Protein AF-A0AAV2AHJ0-F1 (afdb_monomer)

Foldseek 3Di:
DPDPDVVVLLVVLVVLLVCLVPDDCPPDPDALLRSLVVLLVSLLVQLPDPDLSSNLSSLLSLLCCQPPRCVPRVHDPVSVLVSCVSHVVSLLVQQLDPDVSSVVSSLCSLQPSHDPVCCVSNVVCQPRLQPACLPPPRPSSLLSSLVSLLSNCVVPPLVHDVCNHLVRRLVRLLSQCQHLDLSSVLSSLVSLLVVCLPPPPVSVVSQPCPDPVLVQRPSSVLSVVSSVVSVCVVVVPDDDPPDDDDDDDDDDDDDDDPPDPPPPVQQSACAAPQQRDRDPQSGSVSNSCCQLAAPLQWDQDPQSRGIGGQLCNQVCCCPPDPNNVQWDADPFLRGTDGPVCRVVCNVVVPAHGDDPLCQFRAGPQQRDTFGHDSVRSNCQRPNPPHDPRRPNDPPPVVVVVVVVVVVPDD

Secondary structure (DSSP, 8-state):
---SSHHHHHHHHHHHHHHHHH--STT-SS-HHHHHHHHHHHHHHHHT-SSHHHHHHHHHHHHHIIIIIHHHHT--HHHHHHHHHHHHHHHHHHTT-SSHHHHHHHHHIIIIIS-HHHHHHTTHIIIIISS--TT---HHHHHHHHHHHHHHHHHS-TTT-GGGSHHHHHHHHHHHHT-SSHHHHHHHHHHHHHHHHHHTHHHHTTS-TTSHHHHH-HHHHHHHHHHHHHHHHHTT--PPP----------------TTSSTTTTT---SB-TTT--B-TT-SHHHHHHIIIII-TTEEE-TTT--EEEGGGHHHIIIII-TTGGGEEE-TTT--EEEHHHHHHHHHH--SPPPPPTTT-EEETTTTEEE-SHHHHHHHHHHSTT--TT-TT---THHHHHHHHTTSS--

Radius of gyration: 28.07 Å; Cα contacts (8 Å, |Δi|>4): 480; chains: 1; bounding box: 75×65×84 Å

InterPro domains:
  IPR011989 Armadillo-like helical [G3DSA:1.25.10.10] (1-244)
  IPR016024 Armadillo-type fold [SSF48371] (8-209)
  IPR034085 TOG domain [SM01349] (1-236)
  IPR048738 Centrosomal protein CEP104, Zn finger domain [PF21039] (271-382)
  IPR052607 Centrosomal protein 104 kDa-like [PTHR13371] (2-396)
  IPR059245 Centrosomal protein CEP104, TOG domain [PF21040] (2-190)

Solvent-accessible surface area (backbone atoms only — not comparable to full-atom values): 23718 Å² total; per-residue (Å²): 96,89,58,88,52,62,68,59,26,42,49,42,51,51,52,51,45,52,48,62,74,68,61,55,80,80,93,49,94,65,52,62,52,55,48,53,57,54,47,40,57,56,36,39,54,26,58,70,43,91,50,66,69,40,25,53,48,27,52,52,45,52,29,44,38,67,74,43,49,34,68,75,61,64,42,49,69,69,56,54,44,52,43,45,69,62,38,48,64,57,46,57,53,29,36,38,47,91,52,64,68,51,21,51,53,37,50,44,39,73,68,69,52,45,59,67,68,52,40,58,78,63,46,42,45,65,65,70,57,48,47,83,46,77,85,52,83,53,60,52,28,50,32,40,37,45,53,47,48,49,55,43,41,74,76,45,45,39,94,82,30,80,86,49,15,64,87,57,46,40,62,36,36,58,43,26,47,65,34,55,51,59,70,32,21,52,48,25,51,52,51,52,49,60,47,32,75,74,52,39,73,69,51,54,73,71,53,64,66,84,42,72,70,34,62,66,32,66,59,53,51,54,48,50,57,52,50,55,49,53,53,36,60,75,67,66,60,75,77,78,76,86,83,85,85,84,87,85,90,85,88,86,84,94,80,92,71,101,76,69,68,78,78,69,71,65,55,58,54,42,44,42,92,78,74,63,52,70,40,94,67,26,35,66,68,39,42,44,49,33,58,75,68,52,39,52,52,42,41,66,42,90,82,74,45,32,74,42,42,53,92,47,43,43,56,38,41,57,75,69,39,90,62,17,90,49,36,42,70,39,93,52,46,63,42,56,33,48,54,93,49,38,69,60,52,66,73,68,61,81,65,50,67,46,61,57,66,86,70,14,35,68,40,84,67,73,58,40,76,40,54,34,61,70,67,22,51,50,45,39,48,69,35,98,78,32,50,88,58,48,92,38,62,80,63,73,71,61,63,58,62,64,57,60,68,69,74,75,76,129

pLDDT: mean 84.39, std 18.52, range [24.61, 98.5]

Structure (mmCIF, N/CA/C/O backbone):
data_AF-A0AAV2AHJ0-F1
#
_entry.id   AF-A0AAV2AHJ0-F1
#
loop_
_atom_site.group_PDB
_atom_site.id
_atom_site.type_symbol
_atom_site.label_atom_id
_atom_site.label_alt_id
_atom_site.label_comp_id
_atom_site.label_asym_id
_atom_site.label_entity_id
_atom_site.label_seq_id
_atom_site.pdbx_PDB_ins_code
_atom_site.Cartn_x
_atom_site.Cartn_y
_atom_site.Cartn_z
_atom_site.occupancy
_atom_site.B_iso_or_equiv
_atom_site.auth_seq_id
_atom_site.auth_comp_id
_atom_site.auth_asym_id
_atom_site.auth_atom_id
_atom_site.pdbx_PDB_model_num
ATOM 1 N N . MET A 1 1 ? -11.811 -9.116 29.270 1.00 90.00 1 MET A N 1
ATOM 2 C CA . MET A 1 1 ? -10.735 -9.005 28.247 1.00 90.00 1 MET A CA 1
ATOM 3 C C . MET A 1 1 ? -9.461 -9.824 28.473 1.00 90.00 1 MET A C 1
ATOM 5 O O . MET A 1 1 ? -8.878 -10.251 27.486 1.00 90.00 1 MET A O 1
ATOM 9 N N . TYR A 1 2 ? -8.986 -10.074 29.700 1.00 92.38 2 TYR A N 1
ATOM 10 C CA . TYR A 1 2 ? -7.727 -10.825 29.922 1.00 92.38 2 TYR A CA 1
ATOM 11 C C . TYR A 1 2 ? -7.912 -12.336 30.149 1.00 92.38 2 TYR A C 1
ATOM 13 O O . TYR A 1 2 ? -6.940 -13.055 30.364 1.00 92.38 2 TYR A O 1
ATOM 21 N N . SER A 1 3 ? -9.151 -12.835 30.082 1.00 94.56 3 SER A N 1
ATOM 22 C CA . SER A 1 3 ? -9.436 -14.263 30.238 1.00 94.56 3 SER A CA 1
ATOM 23 C C . SER A 1 3 ? -8.857 -15.095 29.092 1.00 94.56 3 SER A C 1
ATOM 25 O O . SER A 1 3 ? -8.839 -14.659 27.939 1.00 94.56 3 SER A O 1
ATOM 27 N N . LYS A 1 4 ? -8.451 -16.332 29.397 1.00 91.62 4 LYS A N 1
ATOM 28 C CA . LYS A 1 4 ? -8.073 -17.328 28.384 1.00 91.62 4 LYS A CA 1
ATOM 29 C C . LYS A 1 4 ? -9.284 -17.834 27.580 1.00 91.62 4 LYS A C 1
ATOM 31 O O . LYS A 1 4 ? -9.119 -18.122 26.398 1.00 91.62 4 LYS A O 1
ATOM 36 N N . SER A 1 5 ? -10.484 -17.875 28.174 1.00 93.94 5 SER A N 1
ATOM 37 C CA . SER A 1 5 ? -11.737 -18.221 27.474 1.00 93.94 5 SER A CA 1
ATOM 38 C C . SER A 1 5 ? -12.149 -17.082 26.546 1.00 93.94 5 SER A C 1
ATOM 40 O O . SER A 1 5 ? -12.182 -15.925 26.973 1.00 93.94 5 SER A O 1
ATOM 42 N N . PHE A 1 6 ? -12.429 -17.405 25.281 1.00 91.81 6 PHE A N 1
ATOM 43 C CA . PHE A 1 6 ? -12.832 -16.400 24.301 1.00 91.81 6 PHE A CA 1
ATOM 44 C C . PHE A 1 6 ? -14.251 -15.885 24.564 1.00 91.81 6 PHE A C 1
ATOM 46 O O . PHE A 1 6 ? -14.449 -14.683 24.451 1.00 91.81 6 PHE A O 1
ATOM 53 N N . ASP A 1 7 ? -15.176 -16.727 25.036 1.00 95.88 7 ASP A N 1
ATOM 54 C CA . ASP A 1 7 ? -16.557 -16.327 25.355 1.00 95.88 7 ASP A CA 1
ATOM 55 C C . ASP A 1 7 ? -16.581 -15.203 26.400 1.00 95.88 7 ASP A C 1
ATOM 57 O O . ASP A 1 7 ? -17.263 -14.194 26.253 1.00 95.88 7 ASP A O 1
ATOM 61 N N . ARG A 1 8 ? -15.730 -15.308 27.433 1.00 97.06 8 ARG A N 1
ATOM 62 C CA . ARG A 1 8 ? -15.574 -14.250 28.449 1.00 97.06 8 ARG A CA 1
ATOM 63 C C . ARG A 1 8 ? -14.942 -12.971 27.898 1.00 97.06 8 ARG A C 1
ATOM 65 O O . ARG A 1 8 ? -15.088 -11.905 28.493 1.00 97.06 8 ARG A O 1
ATOM 72 N N . ARG A 1 9 ? -14.146 -13.060 26.829 1.00 97.50 9 ARG A N 1
ATOM 73 C CA . ARG A 1 9 ? -13.584 -11.875 26.167 1.00 97.50 9 ARG A CA 1
ATOM 74 C C . ARG A 1 9 ? -14.620 -11.223 25.255 1.00 97.50 9 ARG A C 1
ATOM 76 O O . ARG A 1 9 ? -14.717 -10.005 25.284 1.00 97.50 9 ARG A O 1
ATOM 83 N N . GLU A 1 10 ? -15.411 -12.005 24.525 1.00 96.25 10 GLU A N 1
ATOM 84 C CA . GLU A 1 10 ? -16.550 -11.498 23.753 1.00 96.25 10 GLU A CA 1
ATOM 85 C C . GLU A 1 10 ? -17.563 -10.790 24.646 1.00 96.25 10 GLU A C 1
ATOM 87 O O . GLU A 1 10 ? -17.947 -9.663 24.348 1.00 96.25 10 GLU A O 1
ATOM 92 N N . GLU A 1 11 ? -17.944 -11.408 25.765 1.00 97.62 11 GLU A N 1
ATOM 93 C CA . GLU A 1 11 ? -18.902 -10.809 26.693 1.00 97.62 11 GLU A CA 1
ATOM 94 C C . GLU A 1 11 ? -18.380 -9.489 27.264 1.00 97.62 11 GLU A C 1
ATOM 96 O O . GLU A 1 11 ? -19.091 -8.491 27.266 1.00 97.62 11 GLU A O 1
ATOM 101 N N . ALA A 1 12 ? -17.089 -9.422 27.605 1.00 98.00 12 ALA A N 1
ATOM 102 C CA . ALA A 1 12 ? -16.470 -8.171 28.037 1.00 98.00 12 ALA A CA 1
ATOM 103 C C . ALA A 1 12 ? -16.509 -7.067 26.958 1.00 98.00 12 ALA A C 1
ATOM 105 O O . ALA A 1 12 ? -16.597 -5.889 27.300 1.00 98.00 12 ALA A O 1
ATOM 106 N N . MET A 1 13 ? -16.440 -7.416 25.666 1.00 98.25 13 MET A N 1
ATOM 107 C CA . MET A 1 13 ? -16.602 -6.433 24.586 1.00 98.25 13 MET A CA 1
ATOM 108 C C . MET A 1 13 ? -18.055 -5.968 24.457 1.00 98.25 13 MET A C 1
ATOM 110 O O . MET A 1 13 ? -18.285 -4.777 24.256 1.00 98.25 13 MET A O 1
ATOM 114 N N . LYS A 1 14 ? -19.034 -6.864 24.633 1.00 97.75 14 LYS A N 1
ATOM 115 C CA . LYS A 1 14 ? -20.456 -6.484 24.666 1.00 97.75 14 LYS A CA 1
ATOM 116 C C . LYS A 1 14 ? -20.765 -5.571 25.851 1.00 97.75 14 LYS A C 1
ATOM 118 O O . LYS A 1 14 ? -21.416 -4.548 25.672 1.00 97.75 14 LYS A O 1
ATOM 123 N N . GLU A 1 15 ? -20.260 -5.892 27.041 1.00 98.12 15 GLU A N 1
ATOM 124 C CA . GLU A 1 15 ? -20.411 -5.050 28.233 1.00 98.12 15 GLU A CA 1
ATOM 125 C C . GLU A 1 15 ? -19.803 -3.658 28.022 1.00 98.12 15 GLU A C 1
ATOM 127 O O . GLU A 1 15 ? -20.438 -2.657 28.354 1.00 98.12 15 GLU A O 1
ATOM 132 N N . LEU A 1 16 ? -18.611 -3.576 27.414 1.00 98.19 16 LEU A N 1
ATOM 133 C CA . LEU A 1 16 ? -17.987 -2.298 27.062 1.00 98.19 16 LEU A CA 1
ATOM 134 C C . LEU A 1 16 ? -18.858 -1.493 26.090 1.00 98.19 16 LEU A C 1
ATOM 136 O O . LEU A 1 16 ? -19.036 -0.290 26.283 1.00 98.19 16 LEU A O 1
ATOM 140 N N . GLN A 1 17 ? -19.404 -2.142 25.062 1.00 97.81 17 GLN A N 1
ATOM 141 C CA . GLN A 1 17 ? -20.298 -1.489 24.111 1.00 97.81 17 GLN A CA 1
ATOM 142 C C . GLN A 1 17 ? -21.536 -0.920 24.820 1.00 97.81 17 GLN A C 1
ATOM 144 O O . GLN A 1 17 ? -21.808 0.275 24.714 1.00 97.81 17 GLN A O 1
ATOM 149 N N . ILE A 1 18 ? -22.224 -1.742 25.617 1.00 97.62 18 ILE A N 1
ATOM 150 C CA . ILE A 1 18 ? -23.416 -1.345 26.380 1.00 97.62 18 ILE A CA 1
ATOM 151 C C . ILE A 1 18 ? -23.098 -0.194 27.344 1.00 97.62 18 ILE A C 1
ATOM 153 O O . ILE A 1 18 ? -23.897 0.735 27.489 1.00 97.62 18 ILE A O 1
ATOM 157 N N . PHE A 1 19 ? -21.941 -0.238 28.010 1.00 96.75 19 PHE A N 1
ATOM 158 C CA . PHE A 1 19 ? -21.498 0.824 28.908 1.00 96.75 19 PHE A CA 1
ATOM 159 C C . PHE A 1 19 ? -21.359 2.161 28.171 1.00 96.75 19 PHE A C 1
ATOM 161 O O . PHE A 1 19 ? -21.889 3.173 28.630 1.00 96.75 19 PHE A O 1
ATOM 168 N N . LEU A 1 20 ? -20.690 2.167 27.015 1.00 97.00 20 LEU A N 1
ATOM 169 C CA . LEU A 1 20 ? -20.495 3.374 26.210 1.00 97.00 20 LEU A CA 1
ATOM 170 C C . LEU A 1 20 ? -21.820 3.920 25.654 1.00 97.00 20 LEU A C 1
ATOM 172 O O . LEU A 1 20 ? -22.022 5.132 25.663 1.00 97.00 20 LEU A O 1
ATOM 176 N N . GLU A 1 21 ? -22.740 3.051 25.227 1.00 95.81 21 GLU A N 1
ATOM 177 C CA . GLU A 1 21 ? -24.072 3.445 24.737 1.00 95.81 21 GLU A CA 1
ATOM 178 C C . GLU A 1 21 ? -24.917 4.119 25.830 1.00 95.81 21 GLU A C 1
ATOM 180 O O . GLU A 1 21 ? -25.598 5.120 25.582 1.00 95.81 21 GLU A O 1
ATOM 185 N N . LYS A 1 22 ? -24.856 3.588 27.057 1.00 94.94 22 LYS A N 1
ATOM 186 C CA . LYS A 1 22 ? -25.645 4.061 28.204 1.00 94.94 22 LYS A CA 1
ATOM 187 C C . LYS A 1 22 ? -24.982 5.191 28.990 1.00 94.94 22 LYS A C 1
ATOM 189 O O . LYS A 1 22 ? -25.624 5.758 29.875 1.00 94.94 22 LYS A O 1
ATOM 194 N N . TYR A 1 23 ? -23.727 5.528 28.697 1.00 96.31 23 TYR A N 1
ATOM 195 C CA . TYR A 1 23 ? -22.989 6.541 29.442 1.00 96.31 23 TYR A CA 1
ATOM 196 C C . TYR A 1 23 ? -23.685 7.912 29.392 1.00 96.31 23 TYR A C 1
ATOM 198 O O . TYR A 1 23 ? -24.106 8.411 28.343 1.00 96.31 23 TYR A O 1
ATOM 206 N N . GLN A 1 24 ? -23.780 8.546 30.560 1.00 91.19 24 GLN A N 1
ATOM 207 C CA . GLN A 1 24 ? -24.311 9.893 30.741 1.00 91.19 24 GLN A CA 1
ATOM 208 C C . GLN A 1 24 ? -23.361 10.669 31.644 1.00 91.19 24 GLN A C 1
ATOM 210 O O . GLN A 1 24 ? -23.032 10.211 32.728 1.00 91.19 24 GLN A O 1
ATOM 215 N N . LYS A 1 25 ? -22.941 11.868 31.228 1.00 85.06 25 LYS A N 1
ATOM 216 C CA . LYS A 1 25 ? -21.967 12.674 31.989 1.00 85.06 25 LYS A CA 1
ATOM 217 C C . LYS A 1 25 ? -22.469 13.024 33.398 1.00 85.06 25 LYS A C 1
ATOM 219 O O . LYS A 1 25 ? -21.681 13.134 34.332 1.00 85.06 25 LYS A O 1
ATOM 224 N N . LYS A 1 26 ? -23.780 13.235 33.554 1.00 83.81 26 LYS A N 1
ATOM 225 C CA . LYS A 1 26 ? -24.389 13.625 34.830 1.00 83.81 26 LYS A CA 1
ATOM 226 C C . LYS A 1 26 ? -24.382 12.437 35.797 1.00 83.81 26 LYS A C 1
ATOM 228 O O . LYS A 1 26 ? -25.012 11.424 35.520 1.00 83.81 26 LYS A O 1
ATOM 233 N N . GLY A 1 27 ? -23.707 12.593 36.936 1.00 75.44 27 GLY A N 1
ATOM 234 C CA . GLY A 1 27 ? -23.672 11.586 38.003 1.00 75.44 27 GLY A CA 1
ATOM 235 C C . GLY A 1 27 ? -22.626 10.480 37.830 1.00 75.44 27 GLY A C 1
ATOM 236 O O . GLY A 1 27 ? -22.643 9.530 38.603 1.00 75.44 27 GLY A O 1
ATOM 237 N N . GLN A 1 28 ? -21.721 10.587 36.851 1.00 81.06 28 GLN A N 1
ATOM 238 C CA . GLN A 1 28 ? -20.613 9.642 36.672 1.00 81.06 28 GLN A CA 1
ATOM 239 C C . GLN A 1 28 ? -19.319 10.165 37.298 1.00 81.06 28 GLN A C 1
ATOM 241 O O . GLN A 1 28 ? -19.027 11.358 37.231 1.00 81.06 28 GLN A O 1
ATOM 246 N N . GLN A 1 29 ? -18.531 9.252 37.874 1.00 85.50 29 GLN A N 1
ATOM 247 C CA . GLN A 1 29 ? -17.252 9.569 38.521 1.00 85.50 29 GLN A CA 1
ATOM 248 C C . GLN A 1 29 ? -16.144 9.910 37.512 1.00 85.50 29 GLN A C 1
ATOM 250 O O . GLN A 1 29 ? -15.257 10.705 37.811 1.00 85.50 29 GLN A O 1
ATOM 255 N N . HIS A 1 30 ? -16.191 9.315 36.319 1.00 93.31 30 HIS A N 1
ATOM 256 C CA . HIS A 1 30 ? -15.159 9.458 35.293 1.00 93.31 30 HIS A CA 1
ATOM 257 C C . HIS A 1 30 ? -15.625 10.359 34.155 1.00 93.31 30 HIS A C 1
ATOM 259 O O . HIS A 1 30 ? -16.764 10.247 33.688 1.00 93.31 30 HIS A O 1
ATOM 265 N N . SER A 1 31 ? -14.734 11.236 33.687 1.00 95.75 31 SER A N 1
ATOM 266 C CA . SER A 1 31 ? -15.022 12.124 32.563 1.00 95.75 31 SER A CA 1
ATOM 267 C C . SER A 1 31 ? -15.101 11.346 31.237 1.00 95.75 31 SER A C 1
ATOM 269 O O . SER A 1 31 ? -14.555 10.245 31.133 1.00 95.75 31 SER A O 1
ATOM 271 N N . PRO A 1 32 ? -15.714 11.909 30.178 1.00 97.06 32 PRO A N 1
ATOM 272 C CA . PRO A 1 32 ? -15.718 11.278 28.855 1.00 97.06 32 PRO A CA 1
ATOM 273 C C . PRO A 1 32 ? -14.312 10.984 28.308 1.00 97.06 32 PRO A C 1
ATOM 275 O O . PRO A 1 32 ? -14.116 9.976 27.632 1.00 97.06 32 PRO A O 1
ATOM 278 N N . ASN A 1 33 ? -13.330 11.839 28.625 1.00 97.44 33 ASN A N 1
ATOM 279 C CA . ASN A 1 33 ? -11.927 11.628 28.261 1.00 97.44 33 ASN A CA 1
ATOM 280 C C . ASN A 1 33 ? -11.356 10.387 28.966 1.00 97.44 33 ASN A C 1
ATOM 282 O O . ASN A 1 33 ? -10.774 9.530 28.307 1.00 97.44 33 ASN A O 1
ATOM 286 N N . ASP A 1 34 ? -11.587 10.243 30.276 1.00 96.69 34 ASP A N 1
ATOM 287 C CA . ASP A 1 34 ? -11.127 9.076 31.045 1.00 96.69 34 ASP A CA 1
ATOM 288 C C . ASP A 1 34 ? -11.751 7.779 30.522 1.00 96.69 34 ASP A C 1
ATOM 290 O O . ASP A 1 34 ? -11.076 6.754 30.411 1.00 96.69 34 ASP A O 1
ATOM 294 N N . VAL A 1 35 ? -13.033 7.837 30.151 1.00 97.38 35 VAL A N 1
ATOM 295 C CA . VAL A 1 35 ? -13.759 6.704 29.573 1.00 97.38 35 VAL A CA 1
ATOM 296 C C . VAL A 1 35 ? -13.161 6.286 28.231 1.00 97.38 35 VAL A C 1
ATOM 298 O O . VAL A 1 35 ? -12.865 5.105 28.051 1.00 97.38 35 VAL A O 1
ATOM 301 N N . VAL A 1 36 ? -12.929 7.222 27.302 1.00 97.81 36 VAL A N 1
ATOM 302 C CA . VAL A 1 36 ? -12.295 6.910 26.006 1.00 97.81 36 VAL A CA 1
ATOM 303 C C . VAL A 1 36 ? -10.882 6.376 26.202 1.00 97.81 36 VAL A C 1
ATOM 305 O O . VAL A 1 36 ? -10.503 5.380 25.580 1.00 97.81 36 VAL A O 1
ATOM 308 N N . LYS A 1 37 ? -10.119 6.970 27.120 1.00 97.06 37 LYS A N 1
ATOM 309 C CA . LYS A 1 37 ? -8.774 6.515 27.460 1.00 97.06 37 LYS A CA 1
ATOM 310 C C . LYS A 1 37 ? -8.782 5.082 27.986 1.00 97.06 37 LYS A C 1
ATOM 312 O O . LYS A 1 37 ? -7.988 4.269 27.512 1.00 97.06 37 LYS A O 1
ATOM 317 N N . ALA A 1 38 ? -9.693 4.735 28.893 1.00 96.62 38 ALA A N 1
ATOM 318 C CA . ALA A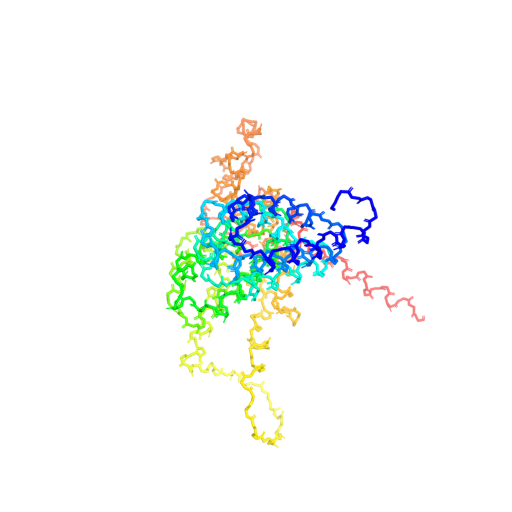 1 38 ? -9.850 3.372 29.402 1.00 96.62 38 ALA A CA 1
ATOM 319 C C . ALA A 1 38 ? -10.303 2.393 28.303 1.00 96.62 38 ALA A C 1
ATOM 321 O O . ALA A 1 38 ? -9.692 1.336 28.122 1.00 96.62 38 ALA A O 1
ATOM 322 N N . ALA A 1 39 ? -11.315 2.771 27.515 1.00 97.56 39 ALA A N 1
ATOM 323 C CA . ALA A 1 39 ? -11.805 1.977 26.392 1.00 97.56 39 ALA A CA 1
ATOM 324 C C . ALA A 1 39 ? -10.697 1.706 25.362 1.00 97.56 39 ALA A C 1
ATOM 326 O O . ALA A 1 39 ? -10.611 0.593 24.844 1.00 97.56 39 ALA A O 1
ATOM 327 N N . SER A 1 40 ? -9.796 2.670 25.124 1.00 96.38 40 SER A N 1
ATOM 328 C CA . SER A 1 40 ? -8.685 2.525 24.173 1.00 96.38 40 SER A CA 1
ATOM 329 C C . SER A 1 40 ? -7.794 1.315 24.477 1.00 96.38 40 SER A C 1
ATOM 331 O O . SER A 1 40 ? -7.404 0.605 23.553 1.00 96.38 40 SER A O 1
ATOM 333 N N . PHE A 1 41 ? -7.529 1.014 25.754 1.00 95.44 41 PHE A N 1
ATOM 334 C CA . PHE A 1 41 ? -6.722 -0.147 26.147 1.00 95.44 41 PHE A CA 1
ATOM 335 C C . PHE A 1 41 ? -7.433 -1.471 25.855 1.00 95.44 41 PHE A C 1
ATOM 337 O O . PHE A 1 41 ? -6.811 -2.433 25.398 1.00 95.44 41 PHE A O 1
ATOM 344 N N . LEU A 1 42 ? -8.745 -1.526 26.100 1.00 97.44 42 LEU A N 1
ATOM 345 C CA . LEU A 1 42 ? -9.551 -2.718 25.839 1.00 97.44 42 LEU A CA 1
ATOM 346 C C . LEU A 1 42 ? -9.705 -2.962 24.335 1.00 97.44 42 LEU A C 1
ATOM 348 O O . LEU A 1 42 ? -9.517 -4.092 23.884 1.00 97.44 42 LEU A O 1
ATOM 352 N N . ILE A 1 43 ? -9.965 -1.901 23.565 1.00 97.88 43 ILE A N 1
ATOM 353 C CA . ILE A 1 43 ? -10.060 -1.944 22.102 1.00 97.88 43 ILE A CA 1
ATOM 354 C C . ILE A 1 43 ? -8.724 -2.381 21.500 1.00 97.88 43 ILE A C 1
ATOM 356 O O . ILE A 1 43 ? -8.704 -3.313 20.703 1.00 97.88 43 ILE A O 1
ATOM 360 N N . GLN A 1 44 ? -7.603 -1.782 21.912 1.00 95.25 44 GLN A N 1
ATOM 361 C CA . GLN A 1 44 ? -6.277 -2.161 21.418 1.00 95.25 44 GLN A CA 1
ATOM 362 C C . GLN A 1 44 ? -5.995 -3.650 21.660 1.00 95.25 44 GLN A C 1
ATOM 364 O O . GLN A 1 44 ? -5.547 -4.357 20.760 1.00 95.25 44 GLN A O 1
ATOM 369 N N . LYS A 1 45 ? -6.321 -4.161 22.853 1.00 94.44 45 LYS A N 1
ATOM 370 C CA . LYS A 1 45 ? -6.172 -5.588 23.154 1.00 94.44 45 LYS A CA 1
ATOM 371 C C . LYS A 1 45 ? -7.067 -6.466 22.275 1.00 94.44 45 LYS A C 1
ATOM 373 O O . LYS A 1 45 ? -6.624 -7.530 21.849 1.00 94.44 45 LYS A O 1
ATOM 378 N N . ALA A 1 46 ? -8.305 -6.043 22.032 1.00 97.31 46 ALA A N 1
ATOM 379 C CA . ALA A 1 46 ? -9.265 -6.771 21.211 1.00 97.31 46 ALA A CA 1
ATOM 380 C C . ALA A 1 46 ? -8.886 -6.781 19.718 1.00 97.31 46 ALA A C 1
ATOM 382 O O . ALA A 1 46 ? -9.082 -7.793 19.049 1.00 97.31 46 ALA A O 1
ATOM 383 N N . LEU A 1 47 ? -8.279 -5.703 19.207 1.00 96.75 47 LEU A N 1
ATOM 384 C CA . LEU A 1 47 ? -7.774 -5.624 17.830 1.00 96.75 47 LEU A CA 1
ATOM 385 C C . LEU A 1 47 ? -6.642 -6.630 17.556 1.00 96.75 47 LEU A C 1
ATOM 387 O O . LEU A 1 47 ? -6.497 -7.109 16.432 1.00 96.75 47 LEU A O 1
ATOM 391 N N . CYS A 1 48 ? -5.883 -6.997 18.590 1.00 92.88 48 CYS A N 1
ATOM 392 C CA . CYS A 1 48 ? -4.836 -8.015 18.515 1.00 92.88 48 CYS A CA 1
ATOM 393 C C . CYS A 1 48 ? -5.333 -9.436 18.857 1.00 92.88 48 CYS A C 1
ATOM 395 O O . CYS A 1 48 ? -4.518 -10.360 18.948 1.00 92.88 48 CYS A O 1
ATOM 397 N N . ASP A 1 49 ? -6.635 -9.641 19.097 1.00 94.75 49 ASP A N 1
ATOM 398 C CA . ASP A 1 49 ? -7.166 -10.964 19.438 1.00 94.75 49 ASP A CA 1
ATOM 399 C C . ASP A 1 49 ? -7.135 -11.903 18.223 1.00 94.75 49 ASP A C 1
ATOM 401 O O . ASP A 1 49 ? -7.319 -11.504 17.073 1.00 94.75 49 ASP A O 1
ATOM 405 N N . LYS A 1 50 ? -6.903 -13.192 18.481 1.00 88.69 50 LYS A N 1
ATOM 406 C CA . LYS A 1 50 ? -6.883 -14.225 17.436 1.00 88.69 50 LYS A CA 1
ATOM 407 C C . LYS A 1 50 ? -8.293 -14.627 17.004 1.00 88.69 50 LYS A C 1
ATOM 409 O O . LYS A 1 50 ? -8.465 -15.215 15.935 1.00 88.69 50 LYS A O 1
ATOM 414 N N . VAL A 1 51 ? -9.292 -14.362 17.843 1.00 93.50 51 VAL A N 1
ATOM 415 C CA . VAL A 1 51 ? -10.688 -14.706 17.578 1.00 93.50 51 VAL A CA 1
ATOM 416 C C . VAL A 1 51 ? -11.350 -13.572 16.799 1.00 93.50 51 VAL A C 1
ATOM 418 O O . VAL A 1 51 ? -11.402 -12.428 17.244 1.00 93.50 51 VAL A O 1
ATOM 421 N N . PHE A 1 52 ? -11.866 -13.905 15.617 1.00 93.00 52 PHE A N 1
ATOM 422 C CA . PHE A 1 52 ? -12.375 -12.933 14.648 1.00 93.00 52 PHE A CA 1
ATOM 423 C C . PHE A 1 52 ? -13.545 -12.085 15.170 1.00 93.00 52 PHE A C 1
ATOM 425 O O . PHE A 1 52 ? -13.577 -10.884 14.931 1.00 93.00 52 PHE A O 1
ATOM 432 N N . SER A 1 53 ? -14.473 -12.682 15.910 1.00 97.12 53 SER A N 1
ATOM 433 C CA . SER A 1 53 ? -15.628 -11.990 16.497 1.00 97.12 53 SER A CA 1
ATOM 434 C C . SER A 1 53 ? -15.225 -10.900 17.497 1.00 97.12 53 SER A C 1
ATOM 436 O O . SER A 1 53 ? -15.824 -9.824 17.512 1.00 97.12 53 SER A O 1
ATOM 438 N N . ILE A 1 54 ? -14.166 -11.128 18.282 1.00 98.12 54 ILE A N 1
ATOM 439 C CA . ILE A 1 54 ? -13.604 -10.131 19.206 1.00 98.12 54 ILE A CA 1
ATOM 440 C C . ILE A 1 54 ? -12.994 -8.964 18.419 1.00 98.12 54 ILE A C 1
ATOM 442 O O . ILE A 1 54 ? -13.224 -7.804 18.763 1.00 98.12 54 ILE A O 1
ATOM 446 N N . TYR A 1 55 ? -12.278 -9.262 17.331 1.00 97.69 55 TYR A N 1
ATOM 447 C CA . TYR A 1 55 ? -11.736 -8.244 16.430 1.00 97.69 55 TYR A CA 1
ATOM 448 C C . TYR A 1 55 ? -12.845 -7.368 15.825 1.00 97.69 55 TYR A C 1
ATOM 450 O O . TYR A 1 55 ? -12.774 -6.140 15.885 1.00 97.69 55 TYR A O 1
ATOM 458 N N . THR A 1 56 ? -13.913 -7.973 15.297 1.00 97.94 56 THR A N 1
ATOM 459 C CA . THR A 1 56 ? -15.041 -7.222 14.721 1.00 97.94 56 THR A CA 1
ATOM 460 C C . THR A 1 56 ? -15.832 -6.437 15.768 1.00 97.94 56 THR A C 1
ATOM 462 O O . THR A 1 56 ? -16.310 -5.340 15.473 1.00 97.94 56 THR A O 1
ATOM 465 N N . ALA A 1 57 ? -15.932 -6.942 17.003 1.00 98.31 57 ALA A N 1
ATOM 466 C CA . ALA A 1 57 ? -16.514 -6.191 18.113 1.00 98.31 57 ALA A CA 1
ATOM 467 C C . ALA A 1 57 ? -15.673 -4.944 18.434 1.00 98.31 57 ALA A C 1
ATOM 469 O O . ALA A 1 57 ? -16.224 -3.861 18.615 1.00 98.31 57 ALA A O 1
ATOM 470 N N . ALA A 1 58 ? -14.340 -5.059 18.418 1.00 98.50 58 ALA A N 1
ATOM 471 C CA . ALA A 1 58 ? -13.441 -3.921 18.605 1.00 98.50 58 ALA A CA 1
ATOM 472 C C . ALA A 1 58 ? -13.633 -2.842 17.529 1.00 98.50 58 ALA A C 1
ATOM 474 O O . ALA A 1 58 ? -13.748 -1.666 17.868 1.00 98.50 58 ALA A O 1
ATOM 475 N N . LEU A 1 59 ? -13.724 -3.238 16.252 1.00 98.38 59 LEU A N 1
ATOM 476 C CA . LEU A 1 59 ? -14.009 -2.317 15.144 1.00 98.38 59 LEU A CA 1
ATOM 477 C C . LEU A 1 59 ? -15.367 -1.620 15.310 1.00 98.38 59 LEU A C 1
ATOM 479 O O . LEU A 1 59 ? -15.469 -0.413 15.107 1.00 98.38 59 LEU A O 1
ATOM 483 N N . SER A 1 60 ? -16.394 -2.363 15.728 1.00 98.00 60 SER A N 1
ATOM 484 C CA . SER A 1 60 ? -17.748 -1.826 15.928 1.00 98.00 60 SER A CA 1
ATOM 485 C C . SER A 1 60 ? -17.790 -0.795 17.058 1.00 98.00 60 SER A C 1
ATOM 487 O O . SER A 1 60 ? -18.341 0.294 16.890 1.00 98.00 60 SER A O 1
ATOM 489 N N . ILE A 1 61 ? -17.144 -1.094 18.190 1.00 98.38 61 ILE A N 1
ATOM 490 C CA . ILE A 1 61 ? -17.021 -0.155 19.312 1.00 98.38 61 ILE A CA 1
ATOM 491 C C . ILE A 1 61 ? -16.223 1.079 18.892 1.00 98.38 61 ILE A C 1
ATOM 493 O O . ILE A 1 61 ? -16.620 2.197 19.205 1.00 98.38 61 ILE A O 1
ATOM 497 N N . LEU A 1 62 ? -15.127 0.899 18.151 1.00 97.62 62 LEU A N 1
ATOM 498 C CA . LEU A 1 62 ? -14.316 2.011 17.665 1.00 97.62 62 LEU A CA 1
ATOM 499 C C . LEU A 1 62 ? -15.118 2.928 16.725 1.00 97.62 62 LEU A C 1
ATOM 501 O O . LEU A 1 62 ? -15.078 4.149 16.880 1.00 97.62 62 LEU A O 1
ATOM 505 N N . ALA A 1 63 ? -15.919 2.356 15.820 1.00 97.12 63 ALA A N 1
ATOM 506 C CA . ALA A 1 63 ? -16.820 3.116 14.955 1.00 97.12 63 ALA A CA 1
ATOM 507 C C . ALA A 1 63 ? -17.854 3.905 15.772 1.00 97.12 63 ALA A C 1
ATOM 509 O O . ALA A 1 63 ? -18.068 5.089 15.517 1.00 97.12 63 ALA A O 1
ATOM 510 N N . MET A 1 64 ? -18.468 3.283 16.782 1.00 96.88 64 MET A N 1
ATOM 511 C CA . MET A 1 64 ? -19.405 3.947 17.694 1.00 96.88 64 MET A CA 1
ATOM 512 C C . MET A 1 64 ? -18.734 5.079 18.487 1.00 96.88 64 MET A C 1
ATOM 514 O O . MET A 1 64 ? -19.348 6.135 18.667 1.00 96.88 64 MET A O 1
ATOM 518 N N . CYS A 1 65 ? -17.483 4.897 18.925 1.00 97.19 65 CYS A N 1
ATOM 519 C CA . CYS A 1 65 ? -16.722 5.940 19.609 1.00 97.19 65 CYS A CA 1
ATOM 520 C C . CYS A 1 65 ? -16.635 7.205 18.750 1.00 97.19 65 CYS A C 1
ATOM 522 O O . CYS A 1 65 ? -17.020 8.275 19.216 1.00 97.19 65 CYS A O 1
ATOM 524 N N . PHE A 1 66 ? -16.205 7.080 17.492 1.00 96.00 66 PHE A N 1
ATOM 525 C CA . PHE A 1 66 ? -16.053 8.224 16.587 1.00 96.00 66 PHE A CA 1
ATOM 526 C C . PHE A 1 66 ? -17.384 8.773 16.061 1.00 96.00 66 PHE A C 1
ATOM 528 O O . PHE A 1 66 ? -17.545 9.983 15.954 1.00 96.00 66 PHE A O 1
ATOM 535 N N . LYS A 1 67 ? -18.366 7.911 15.771 1.00 94.94 67 LYS A N 1
ATOM 536 C CA . LYS A 1 67 ? -19.672 8.334 15.236 1.00 94.94 67 LYS A CA 1
ATOM 537 C C . LYS A 1 67 ? -20.578 8.977 16.279 1.00 94.94 67 LYS A C 1
ATOM 539 O O . LYS A 1 67 ? -21.359 9.858 15.941 1.00 94.94 67 LYS A O 1
ATOM 544 N N . THR A 1 68 ? -20.525 8.493 17.519 1.00 94.88 68 THR A N 1
ATOM 545 C CA . THR A 1 68 ? -21.546 8.805 18.527 1.00 94.88 68 THR A CA 1
ATOM 546 C C . THR A 1 68 ? -20.935 9.328 19.816 1.00 94.88 68 THR A C 1
ATOM 548 O O . THR A 1 68 ? -21.258 10.439 20.225 1.00 94.88 68 THR A O 1
ATOM 551 N N . PHE A 1 69 ? -20.055 8.562 20.467 1.00 97.19 69 PHE A N 1
ATOM 552 C CA . PHE A 1 69 ? -19.610 8.888 21.827 1.00 97.19 69 PHE A CA 1
ATOM 553 C C . PHE A 1 69 ? -18.808 10.196 21.887 1.00 97.19 69 PHE A C 1
ATOM 555 O O . PHE A 1 69 ? -19.128 11.082 22.680 1.00 97.19 69 PHE A O 1
ATOM 562 N N . ILE A 1 70 ? -17.787 10.326 21.036 1.00 95.94 70 ILE A N 1
ATOM 563 C CA . ILE A 1 70 ? -16.884 11.481 20.993 1.00 95.94 70 ILE A CA 1
ATOM 564 C C . ILE A 1 70 ? -17.655 12.769 20.657 1.00 95.94 70 ILE A C 1
ATOM 566 O O . ILE A 1 70 ? -17.558 13.708 21.454 1.00 95.94 70 ILE A O 1
ATOM 570 N N . PRO A 1 71 ? -18.480 12.826 19.586 1.00 94.38 71 PRO A N 1
ATOM 571 C CA . PRO A 1 71 ? -19.282 14.013 19.286 1.00 94.38 71 PRO A CA 1
ATOM 572 C C . PRO A 1 71 ? -20.295 14.354 20.385 1.00 94.38 71 PRO A C 1
ATOM 574 O O . PRO A 1 71 ? -20.373 15.501 20.820 1.00 94.38 71 PRO A O 1
ATOM 577 N N . LYS A 1 72 ? -21.046 13.359 20.884 1.00 95.69 72 LYS A N 1
ATOM 578 C CA . LYS A 1 72 ? -22.106 13.562 21.889 1.00 95.69 72 LYS A CA 1
ATOM 579 C C . LYS A 1 72 ? -21.562 14.110 23.205 1.00 95.69 72 LYS A C 1
ATOM 581 O O . LYS A 1 72 ? -22.194 14.958 23.832 1.00 95.69 72 LYS A O 1
ATOM 586 N N . HIS A 1 73 ? -20.413 13.606 23.644 1.00 96.25 73 HIS A N 1
ATOM 587 C CA . HIS A 1 73 ? -19.834 13.952 24.940 1.00 96.25 73 HIS A CA 1
ATOM 588 C C . HIS A 1 73 ? -18.696 14.975 24.856 1.00 96.25 73 HIS A C 1
ATOM 590 O O . HIS A 1 73 ? -18.120 15.300 25.895 1.00 96.25 73 HIS A O 1
ATOM 596 N N . GLN A 1 74 ? -18.413 15.503 23.657 1.00 94.81 74 GLN A N 1
ATOM 597 C CA . GLN A 1 74 ? -17.369 16.499 23.392 1.00 94.81 74 GLN A CA 1
ATOM 598 C C . GLN A 1 74 ? -16.008 16.063 23.954 1.00 94.81 74 GLN A C 1
ATOM 600 O O . GLN A 1 74 ? -15.342 16.797 24.687 1.00 94.81 74 GLN A O 1
ATOM 605 N N . VAL A 1 75 ? -15.617 14.822 23.648 1.00 96.44 75 VAL A N 1
ATOM 606 C CA . VAL A 1 75 ? -14.294 14.297 24.014 1.00 96.44 75 VAL A CA 1
ATOM 607 C C . VAL A 1 75 ? -13.222 15.139 23.323 1.00 96.44 75 VAL A C 1
ATOM 609 O O . VAL A 1 75 ? -13.385 15.563 22.178 1.00 96.44 75 VAL A O 1
ATOM 612 N N . SER A 1 76 ? -12.126 15.406 24.031 1.00 95.69 76 SER A N 1
ATOM 613 C CA . SER A 1 76 ? -11.061 16.263 23.517 1.00 95.69 76 SER A CA 1
ATOM 614 C C . SER A 1 76 ? -10.408 15.670 22.265 1.00 95.69 76 SER A C 1
ATOM 616 O O . SER A 1 76 ? -10.253 14.453 22.136 1.00 95.69 76 SER A O 1
ATOM 618 N N . LYS A 1 77 ? -9.940 16.545 21.365 1.00 94.31 77 LYS A N 1
ATOM 619 C CA . LYS A 1 77 ? -9.192 16.125 20.171 1.00 94.31 77 LYS A CA 1
ATOM 620 C C . LYS A 1 77 ? -7.940 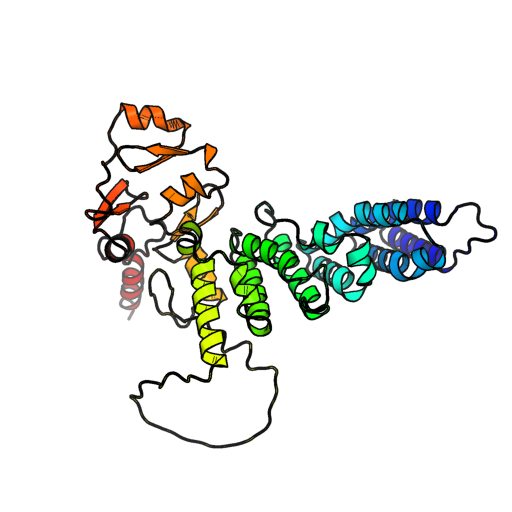15.315 20.531 1.00 94.31 77 LYS A C 1
ATOM 622 O O . LYS A 1 77 ? -7.601 14.391 19.808 1.00 94.31 77 LYS A O 1
ATOM 627 N N . ILE A 1 78 ? -7.290 15.624 21.657 1.00 95.12 78 ILE A N 1
ATOM 628 C CA . ILE A 1 78 ? -6.096 14.910 22.140 1.00 95.12 78 ILE A CA 1
ATOM 629 C C . ILE A 1 78 ? -6.416 13.432 22.397 1.00 95.12 78 ILE A C 1
ATOM 631 O O . ILE A 1 78 ? -5.714 12.556 21.896 1.00 95.12 78 ILE A O 1
ATOM 635 N N . GLU A 1 79 ? -7.498 13.142 23.122 1.00 96.44 79 GLU A N 1
ATOM 636 C CA . GLU A 1 79 ? -7.889 11.756 23.411 1.00 96.44 79 GLU A CA 1
ATOM 637 C C . GLU A 1 79 ? -8.427 11.034 22.167 1.00 96.44 79 GLU A C 1
ATOM 639 O O . GLU A 1 79 ? -8.133 9.854 21.968 1.00 96.44 79 GLU A O 1
ATOM 644 N N . ALA A 1 80 ? -9.145 11.735 21.280 1.00 95.62 80 ALA A N 1
ATOM 645 C CA . ALA A 1 80 ? -9.568 11.175 19.994 1.00 95.62 80 ALA A CA 1
ATOM 646 C C . ALA A 1 80 ? -8.363 10.774 19.119 1.00 95.62 80 ALA A C 1
ATOM 648 O O . ALA A 1 80 ? -8.335 9.666 18.580 1.00 95.62 80 ALA A O 1
ATOM 649 N N . THR A 1 81 ? -7.337 11.628 19.035 1.00 94.88 81 THR A N 1
ATOM 650 C CA . THR A 1 81 ? -6.081 11.318 18.338 1.00 94.88 81 THR A CA 1
ATOM 651 C C . THR A 1 81 ? -5.351 10.148 18.999 1.00 94.88 81 THR A C 1
ATOM 653 O O . THR A 1 81 ? -4.947 9.221 18.301 1.00 94.88 81 THR A O 1
ATOM 656 N N . SER A 1 82 ? -5.250 10.114 20.334 1.00 95.88 82 SER A N 1
ATOM 657 C CA . SER A 1 82 ? -4.604 8.995 21.041 1.00 95.88 82 SER A CA 1
ATOM 658 C C . SER A 1 82 ? -5.304 7.655 20.779 1.00 95.88 82 SER A C 1
ATOM 660 O O . SER A 1 82 ? -4.651 6.617 20.637 1.00 95.88 82 SER A O 1
ATOM 662 N N . LEU A 1 83 ? -6.636 7.656 20.659 1.00 97.00 83 LEU A N 1
ATOM 663 C CA . LEU A 1 83 ? -7.395 6.465 20.285 1.00 97.00 83 LEU A CA 1
ATOM 664 C C . LEU A 1 83 ? -7.036 5.977 18.870 1.00 97.00 83 LEU A C 1
ATOM 666 O O . LEU A 1 83 ? -6.867 4.771 18.677 1.00 97.00 83 LEU A O 1
ATOM 670 N N . VAL A 1 84 ? -6.879 6.884 17.898 1.00 96.00 84 VAL A N 1
ATOM 671 C CA . VAL A 1 84 ? -6.418 6.558 16.533 1.00 96.00 84 VAL A CA 1
ATOM 672 C C . VAL A 1 84 ? -5.008 5.981 16.559 1.00 96.00 84 VAL A C 1
ATOM 674 O O . VAL A 1 84 ? -4.795 4.895 16.022 1.00 96.00 84 VAL A O 1
ATOM 677 N N . GLU A 1 85 ? -4.068 6.640 17.236 1.00 92.88 85 GLU A N 1
ATOM 678 C CA . GLU A 1 85 ? -2.665 6.211 17.316 1.00 92.88 85 GLU A CA 1
ATOM 679 C C . GLU A 1 85 ? -2.513 4.796 17.892 1.00 92.88 85 GLU A C 1
ATOM 681 O O . GLU A 1 85 ? -1.681 4.018 17.424 1.00 92.88 85 GLU A O 1
ATOM 686 N N . LYS A 1 86 ? -3.348 4.425 18.871 1.00 93.44 86 LYS A N 1
ATOM 687 C CA . LYS A 1 86 ? -3.328 3.085 19.482 1.00 93.44 86 LYS A CA 1
ATOM 688 C C . LYS A 1 86 ? -4.008 2.002 18.648 1.00 93.44 86 LYS A C 1
ATOM 690 O O . LYS A 1 86 ? -3.711 0.825 18.856 1.00 93.44 86 LYS A O 1
ATOM 695 N N . SER A 1 87 ? -4.942 2.365 17.768 1.00 96.06 87 SER A N 1
ATOM 696 C CA . SER A 1 87 ? -5.808 1.408 17.062 1.00 96.06 87 SER A CA 1
ATOM 697 C C . SER A 1 87 ? -5.465 1.243 15.581 1.00 96.06 87 SER A C 1
ATOM 699 O O . SER A 1 87 ? -5.434 0.114 15.088 1.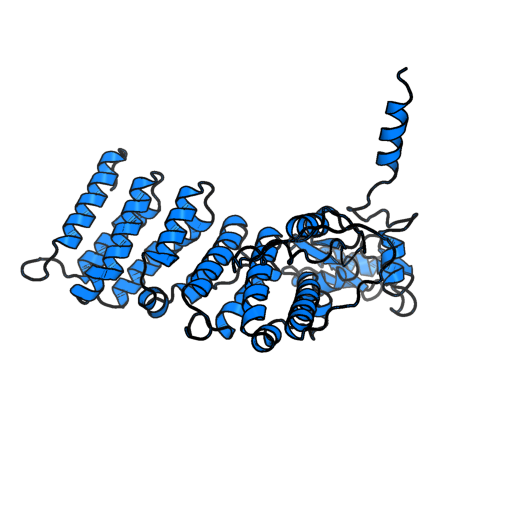00 96.06 87 SER A O 1
ATOM 701 N N . MET A 1 88 ? -5.163 2.331 14.866 1.00 95.75 88 MET A N 1
ATOM 702 C CA . MET A 1 88 ? -4.921 2.294 13.421 1.00 95.75 88 MET A CA 1
ATOM 703 C C . MET A 1 88 ? -3.742 1.414 12.997 1.00 95.75 88 MET A C 1
ATOM 705 O O . MET A 1 88 ? -3.915 0.699 12.009 1.00 95.75 88 MET A O 1
ATOM 709 N N . PRO A 1 89 ? -2.588 1.372 13.700 1.00 92.44 89 PRO A N 1
ATOM 710 C CA . PRO A 1 89 ? -1.483 0.504 13.294 1.00 92.44 89 PRO A CA 1
ATOM 711 C C . PRO A 1 89 ? -1.892 -0.969 13.156 1.00 92.44 89 PRO A C 1
ATOM 713 O O . PRO A 1 89 ? -1.540 -1.614 12.170 1.00 92.44 89 PRO A O 1
ATOM 716 N N . GLU A 1 90 ? -2.698 -1.486 14.091 1.00 94.94 90 GLU A N 1
ATOM 717 C CA . GLU A 1 90 ? -3.157 -2.878 14.045 1.00 94.94 90 GLU A CA 1
ATOM 718 C C . GLU A 1 90 ? -4.187 -3.096 12.929 1.00 94.94 90 GLU A C 1
ATOM 720 O O . GLU A 1 90 ? -4.105 -4.082 12.198 1.00 94.94 90 GLU A O 1
ATOM 725 N N . ILE A 1 91 ? -5.123 -2.159 12.735 1.00 97.62 91 ILE A N 1
ATOM 726 C CA . ILE A 1 91 ? -6.137 -2.242 11.669 1.00 97.62 91 ILE A CA 1
ATOM 727 C C . ILE A 1 91 ? -5.477 -2.232 10.287 1.00 97.62 91 ILE A C 1
ATOM 729 O O . ILE A 1 91 ? -5.843 -3.026 9.422 1.00 97.62 91 ILE A O 1
ATOM 733 N N . ILE A 1 92 ? -4.478 -1.374 10.085 1.00 95.44 92 ILE A N 1
ATOM 734 C CA . ILE A 1 92 ? -3.720 -1.302 8.835 1.00 95.44 92 ILE A CA 1
ATOM 735 C C . ILE A 1 92 ? -2.918 -2.584 8.633 1.00 95.44 92 ILE A C 1
ATOM 737 O O . ILE A 1 92 ? -2.956 -3.149 7.544 1.00 95.44 92 ILE A O 1
ATOM 741 N N . ASN A 1 93 ? -2.264 -3.107 9.673 1.00 91.62 93 ASN A N 1
ATOM 742 C CA . ASN A 1 93 ? -1.535 -4.371 9.586 1.00 91.62 93 ASN A CA 1
ATOM 743 C C . ASN A 1 93 ? -2.449 -5.548 9.182 1.00 91.62 93 ASN A C 1
ATOM 745 O O . ASN A 1 93 ? -2.046 -6.391 8.376 1.00 91.62 93 ASN A O 1
ATOM 749 N N . LYS A 1 94 ? -3.712 -5.569 9.645 1.00 94.56 94 LYS A N 1
ATOM 750 C CA . LYS A 1 94 ? -4.707 -6.585 9.245 1.00 94.56 94 LYS A CA 1
ATOM 751 C C . LYS A 1 94 ? -5.071 -6.567 7.758 1.00 94.56 94 LYS A C 1
ATOM 753 O O . LYS A 1 94 ? -5.517 -7.593 7.244 1.00 94.56 94 LYS A O 1
ATOM 758 N N . LEU A 1 95 ? -4.817 -5.479 7.028 1.00 94.75 95 LEU A N 1
ATOM 759 C CA . LEU A 1 95 ? -4.963 -5.466 5.566 1.00 94.75 95 LEU A CA 1
ATOM 760 C C . LEU A 1 95 ? -4.000 -6.452 4.881 1.00 94.75 95 LEU A C 1
ATOM 762 O O . LEU A 1 95 ? -4.293 -6.946 3.796 1.00 94.75 95 LEU A O 1
ATOM 766 N N . GLY A 1 96 ? -2.860 -6.756 5.510 1.00 89.06 96 GLY A N 1
ATOM 767 C CA . GLY A 1 96 ? -1.865 -7.711 5.019 1.00 89.06 96 GLY A CA 1
ATOM 768 C C . GLY A 1 96 ? -1.972 -9.125 5.597 1.00 89.06 96 GLY A C 1
ATOM 769 O O . GLY A 1 96 ? -1.039 -9.916 5.397 1.00 89.06 96 GLY A O 1
ATOM 770 N N . ASP A 1 97 ? -3.047 -9.430 6.332 1.00 89.25 97 ASP A N 1
ATOM 771 C CA . ASP A 1 97 ? -3.237 -10.703 7.036 1.00 89.25 97 ASP A CA 1
ATOM 772 C C . ASP A 1 97 ? -3.411 -11.887 6.062 1.00 89.25 97 ASP A C 1
ATOM 774 O O . ASP A 1 97 ? -3.817 -11.733 4.908 1.00 89.25 97 ASP A O 1
ATOM 778 N N . THR A 1 98 ? -3.074 -13.096 6.516 1.00 84.00 98 THR A N 1
ATOM 779 C CA . THR A 1 98 ? -3.289 -14.325 5.740 1.00 84.00 98 THR A CA 1
ATOM 780 C C . THR A 1 98 ? -4.764 -14.694 5.664 1.00 84.00 98 THR A C 1
ATOM 782 O O . THR A 1 98 ? -5.178 -15.287 4.670 1.00 84.00 98 THR A O 1
ATOM 785 N N . ALA A 1 99 ? -5.552 -14.363 6.690 1.00 83.19 99 ALA A N 1
ATOM 786 C CA . ALA A 1 99 ? -6.973 -14.652 6.751 1.00 83.19 99 ALA A CA 1
ATOM 787 C C . ALA A 1 99 ? -7.77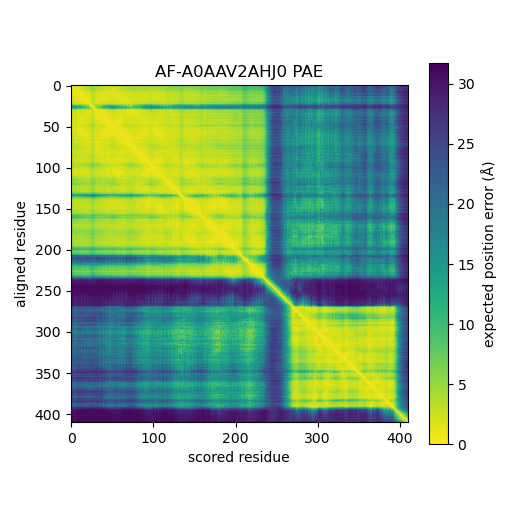4 -13.543 6.038 1.00 83.19 99 ALA A C 1
ATOM 789 O O . ALA A 1 99 ? -7.887 -12.434 6.571 1.00 83.19 99 ALA A O 1
ATOM 790 N N . PRO A 1 100 ? -8.427 -13.827 4.891 1.00 84.94 100 PRO A N 1
ATOM 791 C CA . PRO A 1 100 ? -9.116 -12.797 4.106 1.00 84.94 100 PRO A CA 1
ATOM 792 C C . PRO A 1 100 ? -10.217 -12.064 4.880 1.00 84.94 100 PRO A C 1
ATOM 794 O O . PRO A 1 100 ? -10.457 -10.882 4.658 1.00 84.94 100 PRO A O 1
ATOM 797 N N . ARG A 1 101 ? -10.861 -12.745 5.837 1.00 92.88 101 ARG A N 1
ATOM 798 C CA . ARG A 1 101 ? -11.900 -12.156 6.695 1.00 92.88 101 ARG A CA 1
ATOM 799 C C . ARG A 1 101 ? -11.406 -10.961 7.516 1.00 92.88 101 ARG A C 1
ATOM 801 O O . ARG A 1 101 ? -12.164 -10.013 7.685 1.00 92.88 101 ARG A O 1
ATOM 808 N N . LEU A 1 102 ? -10.156 -10.988 7.994 1.00 92.19 102 LEU A N 1
ATOM 809 C CA . LEU A 1 102 ? -9.573 -9.882 8.759 1.00 92.19 102 LEU A CA 1
ATOM 810 C C . LEU A 1 102 ? -9.365 -8.679 7.842 1.00 92.19 102 LEU A C 1
ATOM 812 O O . LEU A 1 102 ? -9.931 -7.625 8.112 1.00 92.19 102 LEU A O 1
ATOM 816 N N . LYS A 1 103 ? -8.690 -8.880 6.701 1.00 93.75 103 LYS A N 1
ATOM 817 C CA . LYS A 1 103 ? -8.533 -7.859 5.654 1.00 93.75 103 LYS A CA 1
ATOM 818 C C . LYS A 1 103 ? -9.875 -7.229 5.263 1.00 93.75 103 LYS A C 1
ATOM 820 O O . LYS A 1 103 ? -9.985 -6.007 5.218 1.00 93.75 103 LYS A O 1
ATOM 825 N N . ASN A 1 104 ? -10.891 -8.047 4.984 1.00 95.19 104 ASN A N 1
ATOM 826 C CA . ASN A 1 104 ? -12.198 -7.566 4.535 1.00 95.19 104 ASN A CA 1
ATOM 827 C C . ASN A 1 104 ? -12.899 -6.721 5.606 1.00 95.19 104 ASN A C 1
ATOM 829 O O . ASN A 1 104 ? -13.427 -5.660 5.282 1.00 95.19 104 ASN A O 1
ATOM 833 N N . ALA A 1 105 ? -12.855 -7.150 6.871 1.00 97.75 105 ALA A N 1
ATOM 834 C CA . ALA A 1 105 ? -13.407 -6.383 7.983 1.00 97.75 105 ALA A CA 1
ATOM 835 C C . ALA A 1 105 ? -12.670 -5.044 8.179 1.00 97.75 105 ALA A C 1
ATOM 837 O O . ALA A 1 105 ? -13.316 -4.012 8.345 1.00 97.75 105 ALA A O 1
ATOM 838 N N . SER A 1 106 ? -11.335 -5.025 8.087 1.00 98.06 106 SER A N 1
ATOM 839 C CA . SER A 1 106 ? -10.545 -3.786 8.175 1.00 98.06 106 SER A CA 1
ATOM 840 C C . SER A 1 106 ? -10.837 -2.828 7.016 1.00 98.06 106 SER A C 1
ATOM 842 O O . SER A 1 106 ? -11.001 -1.629 7.234 1.00 98.06 106 SER A O 1
ATOM 844 N N . LEU A 1 107 ? -10.942 -3.347 5.786 1.00 97.06 107 LEU A N 1
ATOM 845 C CA . LEU A 1 107 ? -11.316 -2.556 4.610 1.00 97.06 107 LEU A CA 1
ATOM 846 C C . LEU A 1 107 ? -12.715 -1.961 4.763 1.00 97.06 107 LEU A C 1
ATOM 848 O O . LEU A 1 107 ? -12.900 -0.777 4.492 1.00 97.06 107 LEU A O 1
ATOM 852 N N . GLN A 1 108 ? -13.693 -2.758 5.201 1.00 97.12 108 GLN A N 1
ATOM 853 C CA . GLN A 1 108 ? -15.051 -2.278 5.449 1.00 97.12 108 GLN A CA 1
ATOM 854 C C . GLN A 1 108 ? -15.054 -1.170 6.503 1.00 97.12 108 GLN A C 1
ATOM 856 O O . GLN A 1 108 ? -15.644 -0.117 6.264 1.00 97.12 108 GLN A O 1
ATOM 861 N N . TYR A 1 109 ? -14.331 -1.360 7.607 1.00 98.00 109 TYR A N 1
ATOM 862 C CA . TYR A 1 109 ? -14.244 -0.361 8.663 1.00 98.00 109 TYR A CA 1
ATOM 863 C C . TYR A 1 109 ? -13.693 0.978 8.148 1.00 98.00 109 TYR A C 1
ATOM 865 O O . TYR A 1 109 ? -14.324 2.021 8.323 1.00 98.00 109 TYR A O 1
ATOM 873 N N . LEU A 1 110 ? -12.557 0.945 7.440 1.00 96.69 110 LEU A N 1
ATOM 874 C CA . LEU A 1 110 ? -11.875 2.145 6.939 1.00 96.69 110 LEU A CA 1
ATOM 875 C C . LEU A 1 110 ? -12.623 2.854 5.800 1.00 96.69 110 LEU A C 1
ATOM 877 O O . LEU A 1 110 ? -12.384 4.034 5.562 1.00 96.69 110 LEU A O 1
ATOM 881 N N . THR A 1 111 ? -13.509 2.155 5.087 1.00 95.81 111 THR A N 1
ATOM 882 C CA . THR A 1 111 ? -14.234 2.721 3.936 1.00 95.81 111 THR A CA 1
ATOM 883 C C . THR A 1 111 ? -15.684 3.080 4.245 1.00 95.81 111 THR A C 1
ATOM 885 O O . THR A 1 111 ? -16.219 4.002 3.628 1.00 95.81 111 THR A O 1
ATOM 888 N N . ASN A 1 112 ? -16.342 2.380 5.174 1.00 95.38 112 ASN A N 1
ATOM 889 C CA . ASN A 1 112 ? -17.783 2.492 5.419 1.00 95.38 112 ASN A CA 1
ATOM 890 C C . ASN A 1 112 ? -18.150 2.801 6.869 1.00 95.38 112 ASN A C 1
ATOM 892 O O . ASN A 1 112 ? -19.117 3.534 7.099 1.00 95.38 112 ASN A O 1
ATOM 896 N N . ASP A 1 113 ? -17.398 2.283 7.839 1.00 95.38 113 ASP A N 1
ATOM 897 C CA . ASP A 1 113 ? -17.793 2.412 9.242 1.00 95.38 113 ASP A CA 1
ATOM 898 C C . ASP A 1 113 ? -17.210 3.650 9.921 1.00 95.38 113 ASP A C 1
ATOM 900 O O . ASP A 1 113 ? -17.776 4.098 10.917 1.00 95.38 113 ASP A O 1
ATOM 904 N N . LEU A 1 114 ? -16.152 4.247 9.375 1.00 92.44 114 LEU A N 1
ATOM 905 C CA . LEU A 1 114 ? -15.595 5.502 9.866 1.00 92.44 114 LEU A CA 1
ATOM 906 C C . LEU A 1 114 ? -16.063 6.694 9.004 1.00 92.44 114 LEU A C 1
ATOM 908 O O . LEU A 1 114 ? -15.994 6.614 7.775 1.00 92.44 114 LEU A O 1
ATOM 912 N N . PRO A 1 115 ? -16.554 7.800 9.599 1.00 90.56 115 PRO A N 1
ATOM 913 C CA . PRO A 1 115 ? -16.935 8.986 8.837 1.00 90.56 115 PRO A CA 1
ATOM 914 C C . PRO A 1 115 ? -15.742 9.611 8.112 1.00 90.56 115 PRO A C 1
ATOM 916 O O . PRO A 1 115 ? -14.634 9.667 8.644 1.00 90.56 115 PRO A O 1
ATOM 919 N N . TYR A 1 116 ? -15.989 10.166 6.925 1.00 90.50 116 TYR A N 1
ATOM 920 C CA . TYR A 1 116 ? -14.948 10.830 6.140 1.00 90.50 116 TYR A CA 1
ATOM 921 C C . TYR A 1 116 ? -14.309 12.020 6.873 1.00 90.50 116 TYR A C 1
ATOM 923 O O . TYR A 1 116 ? -13.095 12.193 6.821 1.00 90.50 116 TYR A O 1
ATOM 931 N N . SER A 1 117 ? -15.103 12.789 7.625 1.00 90.06 117 SER A N 1
ATOM 932 C CA . SER A 1 117 ? -14.597 13.891 8.452 1.00 90.06 117 SER A CA 1
ATOM 933 C C . SER A 1 117 ? -13.534 13.435 9.451 1.00 90.06 117 SER A C 1
ATOM 935 O O . SER A 1 117 ? -12.584 14.164 9.705 1.00 90.06 117 SER A O 1
ATOM 937 N N . GLU A 1 118 ? -13.649 12.220 9.992 1.00 90.00 118 GLU A N 1
ATOM 938 C CA . GLU A 1 118 ? -12.664 11.663 10.925 1.00 90.00 118 GLU A CA 1
ATOM 939 C C . GLU A 1 118 ? -11.405 11.178 10.203 1.00 90.00 118 GLU A C 1
ATOM 941 O O . GLU A 1 118 ? -10.297 11.368 10.706 1.00 90.00 118 GLU A O 1
ATOM 946 N N . LEU A 1 119 ? -11.551 10.627 8.990 1.00 89.44 119 LEU A N 1
ATOM 947 C CA . LEU A 1 119 ? -10.408 10.281 8.138 1.00 89.44 119 LEU A CA 1
ATOM 948 C C . LEU A 1 119 ? -9.517 11.502 7.852 1.00 89.44 119 LEU A C 1
ATOM 950 O O . LEU A 1 119 ? -8.294 11.364 7.759 1.00 89.44 119 LEU A O 1
ATOM 954 N N . GLU A 1 120 ? -10.132 12.682 7.748 1.00 87.81 120 GLU A N 1
ATOM 955 C CA . GLU A 1 120 ? -9.467 13.968 7.541 1.00 87.81 120 GLU A CA 1
ATOM 956 C C . GLU A 1 120 ? -8.944 14.588 8.847 1.00 87.81 120 GLU A C 1
ATOM 958 O O . GLU A 1 120 ? -7.742 14.837 8.989 1.00 87.81 120 GLU A O 1
ATOM 963 N N . ASN A 1 121 ? -9.819 14.790 9.834 1.00 88.75 121 ASN A N 1
ATOM 964 C CA . ASN A 1 121 ? -9.500 15.495 11.079 1.00 88.75 121 ASN A CA 1
ATOM 965 C C . ASN A 1 121 ? -8.418 14.802 11.913 1.00 88.75 121 ASN A C 1
ATOM 967 O O . ASN A 1 121 ? -7.657 15.481 12.613 1.00 88.75 121 ASN A O 1
ATOM 971 N N . LEU A 1 122 ? -8.352 13.471 11.831 1.00 89.62 122 LEU A N 1
ATOM 972 C CA . LEU A 1 122 ? -7.417 12.632 12.582 1.00 89.62 122 LEU A CA 1
ATOM 973 C C . LEU A 1 122 ? -6.241 12.141 11.724 1.00 89.62 122 LEU A C 1
ATOM 975 O O . LEU A 1 122 ? -5.495 11.265 12.149 1.00 89.62 122 LEU A O 1
ATOM 979 N N . GLN A 1 123 ? -6.059 12.711 10.525 1.00 92.44 123 GLN A N 1
ATOM 980 C CA . GLN A 1 123 ? -4.918 12.446 9.638 1.00 92.44 123 GLN A CA 1
ATOM 981 C C . GLN A 1 123 ? -4.739 10.962 9.270 1.00 92.44 123 GLN A C 1
ATOM 983 O O . GLN A 1 123 ? -3.625 10.503 9.012 1.00 92.44 123 GLN A O 1
ATOM 988 N N . ILE A 1 124 ? -5.835 10.202 9.180 1.00 94.06 124 ILE A N 1
ATOM 989 C CA . ILE A 1 124 ? -5.763 8.759 8.924 1.00 94.06 124 ILE A CA 1
ATOM 990 C C . ILE A 1 124 ? -5.265 8.483 7.501 1.00 94.06 124 ILE A C 1
ATOM 992 O O . ILE A 1 124 ? -4.391 7.638 7.298 1.00 94.06 124 ILE A O 1
ATOM 996 N N . ILE A 1 125 ? -5.786 9.219 6.513 1.00 94.38 125 ILE A N 1
ATOM 997 C CA . ILE A 1 125 ? -5.405 9.036 5.106 1.00 94.38 125 ILE A CA 1
ATOM 998 C C . ILE A 1 125 ? -3.912 9.349 4.884 1.00 94.38 125 ILE A C 1
ATOM 1000 O O . ILE A 1 125 ? -3.204 8.465 4.395 1.00 94.38 125 ILE A O 1
ATOM 1004 N N . PRO A 1 126 ? -3.380 10.528 5.265 1.00 93.25 126 PRO A N 1
ATOM 1005 C CA . PRO A 1 126 ? -1.981 10.861 5.006 1.00 93.25 126 PRO A CA 1
ATOM 1006 C C . PRO A 1 126 ? -0.997 9.948 5.742 1.00 93.25 126 PRO A C 1
ATOM 1008 O O . PRO A 1 126 ? -0.006 9.527 5.154 1.00 93.25 126 PRO A O 1
ATOM 1011 N N . VAL A 1 127 ? -1.273 9.618 7.009 1.00 93.31 127 VAL A N 1
ATOM 1012 C CA . VAL A 1 127 ? -0.335 8.865 7.857 1.00 93.31 127 VAL A CA 1
ATOM 1013 C C . VAL A 1 127 ? -0.339 7.376 7.513 1.00 93.31 127 VAL A C 1
ATOM 1015 O O . VAL A 1 127 ? 0.720 6.761 7.376 1.00 93.31 127 VAL A O 1
ATOM 1018 N N . TYR A 1 128 ? -1.519 6.778 7.348 1.00 93.69 128 TYR A N 1
ATOM 1019 C CA . TYR A 1 128 ? -1.640 5.324 7.253 1.00 93.69 128 TYR A CA 1
ATOM 1020 C C . TYR A 1 128 ? -1.953 4.814 5.847 1.00 93.69 128 TYR A C 1
ATOM 1022 O O . TYR A 1 128 ? -1.481 3.741 5.468 1.00 93.69 128 TYR A O 1
ATOM 1030 N N . VAL A 1 129 ? -2.735 5.556 5.058 1.00 94.25 129 VAL A N 1
ATOM 1031 C CA . VAL A 1 129 ? -3.124 5.115 3.708 1.00 94.25 129 VAL A CA 1
ATOM 1032 C C . VAL A 1 129 ? -2.079 5.518 2.675 1.00 94.25 129 VAL A C 1
ATOM 1034 O O . VAL A 1 129 ? -1.709 4.678 1.859 1.00 94.25 129 VAL A O 1
ATOM 1037 N N . LEU A 1 130 ? -1.550 6.743 2.747 1.00 95.00 130 LEU A N 1
ATOM 1038 C CA . LEU A 1 130 ? -0.650 7.324 1.740 1.00 95.00 130 LEU A CA 1
ATOM 1039 C C . LEU A 1 130 ? 0.843 7.313 2.111 1.00 95.00 130 LEU A C 1
ATOM 1041 O O . LEU A 1 130 ? 1.654 7.853 1.363 1.00 95.00 130 LEU A O 1
ATOM 1045 N N . SER A 1 131 ? 1.245 6.702 3.230 1.00 91.81 131 SER A N 1
ATOM 1046 C CA . SER A 1 131 ? 2.675 6.551 3.542 1.00 91.81 131 SER A CA 1
ATOM 1047 C C . SER A 1 131 ? 3.424 5.713 2.482 1.00 91.81 131 SER A C 1
ATOM 1049 O O . SER A 1 131 ? 2.818 4.820 1.888 1.00 91.81 131 SER A O 1
ATOM 1051 N N . PRO A 1 132 ? 4.723 5.951 2.231 1.00 90.00 132 PRO A N 1
ATOM 1052 C CA . PRO A 1 132 ? 5.462 5.257 1.170 1.00 90.00 132 PRO A CA 1
ATOM 1053 C C . PRO A 1 132 ? 5.439 3.722 1.286 1.00 90.00 132 PRO A C 1
ATOM 1055 O O . PRO A 1 132 ? 5.409 3.171 2.391 1.00 90.00 132 PRO A O 1
ATOM 1058 N N . LEU A 1 133 ? 5.460 3.029 0.145 1.00 87.88 133 LEU A N 1
ATOM 1059 C CA . LEU A 1 133 ? 5.419 1.569 0.027 1.00 87.88 133 LEU A CA 1
ATOM 1060 C C . LEU A 1 133 ? 6.777 0.928 -0.252 1.00 87.88 133 LEU A C 1
ATOM 1062 O O . LEU A 1 133 ? 6.898 -0.272 -0.021 1.00 87.88 133 LEU A O 1
ATOM 1066 N N . GLN A 1 134 ? 7.785 1.671 -0.716 1.00 72.38 134 GLN A N 1
ATOM 1067 C CA . GLN A 1 134 ? 9.076 1.088 -1.124 1.00 72.38 134 GLN A CA 1
ATOM 1068 C C . GLN A 1 134 ? 9.724 0.180 -0.062 1.00 72.38 134 GLN A C 1
ATOM 1070 O O . GLN A 1 134 ? 10.249 -0.876 -0.397 1.00 72.38 134 GLN A O 1
ATOM 1075 N N . ASN A 1 135 ? 9.566 0.501 1.225 1.00 72.75 135 ASN A N 1
ATOM 1076 C CA . ASN A 1 135 ? 10.120 -0.292 2.332 1.00 72.75 135 ASN A CA 1
ATOM 1077 C C . ASN A 1 135 ? 9.172 -1.382 2.879 1.00 72.75 135 ASN A C 1
ATOM 1079 O O . ASN A 1 135 ? 9.481 -2.049 3.870 1.00 72.75 135 ASN A O 1
ATOM 1083 N N . VAL A 1 136 ? 7.985 -1.562 2.293 1.00 79.00 136 VAL A N 1
ATOM 1084 C CA . VAL A 1 136 ? 6.968 -2.489 2.807 1.00 79.00 136 VAL A CA 1
ATOM 1085 C C . VAL A 1 136 ? 7.222 -3.900 2.277 1.00 79.00 136 VAL A C 1
ATOM 1087 O O . VAL A 1 136 ? 6.763 -4.285 1.208 1.00 79.00 136 VAL A O 1
ATOM 1090 N N . LEU A 1 137 ? 7.896 -4.725 3.082 1.00 77.38 137 LEU A N 1
ATOM 1091 C CA . LEU A 1 137 ? 8.205 -6.119 2.725 1.00 77.38 137 LEU A CA 1
ATOM 1092 C C . LEU A 1 137 ? 6.955 -7.010 2.579 1.00 77.38 137 LEU A C 1
ATOM 1094 O O . LEU A 1 137 ? 6.971 -8.007 1.855 1.00 77.38 137 LEU A O 1
ATOM 1098 N N . ASN A 1 138 ? 5.857 -6.679 3.272 1.00 86.25 138 ASN A N 1
ATOM 1099 C CA . ASN A 1 138 ? 4.603 -7.424 3.168 1.00 86.25 138 ASN A CA 1
ATOM 1100 C C . ASN A 1 138 ? 3.825 -7.004 1.911 1.00 86.25 138 ASN A C 1
ATOM 1102 O O . ASN A 1 138 ? 3.037 -6.058 1.929 1.00 86.25 138 ASN A O 1
ATOM 1106 N N . VAL A 1 139 ? 3.989 -7.781 0.841 1.00 89.25 139 VAL A N 1
ATOM 1107 C CA . VAL A 1 139 ? 3.331 -7.557 -0.456 1.00 89.25 139 VAL A CA 1
ATOM 1108 C C . VAL A 1 139 ? 1.804 -7.460 -0.346 1.00 89.25 139 VAL A C 1
ATOM 1110 O O . VAL A 1 139 ? 1.200 -6.612 -0.999 1.00 89.25 139 VAL A O 1
ATOM 1113 N N . ARG A 1 140 ? 1.160 -8.281 0.499 1.00 89.50 140 ARG A N 1
ATOM 1114 C CA . ARG A 1 140 ? -0.306 -8.240 0.671 1.00 89.50 140 ARG A CA 1
ATOM 1115 C C . ARG A 1 140 ? -0.763 -6.943 1.314 1.00 89.50 140 ARG A C 1
ATOM 1117 O O . ARG A 1 140 ? -1.810 -6.423 0.936 1.00 89.50 140 ARG A O 1
ATOM 1124 N N . LEU A 1 141 ? 0.006 -6.442 2.278 1.00 92.69 141 LEU A N 1
ATOM 1125 C CA . LEU A 1 141 ? -0.270 -5.160 2.914 1.00 92.69 141 LEU A CA 1
ATOM 1126 C C . LEU A 1 141 ? -0.149 -4.032 1.889 1.00 92.69 141 LEU A C 1
ATOM 1128 O O . LEU A 1 141 ? -1.091 -3.262 1.738 1.00 92.69 141 LEU A O 1
ATOM 1132 N N . ALA A 1 142 ? 0.962 -3.978 1.148 1.00 93.62 142 ALA A N 1
ATOM 1133 C CA . ALA A 1 142 ? 1.182 -2.969 0.112 1.00 93.62 142 ALA A CA 1
ATOM 1134 C C . ALA A 1 142 ? 0.052 -2.967 -0.933 1.00 93.62 142 ALA A C 1
ATOM 1136 O O . ALA A 1 142 ? -0.568 -1.934 -1.175 1.00 93.62 142 ALA A O 1
ATOM 1137 N N . GLN A 1 143 ? -0.306 -4.142 -1.460 1.00 92.88 143 GLN A N 1
ATOM 1138 C CA . GLN A 1 143 ? -1.402 -4.283 -2.421 1.00 92.88 143 GLN A CA 1
ATOM 1139 C C . GLN A 1 143 ? -2.753 -3.855 -1.827 1.00 92.88 143 GLN A C 1
ATOM 1141 O O . GLN A 1 143 ? -3.528 -3.157 -2.476 1.00 92.88 143 GLN A O 1
ATOM 1146 N N . SER A 1 144 ? -3.044 -4.239 -0.583 1.00 96.12 144 SER A N 1
ATOM 1147 C CA . SER A 1 144 ? -4.319 -3.905 0.066 1.00 96.12 144 SER A CA 1
ATOM 1148 C C . SER A 1 144 ? -4.420 -2.428 0.451 1.00 96.12 144 SER A C 1
ATOM 1150 O O . SER A 1 144 ? -5.528 -1.913 0.575 1.00 96.12 144 SER A O 1
ATOM 1152 N N . ARG A 1 145 ? -3.293 -1.722 0.598 1.00 96.56 145 ARG A N 1
ATOM 1153 C CA . ARG A 1 145 ? -3.272 -0.260 0.738 1.00 96.56 145 ARG A CA 1
ATOM 1154 C C . ARG A 1 145 ? -3.615 0.442 -0.575 1.00 96.56 145 ARG A C 1
ATOM 1156 O O . ARG A 1 145 ? -4.374 1.405 -0.539 1.00 96.56 145 ARG A O 1
ATOM 1163 N N . CYS A 1 146 ? -3.143 -0.065 -1.718 1.00 96.94 146 CYS A N 1
ATOM 1164 C CA . CYS A 1 146 ? -3.608 0.400 -3.030 1.00 96.94 146 CYS A CA 1
ATOM 1165 C C . CYS A 1 146 ? -5.119 0.158 -3.194 1.00 96.94 146 CYS A C 1
ATOM 1167 O O . CYS A 1 146 ? -5.843 1.083 -3.544 1.00 96.94 146 CYS A O 1
ATOM 1169 N N . GLU A 1 147 ? -5.613 -1.036 -2.847 1.00 96.44 147 GLU A N 1
ATOM 1170 C CA . GLU A 1 147 ? -7.051 -1.360 -2.897 1.00 96.44 147 GLU A CA 1
ATOM 1171 C C . GLU A 1 147 ? -7.890 -0.456 -1.973 1.00 96.44 147 GLU A C 1
ATOM 1173 O O . GLU A 1 147 ? -8.978 -0.006 -2.335 1.00 96.44 147 GLU A O 1
ATOM 1178 N N . LEU A 1 148 ? -7.390 -0.168 -0.766 1.00 97.69 148 LEU A N 1
ATOM 1179 C CA . LEU A 1 148 ? -8.031 0.773 0.150 1.00 97.69 148 LEU A CA 1
ATOM 1180 C C . LEU A 1 148 ? -8.114 2.172 -0.470 1.00 97.69 148 LEU A C 1
ATOM 1182 O O . LEU A 1 148 ? -9.179 2.788 -0.435 1.00 97.69 148 LEU A O 1
ATOM 1186 N N . LEU A 1 149 ? -7.015 2.662 -1.049 1.00 97.75 149 LEU A N 1
ATOM 1187 C CA . LEU A 1 149 ? -6.982 3.960 -1.716 1.00 97.75 149 LEU A CA 1
ATOM 1188 C C . LEU A 1 149 ? -7.969 4.013 -2.889 1.00 97.75 149 LEU A C 1
ATOM 1190 O O . LEU A 1 149 ? -8.722 4.975 -3.000 1.00 97.75 149 LEU A O 1
ATOM 1194 N N . GLU A 1 150 ? -8.018 2.974 -3.719 1.00 97.00 150 GLU A N 1
ATOM 1195 C CA . GLU A 1 150 ? -8.966 2.869 -4.831 1.00 97.00 150 GLU A CA 1
ATOM 1196 C C . GLU A 1 150 ? -10.422 2.978 -4.352 1.00 97.00 150 GLU A C 1
ATOM 1198 O O . GLU A 1 150 ? -11.205 3.775 -4.876 1.00 97.00 150 GLU A O 1
ATOM 1203 N N . LYS A 1 151 ? -10.781 2.231 -3.297 1.00 96.44 151 LYS A N 1
ATOM 1204 C CA . LYS A 1 151 ? -12.119 2.285 -2.689 1.00 96.44 151 LYS A CA 1
ATOM 1205 C C . LYS A 1 151 ? -12.448 3.672 -2.139 1.00 96.44 151 LYS A C 1
ATOM 1207 O O . LYS A 1 151 ? -13.578 4.134 -2.301 1.00 96.44 151 LYS A O 1
ATOM 1212 N N . LEU A 1 152 ? -11.479 4.339 -1.510 1.00 96.25 152 LEU A N 1
ATOM 1213 C CA . LEU A 1 152 ? -11.649 5.696 -0.992 1.00 96.25 152 LEU A CA 1
ATOM 1214 C C . LEU A 1 152 ? -11.833 6.714 -2.121 1.00 96.25 152 LEU A C 1
ATOM 1216 O O . LEU A 1 152 ? -12.777 7.487 -2.055 1.00 96.25 152 LEU A O 1
ATOM 1220 N N . ILE A 1 153 ? -11.012 6.675 -3.173 1.00 95.50 153 ILE A N 1
ATOM 1221 C CA . ILE A 1 153 ? -11.122 7.556 -4.351 1.00 95.50 153 ILE A CA 1
ATOM 1222 C C . ILE A 1 153 ? -12.482 7.384 -5.035 1.00 95.50 153 ILE A C 1
ATOM 1224 O O . ILE A 1 153 ? -13.125 8.368 -5.394 1.00 95.50 153 ILE A O 1
ATOM 1228 N N . LYS A 1 154 ? -12.955 6.140 -5.179 1.00 94.06 154 LYS A N 1
ATOM 1229 C CA . LYS A 1 154 ? -14.262 5.850 -5.782 1.00 94.06 154 LYS A CA 1
ATOM 1230 C C . LYS A 1 154 ? -15.423 6.437 -4.976 1.00 94.06 154 LYS A C 1
ATOM 1232 O O . LYS A 1 154 ? -16.419 6.857 -5.558 1.00 94.06 154 LYS A O 1
ATOM 1237 N N . LYS A 1 155 ? -15.313 6.444 -3.645 1.00 94.56 155 LYS A N 1
ATOM 1238 C CA . LYS A 1 155 ? -16.341 6.985 -2.742 1.00 94.56 155 LYS A CA 1
ATOM 1239 C C . LYS A 1 155 ? -16.226 8.501 -2.556 1.00 94.56 155 LYS A C 1
ATOM 1241 O O . LYS A 1 155 ? -17.242 9.172 -2.403 1.00 94.56 155 LYS A O 1
ATOM 1246 N N . TYR A 1 156 ? -15.005 9.024 -2.591 1.00 94.06 156 TYR A N 1
ATOM 1247 C CA . TYR A 1 156 ? -14.644 10.411 -2.319 1.00 94.06 156 TYR A CA 1
ATOM 1248 C C . TYR A 1 156 ? -13.740 10.935 -3.448 1.00 94.06 156 TYR A C 1
ATOM 1250 O O . TYR A 1 156 ? -12.512 10.915 -3.323 1.00 94.06 156 TYR A O 1
ATOM 1258 N N . PRO A 1 157 ? -14.330 11.395 -4.570 1.00 91.69 157 PRO A N 1
ATOM 1259 C CA . PRO A 1 157 ? -13.573 11.761 -5.762 1.00 91.69 157 PRO A CA 1
ATOM 1260 C C . PRO A 1 157 ? -12.530 12.869 -5.510 1.00 91.69 157 PRO A C 1
ATOM 1262 O O . PRO A 1 157 ? -12.864 13.862 -4.847 1.00 91.69 157 PRO A O 1
ATOM 1265 N N . PRO A 1 158 ? -11.312 12.770 -6.087 1.00 91.81 158 PRO A N 1
ATOM 1266 C CA . PRO A 1 158 ? -10.226 13.747 -5.925 1.00 91.81 158 PRO A CA 1
ATOM 1267 C C . PRO A 1 158 ? -10.585 15.182 -6.321 1.00 91.81 158 PRO A C 1
ATOM 1269 O O . PRO A 1 158 ? -9.988 16.129 -5.813 1.00 91.81 158 PRO A O 1
ATOM 1272 N N . SER A 1 159 ? -11.563 15.353 -7.215 1.00 88.12 159 SER A N 1
ATOM 1273 C CA . SER A 1 159 ? -12.070 16.655 -7.660 1.00 88.12 159 SER A CA 1
ATOM 1274 C C . SER A 1 159 ? -12.740 17.462 -6.547 1.00 88.12 159 SER A C 1
ATOM 1276 O O . SER A 1 159 ? -12.811 18.685 -6.636 1.00 88.12 159 SER A O 1
ATOM 1278 N N . SER A 1 160 ? -13.253 16.784 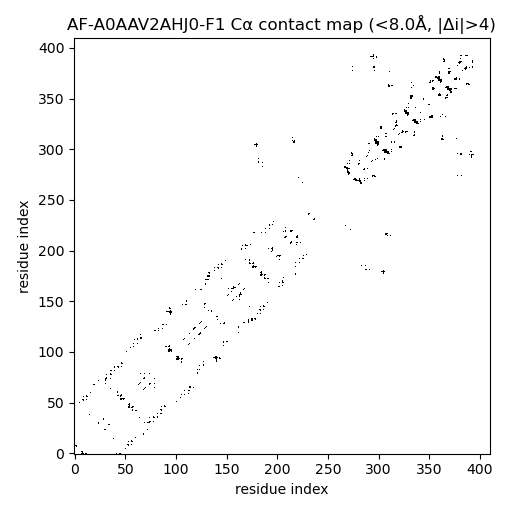-5.519 1.00 88.38 160 SER A N 1
ATOM 1279 C CA . SER A 1 160 ? -14.101 17.380 -4.480 1.00 88.38 160 SER A CA 1
ATOM 1280 C C . SER A 1 160 ? -13.536 17.205 -3.069 1.00 88.38 160 SER A C 1
ATOM 1282 O O . SER A 1 160 ? -14.102 17.734 -2.118 1.00 88.38 160 SER A O 1
ATOM 1284 N N . HIS A 1 161 ? -12.422 16.482 -2.923 1.00 92.12 161 HIS A N 1
ATOM 1285 C CA . HIS A 1 161 ? -11.885 16.055 -1.632 1.00 92.12 161 HIS A CA 1
ATOM 1286 C C . HIS A 1 161 ? -10.390 16.383 -1.533 1.00 92.12 161 HIS A C 1
ATOM 1288 O O . HIS A 1 161 ? -9.545 15.706 -2.117 1.00 92.12 161 HIS A O 1
ATOM 1294 N N . SER A 1 162 ? -10.054 17.430 -0.772 1.00 88.00 162 SER A N 1
ATOM 1295 C CA . SER A 1 162 ? -8.702 18.009 -0.665 1.00 88.00 162 SER A CA 1
ATOM 1296 C C . SER A 1 162 ? -7.626 16.993 -0.243 1.00 88.00 162 SER A C 1
ATOM 1298 O O . SER A 1 162 ? -6.548 16.939 -0.848 1.00 88.00 162 SER A O 1
ATOM 1300 N N . ILE A 1 163 ? -7.922 16.150 0.754 1.00 90.12 163 ILE A N 1
ATOM 1301 C CA . ILE A 1 163 ? -6.992 15.149 1.304 1.00 90.12 163 ILE A CA 1
ATOM 1302 C C . ILE A 1 163 ? -6.706 13.993 0.334 1.00 90.12 163 ILE A C 1
ATOM 1304 O O . ILE A 1 163 ? -5.662 13.352 0.436 1.00 90.12 163 ILE A O 1
ATOM 1308 N N . LEU A 1 164 ? -7.606 13.765 -0.629 1.00 93.75 164 LEU A N 1
ATOM 1309 C CA . LEU A 1 164 ? -7.481 12.787 -1.713 1.00 93.75 164 LEU A CA 1
ATOM 1310 C C . LEU A 1 164 ? -7.204 13.458 -3.066 1.00 93.75 164 LEU A C 1
ATOM 1312 O O . LEU A 1 164 ? -7.324 12.820 -4.108 1.00 93.75 164 LEU A O 1
ATOM 1316 N N . SER A 1 165 ? -6.821 14.738 -3.072 1.00 94.31 165 SER A N 1
ATOM 1317 C CA . SER A 1 165 ? -6.474 15.444 -4.305 1.00 94.31 165 SER A CA 1
ATOM 1318 C C . SER A 1 165 ? -5.322 14.757 -5.042 1.00 94.31 165 SER A C 1
ATOM 1320 O O . SER A 1 165 ? -4.462 14.119 -4.427 1.00 94.31 165 SER A O 1
ATOM 1322 N N . LEU A 1 166 ? -5.249 14.958 -6.364 1.00 95.25 166 LEU A N 1
ATOM 1323 C CA . LEU A 1 166 ? -4.191 14.396 -7.219 1.00 95.25 166 LEU A CA 1
ATOM 1324 C C . LEU A 1 166 ? -2.784 14.645 -6.649 1.00 95.25 166 LEU A C 1
ATOM 1326 O O . LEU A 1 166 ? -1.955 13.742 -6.631 1.00 95.25 166 LEU A O 1
ATOM 1330 N N . SER A 1 167 ? -2.545 15.835 -6.090 1.00 94.25 167 SER A N 1
ATOM 1331 C CA . SER A 1 167 ? -1.266 16.203 -5.467 1.00 94.25 167 SER A CA 1
ATOM 1332 C C . SER A 1 167 ? -0.845 15.324 -4.284 1.00 94.25 167 SER A C 1
ATOM 1334 O O . SER A 1 167 ? 0.347 15.215 -4.006 1.00 94.25 167 SER A O 1
ATOM 1336 N N . LYS A 1 168 ? -1.805 14.711 -3.582 1.00 94.75 168 LYS A N 1
ATOM 1337 C CA . LYS A 1 168 ? -1.567 13.848 -2.421 1.00 94.75 168 LYS A CA 1
ATOM 1338 C C . LYS A 1 168 ? -1.491 12.379 -2.817 1.00 94.75 168 LYS A C 1
ATOM 1340 O O . LYS A 1 168 ? -0.636 11.664 -2.307 1.00 94.75 168 LYS A O 1
ATOM 1345 N N . ILE A 1 169 ? -2.349 11.938 -3.739 1.00 95.94 169 ILE A N 1
ATOM 1346 C CA . ILE A 1 169 ? -2.446 10.520 -4.114 1.00 95.94 169 ILE A CA 1
ATOM 1347 C C . ILE A 1 169 ? -1.417 10.105 -5.170 1.00 95.94 169 ILE A C 1
ATOM 1349 O O . ILE A 1 169 ? -0.918 8.984 -5.123 1.00 95.94 169 ILE A O 1
ATOM 1353 N N . MET A 1 170 ? -1.055 10.990 -6.104 1.00 95.00 170 MET A N 1
ATOM 1354 C CA . MET A 1 170 ? -0.148 10.630 -7.197 1.00 95.00 170 MET A CA 1
ATOM 1355 C C . MET A 1 170 ? 1.272 10.283 -6.731 1.00 95.00 170 MET A C 1
ATOM 1357 O O . MET A 1 170 ? 1.796 9.291 -7.230 1.00 95.00 170 MET A O 1
ATOM 1361 N N . PRO A 1 171 ? 1.895 10.993 -5.765 1.00 93.25 171 PRO A N 1
ATOM 1362 C CA . PRO A 1 171 ? 3.201 10.589 -5.242 1.00 93.25 171 PRO A CA 1
ATOM 1363 C C . PRO A 1 171 ? 3.207 9.164 -4.673 1.00 93.25 171 PRO A C 1
ATOM 1365 O O . PRO A 1 171 ? 4.120 8.398 -4.959 1.00 93.25 171 PRO A O 1
ATOM 1368 N N . PHE A 1 172 ? 2.156 8.781 -3.937 1.00 95.06 172 PHE A N 1
ATOM 1369 C CA . PHE A 1 172 ? 1.990 7.419 -3.423 1.00 95.06 172 PHE A CA 1
ATOM 1370 C C . PHE A 1 172 ? 1.848 6.386 -4.552 1.00 95.06 172 PHE A C 1
ATOM 1372 O O . PHE A 1 172 ? 2.446 5.316 -4.495 1.00 95.06 172 PHE A O 1
ATOM 1379 N N . LEU A 1 173 ? 1.078 6.695 -5.599 1.00 94.81 173 LEU A N 1
ATOM 1380 C CA . LEU A 1 173 ? 0.890 5.780 -6.729 1.00 94.81 173 LEU A CA 1
ATOM 1381 C C . LEU A 1 173 ? 2.166 5.627 -7.573 1.00 94.81 173 LEU A C 1
ATOM 1383 O O . LEU A 1 173 ? 2.479 4.522 -8.006 1.00 94.81 173 LEU A O 1
ATOM 1387 N N . VAL A 1 174 ? 2.929 6.705 -7.771 1.00 91.19 174 VAL A N 1
ATOM 1388 C CA . VAL A 1 174 ? 4.229 6.662 -8.463 1.00 91.19 174 VAL A CA 1
ATOM 1389 C C . VAL A 1 174 ? 5.258 5.868 -7.653 1.00 91.19 174 VAL A C 1
ATOM 1391 O O . VAL A 1 174 ? 5.992 5.068 -8.228 1.00 91.19 174 VAL A O 1
ATOM 1394 N N . ASP A 1 175 ? 5.268 6.016 -6.327 1.00 90.44 175 ASP A N 1
ATOM 1395 C CA . ASP A 1 175 ? 6.063 5.174 -5.425 1.00 90.44 175 ASP A CA 1
ATOM 1396 C C . ASP A 1 175 ? 5.679 3.686 -5.564 1.00 90.44 175 ASP A C 1
ATOM 1398 O O . ASP A 1 175 ? 6.538 2.823 -5.762 1.00 90.44 175 ASP A O 1
ATOM 1402 N N . ALA A 1 176 ? 4.375 3.387 -5.590 1.00 91.44 176 ALA A N 1
ATOM 1403 C CA . ALA A 1 176 ? 3.843 2.036 -5.756 1.00 91.44 176 ALA A CA 1
ATOM 1404 C C . ALA A 1 176 ? 4.181 1.397 -7.121 1.00 91.44 176 ALA A C 1
ATOM 1406 O O . ALA A 1 176 ? 4.402 0.184 -7.190 1.00 91.44 176 ALA A O 1
ATOM 1407 N N . LEU A 1 177 ? 4.289 2.184 -8.201 1.00 88.06 177 LEU A N 1
ATOM 1408 C CA . LEU A 1 177 ? 4.749 1.701 -9.513 1.00 88.06 177 LEU A CA 1
ATOM 1409 C C . LEU A 1 177 ? 6.188 1.171 -9.479 1.00 88.06 177 LEU A C 1
ATOM 1411 O O . LEU A 1 177 ? 6.560 0.352 -10.318 1.00 88.06 177 LEU A O 1
ATOM 1415 N N . GLN A 1 178 ? 6.998 1.600 -8.515 1.00 85.19 178 GLN A N 1
ATOM 1416 C CA . GLN A 1 178 ? 8.379 1.147 -8.358 1.00 85.19 178 GLN A CA 1
ATOM 1417 C C . GLN A 1 178 ? 8.504 -0.044 -7.396 1.00 85.19 178 GLN A C 1
ATOM 1419 O O . GLN A 1 178 ? 9.603 -0.540 -7.150 1.00 85.19 178 GLN A O 1
ATOM 1424 N N . HIS A 1 179 ? 7.394 -0.549 -6.856 1.00 87.38 179 HIS A N 1
ATOM 1425 C CA . HIS A 1 179 ? 7.423 -1.637 -5.889 1.00 87.38 179 HIS A CA 1
ATOM 1426 C C . HIS A 1 179 ? 7.932 -2.961 -6.516 1.00 87.38 179 HIS A C 1
ATOM 1428 O O . HIS A 1 179 ? 7.585 -3.276 -7.661 1.00 87.38 179 HIS A O 1
ATOM 1434 N N . PRO A 1 180 ? 8.705 -3.805 -5.795 1.00 81.81 180 PRO A N 1
ATOM 1435 C CA . PRO A 1 180 ? 9.257 -5.050 -6.349 1.00 81.81 180 PRO A CA 1
ATOM 1436 C C . PRO A 1 180 ? 8.213 -6.089 -6.781 1.00 81.81 180 PRO A C 1
ATOM 1438 O O . PRO A 1 180 ? 8.434 -6.843 -7.731 1.00 81.81 180 PRO A O 1
ATOM 1441 N N . ALA A 1 181 ? 7.059 -6.127 -6.116 1.00 81.81 181 ALA A N 1
ATOM 1442 C CA . ALA A 1 181 ? 5.975 -7.055 -6.444 1.00 81.81 181 ALA A CA 1
ATOM 1443 C C . ALA A 1 181 ? 5.084 -6.541 -7.586 1.00 81.81 181 ALA A C 1
ATOM 1445 O O . ALA A 1 181 ? 4.548 -5.435 -7.499 1.00 81.81 181 ALA A O 1
ATOM 1446 N N . SER A 1 182 ? 4.867 -7.373 -8.610 1.00 82.25 182 SER A N 1
ATOM 1447 C CA . SER A 1 182 ? 4.017 -7.046 -9.764 1.00 82.25 182 SER A CA 1
ATOM 1448 C C . SER A 1 182 ? 2.576 -6.729 -9.379 1.00 82.25 182 SER A C 1
ATOM 1450 O O . SER A 1 182 ? 2.026 -5.766 -9.892 1.00 82.25 182 SER A O 1
ATOM 1452 N N . SER A 1 183 ? 1.995 -7.454 -8.420 1.00 83.88 183 SER A N 1
ATOM 1453 C CA . SER A 1 183 ? 0.612 -7.221 -7.985 1.00 83.88 183 SER A CA 1
ATOM 1454 C C . SER A 1 183 ? 0.381 -5.823 -7.399 1.00 83.88 183 SER A C 1
ATOM 1456 O O . SER A 1 183 ? -0.708 -5.273 -7.534 1.00 83.88 183 SER A O 1
ATOM 1458 N N . VAL A 1 184 ? 1.402 -5.226 -6.775 1.00 89.56 184 VAL A N 1
ATOM 1459 C CA . VAL A 1 184 ? 1.343 -3.849 -6.255 1.00 89.56 184 VAL A CA 1
ATOM 1460 C C . VAL A 1 184 ? 1.461 -2.846 -7.399 1.00 89.56 184 VAL A C 1
ATOM 1462 O O . VAL A 1 184 ? 0.663 -1.915 -7.478 1.00 89.56 184 VAL A O 1
ATOM 1465 N N . ARG A 1 185 ? 2.404 -3.075 -8.325 1.00 89.50 185 ARG A N 1
ATOM 1466 C CA . ARG A 1 185 ? 2.572 -2.228 -9.514 1.00 89.50 185 ARG A CA 1
ATOM 1467 C C . ARG A 1 185 ? 1.315 -2.216 -10.383 1.00 89.50 185 ARG A C 1
ATOM 1469 O O . ARG A 1 185 ? 0.880 -1.144 -10.781 1.00 89.50 185 ARG A O 1
ATOM 1476 N N . GLY A 1 186 ? 0.712 -3.381 -10.619 1.00 84.88 186 GLY A N 1
ATOM 1477 C CA . GLY A 1 186 ? -0.525 -3.518 -11.386 1.00 84.88 186 GLY A CA 1
ATOM 1478 C C . GLY A 1 186 ? -1.711 -2.812 -10.724 1.00 84.88 186 GLY A C 1
ATOM 1479 O O . GLY A 1 186 ? -2.471 -2.131 -11.407 1.00 84.88 186 GLY A O 1
ATOM 1480 N N . ALA A 1 187 ? -1.837 -2.887 -9.392 1.00 91.50 187 ALA A N 1
ATOM 1481 C CA . ALA A 1 187 ? -2.862 -2.140 -8.659 1.00 91.50 187 ALA A CA 1
ATOM 1482 C C . ALA A 1 187 ? -2.668 -0.617 -8.789 1.00 91.50 187 ALA A C 1
ATOM 1484 O O . ALA A 1 187 ? -3.626 0.112 -9.034 1.00 91.50 187 ALA A O 1
ATOM 1485 N N . ALA A 1 188 ? -1.429 -0.131 -8.670 1.00 94.06 188 ALA A N 1
ATOM 1486 C CA . ALA A 1 188 ? -1.120 1.286 -8.845 1.00 94.06 188 ALA A CA 1
ATOM 1487 C C . ALA A 1 188 ? -1.381 1.765 -10.280 1.00 94.06 188 ALA A C 1
ATOM 1489 O O . ALA A 1 188 ? -2.013 2.802 -10.472 1.00 94.06 188 ALA A O 1
ATOM 1490 N N . GLU A 1 189 ? -0.947 0.993 -11.281 1.00 90.50 189 GLU A N 1
ATOM 1491 C CA . GLU A 1 189 ? -1.202 1.269 -12.697 1.00 90.50 189 GLU A CA 1
ATOM 1492 C C . GLU A 1 189 ? -2.704 1.381 -12.971 1.00 90.50 189 GLU A C 1
ATOM 1494 O O . GLU A 1 189 ? -3.138 2.370 -13.558 1.00 90.50 189 GLU A O 1
ATOM 1499 N N . HIS A 1 190 ? -3.503 0.429 -12.480 1.00 91.38 190 HIS A N 1
ATOM 1500 C CA . HIS A 1 190 ? -4.955 0.457 -12.631 1.00 91.38 190 HIS A CA 1
ATOM 1501 C C . HIS A 1 190 ? -5.569 1.756 -12.090 1.00 91.38 190 HIS A C 1
ATOM 1503 O O . HIS A 1 190 ? -6.308 2.434 -12.804 1.00 91.38 190 HIS A O 1
ATOM 1509 N N . ILE A 1 191 ? -5.213 2.153 -10.863 1.00 95.38 191 ILE A N 1
ATOM 1510 C CA . ILE A 1 191 ? -5.732 3.382 -10.245 1.00 95.38 191 ILE A CA 1
ATOM 1511 C C . ILE A 1 191 ? -5.321 4.614 -11.059 1.00 95.38 191 ILE A C 1
ATOM 1513 O O . ILE A 1 191 ? -6.150 5.492 -11.300 1.00 95.38 191 ILE A O 1
ATOM 1517 N N . ILE A 1 192 ? -4.064 4.692 -11.510 1.00 94.94 192 ILE A N 1
ATOM 1518 C CA . ILE A 1 192 ? -3.589 5.830 -12.305 1.00 94.94 192 ILE A CA 1
ATOM 1519 C C . ILE A 1 192 ? -4.347 5.928 -13.634 1.00 94.94 192 ILE A C 1
ATOM 1521 O O . ILE A 1 192 ? -4.701 7.034 -14.039 1.00 94.94 192 ILE A O 1
ATOM 1525 N N . LEU A 1 193 ? -4.625 4.804 -14.299 1.00 92.06 193 LEU A N 1
ATOM 1526 C CA . LEU A 1 193 ? -5.410 4.790 -15.536 1.00 92.06 193 LEU A CA 1
ATOM 1527 C C . LEU A 1 193 ? -6.846 5.272 -15.294 1.00 92.06 193 LEU A C 1
ATOM 1529 O O . LEU A 1 193 ? -7.301 6.164 -16.007 1.00 92.06 193 LEU A O 1
ATOM 1533 N N . CYS A 1 194 ? -7.507 4.794 -14.236 1.00 92.06 194 CYS A N 1
ATOM 1534 C CA . CYS A 1 194 ? -8.836 5.271 -13.837 1.00 92.06 194 CYS A CA 1
ATOM 1535 C C . CYS A 1 194 ? -8.857 6.787 -13.559 1.00 92.06 194 CYS A C 1
ATOM 1537 O O . CYS A 1 194 ? -9.801 7.482 -13.934 1.00 92.06 194 CYS A O 1
ATOM 1539 N N . LEU A 1 195 ? -7.810 7.328 -12.927 1.00 94.12 195 LEU A N 1
ATOM 1540 C CA . LEU A 1 195 ? -7.672 8.772 -12.703 1.00 94.12 195 LEU A CA 1
ATOM 1541 C C . LEU A 1 195 ? -7.416 9.529 -14.013 1.00 94.12 195 LEU A C 1
ATOM 1543 O O . LEU A 1 195 ? -7.963 10.612 -14.224 1.00 94.12 195 LEU A O 1
ATOM 1547 N N . TYR A 1 196 ? -6.594 8.979 -14.907 1.00 93.69 196 TYR A N 1
ATOM 1548 C CA . TYR A 1 196 ? -6.283 9.585 -16.201 1.00 93.69 196 TYR A CA 1
ATOM 1549 C C . TYR A 1 196 ? -7.513 9.654 -17.112 1.00 93.69 196 TYR A C 1
ATOM 1551 O O . TYR A 1 196 ? -7.739 10.655 -17.795 1.00 93.69 196 TYR A O 1
ATOM 1559 N N . GLU A 1 197 ? -8.372 8.637 -17.071 1.00 90.31 197 GLU A N 1
ATOM 1560 C CA . GLU A 1 197 ? -9.667 8.659 -17.749 1.00 90.31 197 GLU A CA 1
ATOM 1561 C C . GLU A 1 197 ? -10.566 9.813 -17.280 1.00 90.31 197 GLU A C 1
ATOM 1563 O O . GLU A 1 197 ? -11.381 10.296 -18.066 1.00 90.31 197 GLU A O 1
ATOM 1568 N N . GLN A 1 198 ? -10.398 10.319 -16.059 1.00 88.44 198 GLN A N 1
ATOM 1569 C CA . GLN A 1 198 ? -11.207 11.420 -15.527 1.00 88.44 198 GLN A CA 1
ATOM 1570 C C . GLN A 1 198 ? -10.545 12.790 -15.733 1.00 88.44 198 GLN A C 1
ATOM 1572 O O . GLN A 1 198 ? -11.186 13.722 -16.213 1.00 88.44 198 GLN A O 1
ATOM 1577 N N . ASP A 1 199 ? -9.253 12.914 -15.416 1.00 87.81 199 ASP A N 1
ATOM 1578 C CA . ASP A 1 199 ? -8.550 14.202 -15.305 1.00 87.81 199 ASP A CA 1
ATOM 1579 C C . ASP A 1 199 ? -7.373 14.382 -16.291 1.00 87.81 199 ASP A C 1
ATOM 1581 O O . ASP A 1 199 ? -6.726 15.439 -16.305 1.00 87.81 199 ASP A O 1
ATOM 1585 N N . GLY A 1 200 ? -7.088 13.372 -17.124 1.00 89.25 200 GLY A N 1
ATOM 1586 C CA . GLY A 1 200 ? -6.159 13.408 -18.260 1.00 89.25 200 GLY A CA 1
ATOM 1587 C C . GLY A 1 200 ? -4.835 14.119 -17.975 1.00 89.25 200 GLY A C 1
ATOM 1588 O O . GLY A 1 200 ? -4.015 13.682 -17.163 1.00 89.25 200 GLY A O 1
ATOM 1589 N N . ALA A 1 201 ? -4.629 15.265 -18.632 1.00 86.94 201 ALA A N 1
ATOM 1590 C CA . ALA A 1 201 ? -3.399 16.052 -18.546 1.00 86.94 201 ALA A CA 1
ATOM 1591 C C . ALA A 1 201 ? -2.992 16.437 -17.111 1.00 86.94 201 ALA A C 1
ATOM 1593 O O . ALA A 1 201 ? -1.800 16.601 -16.851 1.00 86.94 201 ALA A O 1
ATOM 1594 N N . LYS A 1 202 ? -3.933 16.565 -16.162 1.00 90.62 202 LYS A N 1
ATOM 1595 C CA . LYS A 1 202 ? -3.586 16.854 -14.759 1.00 90.62 202 LYS A CA 1
ATOM 1596 C C . LYS A 1 202 ? -2.840 15.688 -14.113 1.00 90.62 202 LYS A C 1
ATOM 1598 O O . LYS A 1 202 ? -1.887 15.928 -13.383 1.00 90.62 202 LYS A O 1
ATOM 1603 N N . VAL A 1 203 ? -3.236 14.451 -14.415 1.00 92.38 203 VAL A N 1
ATOM 1604 C CA . VAL A 1 203 ? -2.586 13.224 -13.925 1.00 92.38 203 VAL A CA 1
ATOM 1605 C C . VAL A 1 203 ? -1.209 13.060 -14.568 1.00 92.38 203 VAL A C 1
ATOM 1607 O O . VAL A 1 203 ? -0.238 12.773 -13.869 1.00 92.38 203 VAL A O 1
ATOM 1610 N N . ARG A 1 204 ? -1.096 13.344 -15.877 1.00 89.31 204 ARG A N 1
ATOM 1611 C CA . ARG A 1 204 ? 0.165 13.249 -16.639 1.00 89.31 204 ARG A CA 1
ATOM 1612 C C . ARG A 1 204 ? 1.319 14.021 -15.993 1.00 89.31 204 ARG A C 1
ATOM 1614 O O . ARG A 1 204 ? 2.438 13.530 -15.997 1.00 89.31 204 ARG A O 1
ATOM 1621 N N . LYS A 1 205 ? 1.044 15.194 -15.410 1.00 89.38 205 LYS A N 1
ATOM 1622 C CA . LYS A 1 205 ? 2.050 16.071 -14.776 1.00 89.38 205 LYS A CA 1
ATOM 1623 C C . LYS A 1 205 ? 2.782 15.435 -13.593 1.00 89.38 205 LYS A C 1
ATOM 1625 O O . LYS A 1 205 ? 3.874 15.880 -13.261 1.00 89.38 205 LYS A O 1
ATOM 1630 N N . TYR A 1 206 ? 2.180 14.443 -12.940 1.00 87.88 206 TYR A N 1
ATOM 1631 C CA . TYR A 1 206 ? 2.761 13.812 -11.754 1.00 87.88 206 TYR A CA 1
ATOM 1632 C C . TYR A 1 206 ? 3.642 12.610 -12.074 1.00 87.88 206 TYR A C 1
ATOM 1634 O O . TYR A 1 206 ? 4.384 12.158 -11.206 1.00 87.88 206 TYR A O 1
ATOM 1642 N N . VAL A 1 207 ? 3.565 12.087 -13.296 1.00 80.81 207 VAL A N 1
ATOM 1643 C CA . VAL A 1 207 ? 4.432 10.996 -13.727 1.00 80.81 207 VAL A CA 1
ATOM 1644 C C . VAL A 1 207 ? 5.605 11.624 -14.480 1.00 80.81 207 VAL A C 1
ATOM 1646 O O . VAL A 1 207 ? 5.386 12.264 -15.509 1.00 80.81 207 VAL A O 1
ATOM 1649 N N . PRO A 1 208 ? 6.847 11.495 -13.984 1.00 72.00 208 PRO A N 1
ATOM 1650 C CA . PRO A 1 208 ? 7.978 12.266 -14.490 1.00 72.00 208 PRO A CA 1
ATOM 1651 C C . PRO A 1 208 ? 8.522 11.717 -15.819 1.00 72.00 208 PRO A C 1
ATOM 1653 O O . PRO A 1 208 ? 9.689 11.363 -15.887 1.00 72.00 208 PRO A O 1
ATOM 1656 N N . PHE A 1 209 ? 7.718 11.633 -16.884 1.00 70.94 209 PHE A N 1
ATOM 1657 C CA . PHE A 1 209 ? 8.090 11.010 -18.168 1.00 70.94 209 PHE A CA 1
ATOM 1658 C C . PHE A 1 209 ? 9.329 11.618 -18.852 1.00 70.94 209 PHE A C 1
ATOM 1660 O O . PHE A 1 209 ? 9.959 10.956 -19.677 1.00 70.94 209 PHE A O 1
ATOM 1667 N N . ASP A 1 210 ? 9.689 12.857 -18.518 1.00 64.25 210 ASP A N 1
ATOM 1668 C CA . ASP A 1 210 ? 10.729 13.600 -19.231 1.00 64.25 210 ASP A CA 1
ATOM 1669 C C . ASP A 1 210 ? 12.156 13.310 -18.741 1.00 64.25 210 ASP A C 1
ATOM 1671 O O . ASP A 1 210 ? 13.110 13.529 -19.494 1.00 64.25 210 ASP A O 1
ATOM 1675 N N . SER A 1 211 ? 12.325 12.768 -17.528 1.00 67.75 211 SER A N 1
ATOM 1676 C CA . SER A 1 211 ? 13.655 12.444 -16.995 1.00 67.75 211 SER A CA 1
ATOM 1677 C C . SER A 1 211 ? 14.245 11.188 -17.651 1.00 67.75 211 SER A C 1
ATOM 1679 O O . SER A 1 211 ? 13.525 10.254 -18.012 1.00 67.75 211 SER A O 1
ATOM 1681 N N . ALA A 1 212 ? 15.576 11.139 -17.791 1.00 62.38 212 ALA A N 1
ATOM 1682 C CA . ALA A 1 212 ? 16.274 9.975 -18.348 1.00 62.38 212 ALA A CA 1
ATOM 1683 C C . ALA A 1 212 ? 15.972 8.690 -17.549 1.00 62.38 212 ALA A C 1
ATOM 1685 O O . ALA A 1 212 ? 15.639 7.666 -18.144 1.00 62.38 212 ALA A O 1
ATOM 1686 N N . ALA A 1 213 ? 15.965 8.778 -16.215 1.00 62.66 213 ALA A N 1
ATOM 1687 C CA . ALA A 1 213 ? 15.595 7.684 -15.313 1.00 62.66 213 ALA A CA 1
ATOM 1688 C C . ALA A 1 213 ? 14.164 7.168 -15.545 1.00 62.66 213 ALA A C 1
ATOM 1690 O O . ALA A 1 213 ? 13.921 5.965 -15.612 1.00 62.66 213 ALA A O 1
ATOM 1691 N N . SER A 1 214 ? 13.198 8.062 -15.763 1.00 64.94 214 SER A N 1
ATOM 1692 C CA . SER A 1 214 ? 11.817 7.661 -16.041 1.00 64.94 214 SER A CA 1
ATOM 1693 C C . SER A 1 214 ? 11.617 7.050 -17.416 1.00 64.94 214 SER A C 1
ATOM 1695 O O . SER A 1 214 ? 10.780 6.163 -17.556 1.00 64.94 214 SER A O 1
ATOM 1697 N N . LYS A 1 215 ? 12.372 7.493 -18.426 1.00 65.56 215 LYS A N 1
ATOM 1698 C CA . LYS A 1 215 ? 12.357 6.869 -19.759 1.00 65.56 215 LYS A CA 1
ATOM 1699 C C . LYS A 1 215 ? 12.897 5.438 -19.710 1.00 65.56 215 LYS A C 1
ATOM 1701 O O . LYS A 1 215 ? 12.421 4.590 -20.461 1.00 65.56 215 LYS A O 1
ATOM 1706 N N . ARG A 1 216 ? 13.832 5.163 -18.795 1.00 65.94 216 ARG A N 1
ATOM 1707 C CA . ARG A 1 216 ? 14.368 3.822 -18.503 1.00 65.94 216 ARG A CA 1
ATOM 1708 C C . ARG A 1 216 ? 13.435 2.979 -17.620 1.00 65.94 216 ARG A C 1
ATOM 1710 O O . ARG A 1 216 ? 13.563 1.760 -17.577 1.00 65.94 216 ARG A O 1
ATOM 1717 N N . ASN A 1 217 ? 12.455 3.586 -16.943 1.00 71.50 217 ASN A N 1
ATOM 1718 C CA . ASN A 1 217 ? 11.507 2.852 -16.109 1.00 71.50 217 ASN A CA 1
ATOM 1719 C C . ASN A 1 217 ? 10.402 2.178 -16.945 1.00 71.50 217 ASN A C 1
ATOM 1721 O O . ASN A 1 217 ? 9.597 2.814 -17.630 1.00 71.50 217 ASN A O 1
ATOM 1725 N N . ILE A 1 218 ? 10.333 0.855 -16.819 1.00 75.94 218 ILE A N 1
ATOM 1726 C CA . ILE A 1 218 ? 9.392 -0.039 -17.503 1.00 75.94 218 ILE A CA 1
ATOM 1727 C C . ILE A 1 218 ? 7.935 0.381 -17.321 1.00 75.94 218 ILE A C 1
ATOM 1729 O O . ILE A 1 218 ? 7.171 0.448 -18.288 1.00 75.94 218 ILE A O 1
ATOM 1733 N N . MET A 1 219 ? 7.553 0.657 -16.076 1.00 79.69 219 MET A N 1
ATOM 1734 C CA . MET A 1 219 ? 6.174 0.971 -15.728 1.00 79.69 219 MET A CA 1
ATOM 1735 C C . MET A 1 219 ? 5.770 2.329 -16.285 1.00 79.69 219 MET A C 1
ATOM 1737 O O . MET A 1 219 ? 4.650 2.483 -16.760 1.00 79.69 219 MET A O 1
ATOM 1741 N N . HIS A 1 220 ? 6.690 3.295 -16.300 1.00 80.31 220 HIS A N 1
ATOM 1742 C CA . HIS A 1 220 ? 6.426 4.611 -16.875 1.00 80.31 220 HIS A CA 1
ATOM 1743 C C . HIS A 1 220 ? 6.206 4.517 -18.389 1.00 80.31 220 HIS A C 1
ATOM 1745 O O . HIS A 1 220 ? 5.243 5.083 -18.901 1.00 80.31 220 HIS A O 1
ATOM 1751 N N . ARG A 1 221 ? 7.023 3.745 -19.120 1.00 79.12 221 ARG A N 1
ATOM 1752 C CA . ARG A 1 221 ? 6.808 3.544 -20.565 1.00 79.12 221 ARG A CA 1
ATOM 1753 C C . ARG A 1 221 ? 5.481 2.855 -20.871 1.00 79.12 221 ARG A C 1
ATOM 1755 O O . ARG A 1 221 ? 4.762 3.294 -21.768 1.00 79.12 221 ARG A O 1
ATOM 1762 N N . ARG A 1 222 ? 5.135 1.813 -20.109 1.00 82.50 222 ARG A N 1
ATOM 1763 C CA . ARG A 1 222 ? 3.839 1.124 -20.223 1.00 82.50 222 ARG A CA 1
ATOM 1764 C C . ARG A 1 222 ? 2.672 2.087 -19.985 1.00 82.50 222 ARG A C 1
ATOM 1766 O O . ARG A 1 222 ? 1.735 2.116 -20.779 1.00 82.50 222 ARG A O 1
ATOM 1773 N N . LEU A 1 223 ? 2.764 2.910 -18.944 1.00 86.50 223 LEU A N 1
ATOM 1774 C CA . LEU A 1 223 ? 1.735 3.883 -18.598 1.00 86.50 223 LEU A CA 1
ATOM 1775 C C . LEU A 1 223 ? 1.565 4.961 -19.680 1.00 86.50 223 LEU A C 1
ATOM 1777 O O . LEU A 1 223 ? 0.438 5.299 -20.027 1.00 86.50 223 LEU A O 1
ATOM 1781 N N . LEU A 1 224 ? 2.663 5.451 -20.266 1.00 86.25 224 LEU A N 1
ATOM 1782 C CA . LEU A 1 224 ? 2.614 6.425 -21.361 1.00 86.25 224 LEU A CA 1
ATOM 1783 C C . LEU A 1 224 ? 1.873 5.867 -22.586 1.00 86.25 224 LEU A C 1
ATOM 1785 O O . LEU A 1 224 ? 0.990 6.526 -23.124 1.00 86.25 224 LEU A O 1
ATOM 1789 N N . GLN A 1 225 ? 2.169 4.624 -22.979 1.00 84.88 225 GLN A N 1
ATOM 1790 C CA . GLN A 1 225 ? 1.456 3.964 -24.079 1.00 84.88 225 GLN A CA 1
ATOM 1791 C C . GLN A 1 225 ? -0.038 3.788 -23.786 1.00 84.88 225 GLN A C 1
ATOM 1793 O O . GLN A 1 225 ? -0.861 3.852 -24.700 1.00 84.88 225 GLN A O 1
ATOM 1798 N N . ALA A 1 226 ? -0.401 3.533 -22.528 1.00 87.19 226 ALA A N 1
ATOM 1799 C CA . ALA A 1 226 ? -1.795 3.429 -22.121 1.00 87.19 226 ALA A CA 1
ATOM 1800 C C . ALA A 1 226 ? -2.504 4.797 -22.161 1.00 87.19 226 ALA A C 1
ATOM 1802 O O . ALA A 1 226 ? -3.619 4.882 -22.671 1.00 87.19 226 ALA A O 1
ATOM 1803 N N . PHE A 1 227 ? -1.840 5.871 -21.726 1.00 91.00 227 PHE A N 1
ATOM 1804 C CA . PHE A 1 227 ? -2.348 7.243 -21.839 1.00 91.00 227 PHE A CA 1
ATOM 1805 C C . PHE A 1 227 ? -2.610 7.645 -23.294 1.00 91.00 227 PHE A C 1
ATOM 1807 O O . PHE A 1 227 ? -3.717 8.073 -23.614 1.00 91.00 227 PHE A O 1
ATOM 1814 N N . ASP A 1 228 ? -1.651 7.408 -24.194 1.00 88.75 228 ASP A N 1
ATOM 1815 C CA . ASP A 1 228 ? -1.802 7.728 -25.620 1.00 88.75 228 ASP A CA 1
ATOM 1816 C C . ASP A 1 228 ? -3.000 6.993 -26.253 1.00 88.75 228 ASP A C 1
ATOM 1818 O O . ASP A 1 228 ? -3.681 7.523 -27.133 1.00 88.75 228 ASP A O 1
ATOM 1822 N N . LYS A 1 229 ? -3.295 5.765 -25.805 1.00 86.69 229 LYS A N 1
ATOM 1823 C CA . LYS A 1 229 ? -4.477 5.015 -26.258 1.00 86.69 229 LYS A CA 1
ATOM 1824 C C . LYS A 1 229 ? -5.778 5.628 -25.764 1.00 86.69 229 LYS A C 1
ATOM 1826 O O . LYS A 1 229 ? -6.705 5.762 -26.561 1.00 86.69 229 LYS A O 1
ATOM 1831 N N . ILE A 1 230 ? -5.844 6.006 -24.488 1.00 89.56 230 ILE A N 1
ATOM 1832 C CA . ILE A 1 230 ? -7.020 6.668 -23.911 1.00 89.56 230 ILE A CA 1
ATOM 1833 C C . ILE A 1 230 ? -7.295 7.982 -24.661 1.00 89.56 230 ILE A C 1
ATOM 1835 O O . ILE A 1 230 ? -8.436 8.248 -25.047 1.00 89.56 230 ILE A O 1
ATOM 1839 N N . ASP A 1 231 ? -6.254 8.764 -24.955 1.00 89.50 231 ASP A N 1
ATOM 1840 C CA . ASP A 1 231 ? -6.365 10.015 -25.712 1.00 89.50 231 ASP A CA 1
ATOM 1841 C C . ASP A 1 231 ? -6.854 9.782 -27.152 1.00 89.50 231 ASP A C 1
ATOM 1843 O O . ASP A 1 231 ? -7.737 10.499 -27.635 1.00 89.50 231 ASP A O 1
ATOM 1847 N N . LYS A 1 232 ? -6.350 8.745 -27.837 1.00 87.44 232 LYS A N 1
ATOM 1848 C CA . LYS A 1 232 ? -6.819 8.352 -29.180 1.00 87.44 232 LYS A CA 1
ATOM 1849 C C . LYS A 1 232 ? -8.290 7.925 -29.183 1.00 87.44 232 LYS A C 1
ATOM 1851 O O . LYS A 1 232 ? -9.040 8.334 -30.071 1.00 87.44 232 LYS A O 1
ATOM 1856 N N . GLN A 1 233 ? -8.706 7.129 -28.195 1.00 84.88 233 GLN A N 1
ATOM 1857 C CA . GLN A 1 233 ? -10.088 6.657 -28.051 1.00 84.88 233 GLN A CA 1
ATOM 1858 C C . GLN A 1 233 ? -11.057 7.818 -27.804 1.00 84.88 233 GLN A C 1
ATOM 1860 O O . GLN A 1 233 ? -12.079 7.921 -28.483 1.00 84.88 233 GLN A O 1
ATOM 1865 N N . LYS A 1 234 ? -10.715 8.737 -26.892 1.00 80.12 234 LYS A N 1
ATOM 1866 C CA . LYS A 1 234 ? -11.525 9.931 -26.596 1.00 80.12 234 LYS A CA 1
ATOM 1867 C C . LYS A 1 234 ? -11.616 10.904 -27.766 1.00 80.12 234 LYS A C 1
ATOM 1869 O O . LYS A 1 234 ? -12.640 11.558 -27.938 1.00 80.12 234 LYS A O 1
ATOM 1874 N N . SER A 1 235 ? -10.568 10.973 -28.583 1.00 76.19 235 SER A N 1
ATOM 1875 C CA . SER A 1 235 ? -10.521 11.824 -29.777 1.00 76.19 235 SER A CA 1
ATOM 1876 C C . SER A 1 235 ? -11.298 11.241 -30.971 1.00 76.19 235 SER A C 1
ATOM 1878 O O . SER A 1 235 ? -11.340 11.861 -32.030 1.00 76.19 235 SER A O 1
ATOM 1880 N N . GLY A 1 236 ? -11.906 10.051 -30.840 1.00 56.62 236 GLY A N 1
ATOM 1881 C CA . GLY A 1 236 ? -12.723 9.420 -31.886 1.00 56.62 236 GLY A CA 1
ATOM 1882 C C . GLY A 1 236 ? -11.949 8.950 -33.124 1.00 56.62 236 GLY A C 1
ATOM 1883 O O . GLY A 1 236 ? -12.560 8.592 -34.134 1.00 56.62 236 GLY A O 1
ATOM 1884 N N . ILE A 1 237 ? -10.615 8.911 -33.069 1.00 51.31 237 ILE A N 1
ATOM 1885 C CA . ILE A 1 237 ? -9.776 8.460 -34.182 1.00 51.31 237 ILE A CA 1
ATOM 1886 C C . ILE A 1 237 ? -9.737 6.929 -34.155 1.00 51.31 237 ILE A C 1
ATOM 1888 O O . ILE A 1 237 ? -8.859 6.315 -33.551 1.00 51.31 237 ILE A O 1
ATOM 1892 N N . LYS A 1 238 ? -10.716 6.292 -34.809 1.00 43.09 238 LYS A N 1
ATOM 1893 C CA . LYS A 1 238 ? -10.637 4.864 -35.142 1.00 43.09 238 LYS A CA 1
ATOM 1894 C C . LYS A 1 238 ? -9.462 4.665 -36.101 1.00 43.09 238 LYS A C 1
ATOM 1896 O O . LYS A 1 238 ? -9.513 5.127 -37.240 1.00 43.09 238 LYS A O 1
ATOM 1901 N N . GLU A 1 239 ? -8.415 3.969 -35.662 1.00 44.19 239 GLU A N 1
ATOM 1902 C CA . GLU A 1 239 ? -7.438 3.398 -36.591 1.00 44.19 239 GLU A CA 1
ATOM 1903 C C . GLU A 1 239 ? -8.201 2.521 -37.596 1.00 44.19 239 GLU A C 1
ATOM 1905 O O . GLU A 1 239 ? -8.993 1.656 -37.212 1.00 44.19 239 GLU A O 1
ATOM 1910 N N . LYS A 1 240 ? -8.017 2.784 -38.897 1.00 30.50 240 LYS A N 1
ATOM 1911 C CA . LYS A 1 240 ? -8.540 1.913 -39.953 1.00 30.50 240 LYS A CA 1
ATOM 1912 C C . LYS A 1 240 ? -7.923 0.523 -39.752 1.00 30.50 240 LYS A C 1
ATOM 1914 O O . LYS A 1 240 ? -6.696 0.421 -39.802 1.00 30.50 240 LYS A O 1
ATOM 1919 N N . PRO A 1 241 ? -8.718 -0.544 -39.569 1.00 36.22 241 PRO A N 1
ATOM 1920 C CA . PRO A 1 241 ? -8.184 -1.892 -39.626 1.00 36.22 241 PRO A CA 1
ATOM 1921 C C . PRO A 1 241 ? -7.712 -2.137 -41.057 1.00 36.22 241 PRO A C 1
ATOM 1923 O O . PRO A 1 241 ? -8.468 -1.923 -42.008 1.00 36.22 241 PRO A O 1
ATOM 1926 N N . ASN A 1 242 ? -6.466 -2.574 -41.217 1.00 33.44 242 ASN A N 1
ATOM 1927 C CA . ASN A 1 242 ? -5.993 -3.091 -42.491 1.00 33.44 242 ASN A CA 1
ATOM 1928 C C . ASN A 1 242 ? -6.736 -4.416 -42.737 1.00 33.44 242 ASN A C 1
ATOM 1930 O O . ASN A 1 242 ? -6.459 -5.422 -42.084 1.00 33.44 242 ASN A O 1
ATOM 1934 N N . HIS A 1 243 ? -7.765 -4.372 -43.581 1.00 37.94 243 HIS A N 1
ATOM 1935 C CA . HIS A 1 243 ? -8.591 -5.519 -43.932 1.00 37.94 243 HIS A CA 1
ATOM 1936 C C . HIS A 1 243 ? -7.887 -6.351 -45.004 1.00 37.94 243 HIS A C 1
ATOM 1938 O O . HIS A 1 243 ? -7.830 -5.938 -46.155 1.00 37.94 243 HIS A O 1
ATOM 1944 N N . ASP A 1 244 ? -7.481 -7.562 -44.635 1.00 33.94 244 ASP A N 1
ATOM 1945 C CA . ASP A 1 244 ? -7.523 -8.717 -45.529 1.00 33.94 244 ASP A CA 1
ATOM 1946 C C . ASP A 1 244 ? -8.101 -9.906 -44.754 1.00 33.94 244 ASP A C 1
ATOM 1948 O O . ASP A 1 244 ? -7.436 -10.488 -43.901 1.00 33.94 244 ASP A O 1
ATOM 1952 N N . ALA A 1 245 ? -9.383 -10.191 -45.013 1.00 31.09 245 ALA A N 1
ATOM 1953 C CA . ALA A 1 245 ? -10.042 -11.507 -45.036 1.00 31.09 245 ALA A CA 1
ATOM 1954 C C . ALA A 1 245 ? -11.554 -11.372 -44.759 1.00 31.09 245 ALA A C 1
ATOM 1956 O O . ALA A 1 245 ? -11.999 -10.662 -43.860 1.00 31.09 245 ALA A O 1
ATOM 1957 N N . LYS A 1 246 ? -12.332 -12.048 -45.608 1.00 31.78 246 LYS A N 1
ATOM 1958 C CA . LYS A 1 246 ? -13.784 -11.960 -45.821 1.00 31.78 246 LYS A CA 1
ATOM 1959 C C . LYS A 1 246 ? -14.621 -12.809 -44.848 1.00 31.78 246 LYS A C 1
ATOM 1961 O O . LYS A 1 246 ? -14.211 -13.911 -44.512 1.00 31.78 246 LYS A O 1
ATOM 1966 N N . GLY A 1 247 ? -15.866 -12.351 -44.637 1.00 26.34 247 GLY A N 1
ATOM 1967 C CA . GLY A 1 247 ? -17.087 -13.136 -44.336 1.00 26.34 247 GLY A CA 1
ATOM 1968 C C . GLY A 1 247 ? -17.245 -13.577 -42.873 1.00 26.34 247 GLY A C 1
ATOM 1969 O O . GLY A 1 247 ? -16.294 -14.055 -42.284 1.00 26.34 247 GLY A O 1
ATOM 1970 N N . SER A 1 248 ? -18.391 -13.472 -42.195 1.00 29.31 248 SER A N 1
ATOM 1971 C CA . SER A 1 248 ? -19.788 -13.376 -42.639 1.00 29.31 248 SER A CA 1
ATOM 1972 C C . SER A 1 248 ? -20.696 -12.854 -41.510 1.00 29.31 248 SER A C 1
ATOM 1974 O O . SER A 1 248 ? -20.421 -13.023 -40.326 1.00 29.31 248 SER A O 1
ATOM 1976 N N . THR A 1 249 ? -21.786 -12.218 -41.925 1.00 27.45 249 THR A N 1
ATOM 1977 C CA . THR A 1 249 ? -22.776 -11.437 -41.171 1.00 27.45 249 THR A CA 1
ATOM 1978 C C . THR A 1 249 ? -23.751 -12.274 -40.334 1.00 27.45 249 THR A C 1
ATOM 1980 O O . THR A 1 249 ? -24.223 -13.305 -40.804 1.00 27.45 249 THR A O 1
ATOM 1983 N N . SER A 1 250 ? -24.195 -11.743 -39.186 1.00 28.33 250 SER A N 1
ATOM 1984 C CA . SER A 1 250 ? -25.607 -11.783 -38.746 1.00 28.33 250 SER A CA 1
ATOM 1985 C C . SER A 1 250 ? -25.907 -10.655 -37.742 1.00 28.33 250 SER A C 1
ATOM 1987 O O . SER A 1 250 ? -25.143 -10.418 -36.813 1.00 28.33 250 SER A O 1
ATOM 1989 N N . LYS A 1 251 ? -27.000 -9.921 -38.004 1.00 28.95 251 LYS A N 1
ATOM 1990 C CA . LYS A 1 251 ? -27.572 -8.784 -37.244 1.00 28.95 251 LYS A CA 1
ATOM 1991 C C . LYS A 1 251 ? -28.441 -9.317 -36.091 1.00 28.95 251 LYS A C 1
ATOM 1993 O O . LYS A 1 251 ? -29.074 -10.344 -36.284 1.00 28.95 251 LYS A O 1
ATOM 1998 N N . GLN A 1 252 ? -28.458 -8.737 -34.887 1.00 30.81 252 GLN A N 1
ATOM 1999 C CA . GLN A 1 252 ? -29.358 -7.705 -34.289 1.00 30.81 252 GLN A CA 1
ATOM 2000 C C . GLN A 1 252 ? -29.314 -8.026 -32.760 1.00 30.81 252 GLN A C 1
ATOM 2002 O O . GLN A 1 252 ? -29.038 -9.170 -32.425 1.00 30.81 252 GLN A O 1
ATOM 2007 N N . SER A 1 253 ? -29.488 -7.171 -31.748 1.00 24.61 253 SER A N 1
ATOM 2008 C CA . SER A 1 253 ? -30.373 -6.024 -31.516 1.00 24.61 253 SER A CA 1
ATOM 2009 C C . SER A 1 253 ? -29.941 -5.259 -30.241 1.00 24.61 253 SER A C 1
ATOM 2011 O O . SER A 1 253 ? -29.151 -5.745 -29.437 1.00 24.61 253 SER A O 1
ATOM 2013 N N . LEU A 1 254 ? -30.497 -4.057 -30.083 1.00 35.19 254 LEU A N 1
ATOM 2014 C CA . LEU A 1 254 ? -30.227 -3.016 -29.086 1.00 35.19 254 LEU A CA 1
ATOM 2015 C C . LEU A 1 254 ? -30.620 -3.362 -27.634 1.00 35.19 254 LEU A C 1
ATOM 2017 O O . LEU A 1 254 ? -31.762 -3.737 -27.409 1.00 35.19 254 LEU A O 1
ATOM 2021 N N . THR A 1 255 ? -29.724 -3.071 -26.681 1.00 28.81 255 THR A N 1
ATOM 2022 C CA . THR A 1 255 ? -29.959 -2.433 -25.355 1.00 28.81 255 THR A CA 1
ATOM 2023 C C . THR A 1 255 ? -28.592 -2.074 -24.743 1.00 28.81 255 THR A C 1
ATOM 2025 O O . THR A 1 255 ? -27.680 -2.891 -24.876 1.00 28.81 255 THR A O 1
ATOM 2028 N N . PRO A 1 256 ? -28.392 -0.920 -24.073 1.00 36.12 256 PRO A N 1
ATOM 2029 C CA . PRO A 1 256 ? -27.108 -0.600 -23.451 1.00 36.12 256 PRO A CA 1
ATOM 2030 C C . PRO A 1 256 ? -27.047 -1.108 -21.999 1.00 36.12 256 PRO A C 1
ATOM 2032 O O . PRO A 1 256 ? -27.947 -0.811 -21.215 1.00 36.12 256 PRO A O 1
ATOM 2035 N N . PRO A 1 257 ? -25.956 -1.778 -21.591 1.00 34.84 257 PRO A N 1
ATOM 2036 C CA . PRO A 1 257 ? -25.518 -1.745 -20.203 1.00 34.84 257 PRO A CA 1
ATOM 2037 C C . PRO A 1 257 ? -24.111 -1.141 -20.110 1.00 34.84 257 PRO A C 1
ATOM 2039 O O . PRO A 1 257 ? -23.124 -1.693 -20.593 1.00 34.84 257 PRO A O 1
ATOM 2042 N N . VAL A 1 258 ? -24.039 0.005 -19.433 1.00 39.06 258 VAL A N 1
ATOM 2043 C CA . VAL A 1 258 ? -22.876 0.886 -19.195 1.00 39.06 258 VAL A CA 1
ATOM 2044 C C . VAL A 1 258 ? -21.813 0.261 -18.263 1.00 39.06 258 VAL A C 1
ATOM 2046 O O . VAL A 1 258 ? -21.034 0.962 -17.634 1.00 39.06 258 VAL A O 1
ATOM 2049 N N . THR A 1 259 ? -21.717 -1.067 -18.156 1.00 40.47 259 THR A N 1
ATOM 2050 C CA . THR A 1 259 ? -20.901 -1.672 -17.082 1.00 40.47 259 THR A CA 1
ATOM 2051 C C . THR A 1 259 ? -20.086 -2.903 -17.466 1.00 40.47 259 THR A C 1
ATOM 2053 O O . THR A 1 259 ? -19.458 -3.489 -16.593 1.00 40.47 259 THR A O 1
ATOM 2056 N N . GLN A 1 260 ? -20.036 -3.289 -18.745 1.00 37.53 260 GLN A N 1
ATOM 2057 C CA . GLN A 1 260 ? -19.244 -4.454 -19.187 1.00 37.53 260 GLN A CA 1
ATOM 2058 C C . GLN A 1 260 ? -18.110 -4.134 -20.175 1.00 37.53 260 GLN A C 1
ATOM 2060 O O . GLN A 1 260 ? -17.358 -5.028 -20.540 1.00 37.53 260 GLN A O 1
ATOM 2065 N N . ILE A 1 261 ? -17.927 -2.869 -20.569 1.00 37.66 261 ILE A N 1
ATOM 2066 C CA . ILE A 1 261 ? -16.909 -2.488 -21.570 1.00 37.66 261 ILE A CA 1
ATOM 2067 C C . ILE A 1 261 ? -15.510 -2.304 -20.936 1.00 37.66 261 ILE A C 1
ATOM 2069 O O . ILE A 1 261 ? -14.496 -2.482 -21.601 1.00 37.66 261 ILE A O 1
ATOM 2073 N N . ALA A 1 262 ? -15.420 -2.037 -19.629 1.00 38.78 262 ALA A N 1
ATOM 2074 C CA . ALA A 1 262 ? -14.160 -1.627 -18.996 1.00 38.78 262 ALA A CA 1
ATOM 2075 C C . ALA A 1 262 ? -13.163 -2.763 -18.677 1.00 38.78 262 ALA A C 1
ATOM 2077 O O . ALA A 1 262 ? -12.009 -2.480 -18.368 1.00 38.78 262 ALA A O 1
ATOM 2078 N N . THR A 1 263 ? -13.564 -4.036 -18.731 1.00 40.81 263 THR A N 1
ATOM 2079 C CA . THR A 1 263 ? -12.679 -5.147 -18.322 1.00 40.81 263 THR A CA 1
ATOM 2080 C C . THR A 1 263 ? -12.012 -5.890 -19.478 1.00 40.81 263 THR A C 1
ATOM 2082 O O . THR A 1 263 ? -10.979 -6.508 -19.248 1.00 40.81 263 THR A O 1
ATOM 2085 N N . ASP A 1 264 ? -12.539 -5.807 -20.706 1.00 37.28 264 ASP A N 1
ATOM 2086 C CA . ASP A 1 264 ? -12.039 -6.601 -21.848 1.00 37.28 264 ASP A CA 1
ATOM 2087 C C . ASP A 1 264 ? -11.248 -5.766 -22.883 1.00 37.28 264 ASP A C 1
ATOM 2089 O O . ASP A 1 264 ? -10.348 -6.280 -23.548 1.00 37.28 264 ASP A O 1
ATOM 2093 N N . GLU A 1 265 ? -11.486 -4.449 -22.975 1.00 40.28 265 GLU A N 1
ATOM 2094 C CA . GLU A 1 265 ? -10.737 -3.551 -23.881 1.00 40.28 265 GLU A CA 1
ATOM 2095 C C . GLU A 1 265 ? -9.458 -2.956 -23.270 1.00 40.28 265 GLU A C 1
ATOM 2097 O O . GLU A 1 265 ? -8.600 -2.452 -23.999 1.00 40.28 265 GLU A O 1
ATOM 2102 N N . LEU A 1 266 ? -9.244 -3.111 -21.958 1.00 43.62 266 LEU A N 1
ATOM 2103 C CA . LEU A 1 266 ? -7.971 -2.787 -21.300 1.00 43.62 266 LEU A CA 1
ATOM 2104 C C . LEU A 1 266 ? -6.913 -3.896 -21.485 1.00 43.62 266 LEU A C 1
ATOM 2106 O O . LEU A 1 266 ? -5.943 -3.978 -20.729 1.00 43.62 266 LEU A O 1
ATOM 2110 N N . SER A 1 267 ? -7.077 -4.750 -22.508 1.00 44.31 267 SER A N 1
ATOM 2111 C CA . SER A 1 267 ? -6.042 -5.641 -23.044 1.00 44.31 267 SER A CA 1
ATOM 2112 C C . SER A 1 267 ? -4.929 -4.798 -23.682 1.00 44.31 267 SER A C 1
ATOM 2114 O O . SER A 1 267 ? -4.777 -4.652 -24.898 1.00 44.31 267 SER A O 1
ATOM 2116 N N . ILE A 1 268 ? -4.146 -4.176 -22.804 1.00 52.34 268 ILE A N 1
ATOM 2117 C CA . ILE A 1 268 ? -2.837 -3.598 -23.065 1.00 52.34 268 ILE A CA 1
ATOM 2118 C C . ILE A 1 268 ? -2.046 -4.657 -23.830 1.00 52.34 268 ILE A C 1
ATOM 2120 O O . ILE A 1 268 ? -1.758 -5.707 -23.280 1.00 52.34 268 ILE A O 1
ATOM 2124 N N . MET A 1 269 ? -1.818 -4.383 -25.118 1.00 57.62 269 MET A N 1
ATOM 2125 C CA . MET A 1 269 ? -1.084 -5.169 -26.116 1.00 57.62 269 MET A CA 1
ATOM 2126 C C . MET A 1 269 ? -0.733 -6.601 -25.703 1.00 57.62 269 MET A C 1
ATOM 2128 O O . MET A 1 269 ? 0.141 -6.818 -24.873 1.00 57.62 269 MET A O 1
ATOM 2132 N N . LYS A 1 270 ? -1.217 -7.578 -26.476 1.00 76.62 270 LYS A N 1
ATOM 2133 C CA . LYS A 1 270 ? -0.691 -8.956 -26.501 1.00 76.62 270 LYS A CA 1
ATOM 2134 C C . LYS A 1 270 ? 0.790 -9.052 -26.927 1.00 76.62 270 LYS A C 1
ATOM 2136 O O . LYS A 1 270 ? 1.228 -10.082 -27.420 1.00 76.62 270 LYS A O 1
ATOM 2141 N N . THR A 1 271 ? 1.542 -7.956 -26.847 1.00 81.75 271 THR A N 1
ATOM 2142 C CA . THR A 1 271 ? 2.926 -7.774 -27.265 1.00 81.75 271 THR A CA 1
ATOM 2143 C C . THR A 1 271 ? 3.726 -7.215 -26.093 1.00 81.75 271 THR A C 1
ATOM 2145 O O . THR A 1 271 ? 3.372 -6.176 -25.542 1.00 81.75 271 THR A O 1
ATOM 2148 N N . CYS A 1 272 ? 4.822 -7.875 -25.734 1.00 84.19 272 CYS A N 1
ATOM 2149 C CA . CYS A 1 272 ? 5.766 -7.359 -24.748 1.00 84.19 272 CYS A CA 1
ATOM 2150 C C . CYS A 1 272 ? 6.531 -6.154 -25.315 1.00 84.19 272 CYS A C 1
ATOM 2152 O O . CYS A 1 272 ? 7.138 -6.255 -26.378 1.00 84.19 272 CYS A O 1
ATOM 2154 N N . ILE A 1 273 ? 6.584 -5.038 -24.586 1.00 83.56 273 ILE A N 1
ATOM 2155 C CA . ILE A 1 273 ? 7.275 -3.819 -25.052 1.00 83.56 273 ILE A CA 1
ATOM 2156 C C . ILE A 1 273 ? 8.807 -3.952 -25.082 1.00 83.56 273 ILE A C 1
ATOM 2158 O O . ILE A 1 273 ? 9.482 -3.180 -25.752 1.00 83.56 273 ILE A O 1
ATOM 2162 N N . PHE A 1 274 ? 9.370 -4.933 -24.370 1.00 87.00 274 PHE A N 1
ATOM 2163 C CA . PHE A 1 274 ? 10.820 -5.118 -24.273 1.00 87.00 274 PHE A CA 1
ATOM 2164 C C . PHE A 1 274 ? 11.352 -6.097 -25.292 1.00 87.00 274 PHE A C 1
ATOM 2166 O O . PHE A 1 274 ? 12.327 -5.787 -25.957 1.00 87.00 274 PHE A O 1
ATOM 2173 N N . CYS A 1 275 ? 10.741 -7.278 -25.397 1.00 87.94 275 CYS A N 1
ATOM 2174 C CA . CYS A 1 275 ? 11.211 -8.358 -26.261 1.00 87.94 275 CYS A CA 1
ATOM 2175 C C . CYS A 1 275 ? 10.381 -8.505 -27.543 1.00 87.94 275 CYS A C 1
ATOM 2177 O O . CYS A 1 275 ? 10.727 -9.330 -28.381 1.00 87.94 275 CYS A O 1
ATOM 2179 N N . GLU A 1 276 ? 9.294 -7.733 -27.687 1.00 86.25 276 GLU A N 1
ATOM 2180 C CA . GLU A 1 276 ? 8.347 -7.782 -28.817 1.00 86.25 276 GLU A CA 1
ATOM 2181 C C . GLU A 1 276 ? 7.686 -9.152 -29.038 1.00 86.25 276 GLU A C 1
ATOM 2183 O O . GLU A 1 276 ? 7.014 -9.362 -30.050 1.00 86.25 276 GLU A O 1
ATOM 2188 N N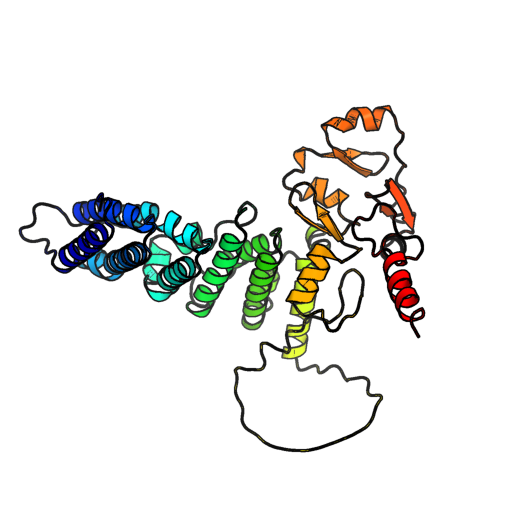 . GLU A 1 277 ? 7.812 -10.085 -28.084 1.00 86.00 277 GLU A N 1
ATOM 2189 C CA . GLU A 1 277 ? 7.082 -11.353 -28.115 1.00 86.00 277 GLU A CA 1
ATOM 2190 C C . GLU A 1 277 ? 5.580 -11.047 -28.155 1.00 86.00 277 GLU A C 1
ATOM 2192 O O . GLU A 1 277 ? 5.081 -10.241 -27.368 1.00 86.00 277 GLU A O 1
ATOM 2197 N N . LYS A 1 278 ? 4.867 -11.677 -29.092 1.00 84.06 278 LYS A N 1
ATOM 2198 C CA . LYS A 1 278 ? 3.408 -11.621 -29.185 1.00 84.06 278 LYS A CA 1
ATOM 2199 C C . LYS A 1 278 ? 2.821 -12.920 -28.662 1.00 84.06 278 LYS A C 1
ATOM 2201 O O . LYS A 1 278 ? 3.218 -13.992 -29.115 1.00 84.06 278 LYS A O 1
ATOM 2206 N N . ASN A 1 279 ? 1.886 -12.837 -27.725 1.00 82.00 279 ASN A N 1
ATOM 2207 C CA . ASN A 1 279 ? 1.267 -14.007 -27.117 1.00 82.00 279 ASN A CA 1
ATOM 2208 C C . ASN A 1 279 ? -0.164 -13.691 -26.678 1.00 82.00 279 ASN A C 1
ATOM 2210 O O . ASN A 1 279 ? -0.400 -12.704 -25.991 1.00 82.00 279 ASN A O 1
ATOM 2214 N N . ASP A 1 280 ? -1.121 -14.556 -27.011 1.00 83.38 280 ASP A N 1
ATOM 2215 C CA . ASP A 1 280 ? -2.517 -14.388 -26.590 1.00 83.38 280 ASP A CA 1
ATOM 2216 C C . ASP A 1 280 ? -2.706 -14.417 -25.070 1.00 83.38 280 ASP A C 1
ATOM 2218 O O . ASP A 1 280 ? -3.684 -13.872 -24.568 1.00 83.38 280 ASP A O 1
ATOM 2222 N N . LYS A 1 281 ? -1.753 -15.007 -24.339 1.00 79.88 281 LYS A N 1
ATOM 2223 C CA . LYS A 1 281 ? -1.724 -15.015 -22.873 1.00 79.88 281 LYS A CA 1
ATOM 2224 C C . LYS A 1 281 ? -1.243 -13.704 -22.260 1.00 79.88 281 LYS A C 1
ATOM 2226 O O . LYS A 1 281 ? -1.322 -13.571 -21.046 1.00 79.88 281 LYS A O 1
ATOM 2231 N N . PHE A 1 282 ? -0.735 -12.758 -23.050 1.00 81.06 282 PHE A N 1
ATOM 2232 C CA . PHE A 1 282 ? -0.328 -11.433 -22.575 1.00 81.06 282 PHE A CA 1
ATOM 2233 C C . PHE A 1 282 ? -1.562 -10.556 -22.324 1.00 81.06 282 PHE A C 1
ATOM 2235 O O . PHE A 1 282 ? -1.822 -9.580 -23.021 1.00 81.06 282 PHE A O 1
ATOM 2242 N N . THR A 1 283 ? -2.343 -10.957 -21.320 1.00 78.06 283 THR A N 1
ATOM 2243 C CA . THR A 1 283 ? -3.275 -10.100 -20.581 1.00 78.06 283 THR A CA 1
ATOM 2244 C C . THR A 1 283 ? -2.478 -9.185 -19.639 1.00 78.06 283 THR A C 1
ATOM 2246 O O . THR A 1 283 ? -1.258 -9.325 -19.546 1.00 78.06 283 THR A O 1
ATOM 2249 N N . SER A 1 284 ? -3.130 -8.276 -18.903 1.00 65.19 284 SER A N 1
ATOM 2250 C CA . SER A 1 284 ? -2.441 -7.453 -17.887 1.00 65.19 284 SER A CA 1
ATOM 2251 C C . SER A 1 284 ? -1.614 -8.313 -16.913 1.00 65.19 284 SER A C 1
ATOM 2253 O O . SER A 1 284 ? -0.417 -8.087 -16.738 1.00 65.19 284 SER A O 1
ATOM 2255 N N . GLU A 1 285 ? -2.218 -9.380 -16.378 1.00 70.19 285 GLU A N 1
ATOM 2256 C CA . GLU A 1 285 ? -1.554 -10.332 -15.476 1.00 70.19 285 GLU A CA 1
ATOM 2257 C C . GLU A 1 285 ? -0.486 -11.178 -16.190 1.00 70.19 285 GLU A C 1
ATOM 2259 O O . GLU A 1 285 ? 0.581 -11.444 -15.636 1.00 70.19 285 GLU A O 1
ATOM 2264 N N . GLY A 1 286 ? -0.739 -11.584 -17.438 1.00 81.00 286 GLY A N 1
ATOM 2265 C CA . GLY A 1 286 ? 0.216 -12.374 -18.214 1.00 81.00 286 GLY A CA 1
ATOM 2266 C C . GLY A 1 286 ? 1.463 -11.591 -18.633 1.00 81.00 286 GLY A C 1
ATOM 2267 O O . GLY A 1 286 ? 2.562 -12.145 -18.642 1.00 81.00 286 GLY A O 1
ATOM 2268 N N . LEU A 1 287 ? 1.321 -10.297 -18.941 1.00 81.31 287 LEU A N 1
ATOM 2269 C CA . LEU A 1 287 ? 2.453 -9.394 -19.167 1.00 81.31 287 LEU A CA 1
ATOM 2270 C C . LEU A 1 287 ? 3.255 -9.179 -17.889 1.00 81.31 287 LEU A C 1
ATOM 2272 O O . LEU A 1 287 ? 4.482 -9.187 -17.942 1.00 81.31 287 LEU A O 1
ATOM 2276 N N . ASP A 1 288 ? 2.586 -9.035 -16.747 1.00 80.75 288 ASP A N 1
ATOM 2277 C CA . ASP A 1 288 ? 3.260 -8.905 -15.458 1.00 80.75 288 ASP A CA 1
ATOM 2278 C C . ASP A 1 288 ? 4.095 -10.145 -15.128 1.00 80.75 288 ASP A C 1
ATOM 2280 O O . ASP A 1 288 ? 5.253 -10.012 -14.727 1.00 80.75 288 ASP A O 1
ATOM 2284 N N . GLU A 1 289 ? 3.557 -11.349 -15.345 1.00 86.00 289 GLU A N 1
ATOM 2285 C CA . GLU A 1 289 ? 4.324 -12.587 -15.184 1.00 86.00 289 GLU A CA 1
ATOM 2286 C C . GLU A 1 289 ? 5.496 -12.664 -16.172 1.00 86.00 289 GLU A C 1
ATOM 2288 O O . GLU A 1 289 ? 6.618 -13.013 -15.784 1.00 86.00 289 GLU A O 1
ATOM 2293 N N . HIS A 1 290 ? 5.271 -12.277 -17.430 1.00 88.88 290 HIS A N 1
ATOM 2294 C CA . HIS A 1 290 ? 6.330 -12.218 -18.426 1.00 88.88 290 HIS A CA 1
ATOM 2295 C C . HIS A 1 290 ? 7.451 -11.261 -17.998 1.00 88.88 290 HIS A C 1
ATOM 2297 O O . HIS A 1 290 ? 8.619 -11.651 -17.989 1.00 88.88 290 HIS A O 1
ATOM 2303 N N . TYR A 1 291 ? 7.132 -10.032 -17.586 1.00 88.19 291 TYR A N 1
ATOM 2304 C CA . TYR A 1 291 ? 8.124 -9.064 -17.116 1.00 88.19 291 TYR A CA 1
ATOM 2305 C C . TYR A 1 291 ? 8.858 -9.558 -15.869 1.00 88.19 291 TYR A C 1
ATOM 2307 O O . TYR A 1 291 ? 10.079 -9.416 -15.762 1.00 88.19 291 TYR A O 1
ATOM 2315 N N . ASP A 1 292 ? 8.138 -10.190 -14.947 1.00 85.94 292 ASP A N 1
ATOM 2316 C CA . ASP A 1 292 ? 8.688 -10.639 -13.676 1.00 85.94 292 ASP A CA 1
ATOM 2317 C C . ASP A 1 292 ? 9.624 -11.848 -13.812 1.00 85.94 292 ASP A C 1
ATOM 2319 O O . ASP A 1 292 ? 10.645 -11.907 -13.120 1.00 85.94 292 ASP A O 1
ATOM 2323 N N . LYS A 1 293 ? 9.328 -12.789 -14.719 1.00 86.88 293 LYS A N 1
ATOM 2324 C CA . LYS A 1 293 ? 10.012 -14.095 -14.760 1.00 86.88 293 LYS A CA 1
ATOM 2325 C C . LYS A 1 293 ? 10.637 -14.461 -16.101 1.00 86.88 293 LYS A C 1
ATOM 2327 O O . LYS A 1 293 ? 11.673 -15.120 -16.111 1.00 86.88 293 LYS A O 1
ATOM 2332 N N . GLU A 1 294 ? 10.032 -14.073 -17.218 1.00 90.94 294 GLU A N 1
ATOM 2333 C CA . GLU A 1 294 ? 10.346 -14.679 -18.520 1.00 90.94 294 GLU A CA 1
ATOM 2334 C C . GLU A 1 294 ? 11.071 -13.754 -19.495 1.00 90.94 294 GLU A C 1
ATOM 2336 O O . GLU A 1 294 ? 11.804 -14.239 -20.357 1.00 90.94 294 GLU A O 1
ATOM 2341 N N . CYS A 1 295 ? 10.862 -12.440 -19.397 1.00 92.75 295 CYS A N 1
ATOM 2342 C CA . CYS A 1 295 ? 11.334 -11.496 -20.398 1.00 92.75 295 CYS A CA 1
ATOM 2343 C C . CYS A 1 295 ? 12.870 -11.473 -20.431 1.00 92.75 295 CYS A C 1
ATOM 2345 O O . CYS A 1 295 ? 13.475 -11.052 -19.440 1.00 92.75 295 CYS A O 1
ATOM 2347 N N . PRO A 1 296 ? 13.511 -11.873 -21.548 1.00 93.81 296 PRO A N 1
ATOM 2348 C CA . PRO A 1 296 ? 14.967 -11.997 -21.643 1.00 93.81 296 PRO A CA 1
ATOM 2349 C C . PRO A 1 296 ? 15.692 -10.647 -21.644 1.00 93.81 296 PRO A C 1
ATOM 2351 O O . PRO A 1 296 ? 16.903 -10.609 -21.462 1.00 93.81 296 PRO A O 1
ATOM 2354 N N . MET A 1 297 ? 14.967 -9.548 -21.848 1.00 92.94 297 MET A N 1
ATOM 2355 C CA . MET A 1 297 ? 15.508 -8.186 -21.838 1.00 92.94 297 MET A CA 1
ATOM 2356 C C . MET A 1 297 ? 15.596 -7.588 -20.423 1.00 92.94 297 MET A C 1
ATOM 2358 O O . MET A 1 297 ? 16.191 -6.528 -20.236 1.00 92.94 297 MET A O 1
ATOM 2362 N N . LEU A 1 298 ? 15.002 -8.258 -19.431 1.00 94.19 298 LEU A N 1
ATOM 2363 C CA . LEU A 1 298 ? 14.848 -7.757 -18.069 1.00 94.19 298 LEU A CA 1
ATOM 2364 C C . LEU A 1 298 ? 15.613 -8.612 -17.062 1.00 94.19 298 LEU A C 1
ATOM 2366 O O . LEU A 1 298 ? 15.841 -9.803 -17.270 1.00 94.19 298 LEU A O 1
ATOM 2370 N N . ILE A 1 299 ? 15.961 -8.020 -15.926 1.00 93.69 299 ILE A N 1
ATOM 2371 C CA . ILE A 1 299 ? 16.617 -8.693 -14.810 1.00 93.69 299 ILE A CA 1
ATOM 2372 C C . ILE A 1 299 ? 16.044 -8.207 -13.481 1.00 93.69 299 ILE A C 1
ATOM 2374 O O . ILE A 1 299 ? 15.626 -7.062 -13.340 1.00 93.69 299 ILE A O 1
ATOM 2378 N N . ARG A 1 300 ? 16.012 -9.101 -12.490 1.00 92.56 300 ARG A N 1
ATOM 2379 C CA . ARG A 1 300 ? 15.664 -8.743 -11.115 1.00 92.56 300 ARG A CA 1
ATOM 2380 C C . ARG A 1 300 ? 16.928 -8.277 -10.398 1.00 92.56 300 ARG A C 1
ATOM 2382 O O . ARG A 1 300 ? 17.857 -9.072 -10.263 1.00 92.56 300 ARG A O 1
ATOM 2389 N N . CYS A 1 301 ? 16.952 -7.030 -9.930 1.00 92.94 301 CYS A N 1
ATOM 2390 C CA . CYS A 1 301 ? 18.073 -6.482 -9.169 1.00 92.94 301 CYS A CA 1
ATOM 2391 C C . CYS A 1 301 ? 18.354 -7.346 -7.928 1.00 92.94 301 CYS A C 1
ATOM 2393 O O . CYS A 1 301 ? 17.436 -7.718 -7.189 1.00 92.94 301 CYS A O 1
ATOM 2395 N N . SER A 1 302 ? 19.622 -7.683 -7.686 1.00 91.62 302 SER A N 1
ATOM 2396 C CA . SER A 1 302 ? 20.030 -8.515 -6.547 1.00 91.62 302 SER A CA 1
ATOM 2397 C C . SER A 1 302 ? 19.818 -7.817 -5.202 1.00 91.62 302 SER A C 1
ATOM 2399 O O . SER A 1 302 ? 19.568 -8.512 -4.217 1.00 91.62 302 SER A O 1
ATOM 2401 N N . ASN A 1 303 ? 19.838 -6.481 -5.174 1.00 91.19 303 ASN A N 1
ATOM 2402 C CA . ASN A 1 303 ? 19.695 -5.680 -3.959 1.00 91.19 303 ASN A CA 1
ATOM 2403 C C . ASN A 1 303 ? 18.216 -5.357 -3.677 1.00 91.19 303 ASN A C 1
ATOM 2405 O O . ASN A 1 303 ? 17.611 -5.992 -2.817 1.00 91.19 303 ASN A O 1
ATOM 2409 N N . CYS A 1 304 ? 17.597 -4.463 -4.460 1.00 88.69 304 CYS A N 1
ATOM 2410 C CA . CYS A 1 304 ? 16.232 -3.965 -4.213 1.00 88.69 304 CYS A CA 1
ATOM 2411 C C . CYS A 1 304 ? 15.106 -4.831 -4.812 1.00 88.69 304 CYS A C 1
ATOM 2413 O O . CYS A 1 304 ? 13.929 -4.536 -4.639 1.00 88.69 304 CYS A O 1
ATOM 2415 N N . LYS A 1 305 ? 15.435 -5.899 -5.553 1.00 89.31 305 LYS A N 1
ATOM 2416 C CA . LYS A 1 305 ? 14.472 -6.827 -6.187 1.00 89.31 305 LYS A CA 1
ATOM 2417 C C . LYS A 1 305 ? 13.548 -6.215 -7.250 1.00 89.31 305 LYS A C 1
ATOM 2419 O O . LYS A 1 305 ? 12.688 -6.932 -7.765 1.00 89.31 305 LYS A O 1
ATOM 2424 N N . GLN A 1 306 ? 13.739 -4.953 -7.630 1.00 86.12 306 GLN A N 1
ATOM 2425 C CA . GLN A 1 306 ? 13.038 -4.350 -8.763 1.00 86.12 306 GLN A CA 1
ATOM 2426 C C . GLN A 1 306 ? 13.393 -5.061 -10.075 1.00 86.12 306 GLN A C 1
ATOM 2428 O O . GLN A 1 306 ? 14.505 -5.571 -10.250 1.00 86.12 306 GLN A O 1
ATOM 2433 N N . ILE A 1 307 ? 12.428 -5.106 -10.993 1.00 89.50 307 ILE A N 1
ATOM 2434 C CA . ILE A 1 307 ? 12.642 -5.577 -12.361 1.00 89.50 307 ILE A CA 1
ATOM 2435 C C . ILE A 1 307 ? 13.126 -4.392 -13.192 1.00 89.50 307 ILE A C 1
ATOM 2437 O O . ILE A 1 307 ? 12.410 -3.402 -13.322 1.00 89.50 307 ILE A O 1
ATOM 2441 N N . VAL A 1 308 ? 14.325 -4.509 -13.753 1.00 90.75 308 VAL A N 1
ATOM 2442 C CA . VAL A 1 308 ? 14.986 -3.458 -14.533 1.00 90.75 308 VAL A CA 1
ATOM 2443 C C . VAL A 1 308 ? 15.442 -4.006 -15.878 1.00 90.75 308 VAL A C 1
ATOM 2445 O O . VAL A 1 308 ? 15.613 -5.217 -16.043 1.00 90.75 308 VAL A O 1
ATOM 2448 N N . GLU A 1 309 ? 15.643 -3.133 -16.858 1.00 92.94 309 GLU A N 1
ATOM 2449 C CA . GLU A 1 309 ? 16.265 -3.529 -18.119 1.00 92.94 309 GLU A CA 1
ATOM 2450 C C . GLU A 1 309 ? 17.735 -3.871 -17.906 1.00 92.94 309 GLU A C 1
ATOM 2452 O O . GLU A 1 309 ? 18.458 -3.180 -17.190 1.00 92.94 309 GLU A O 1
ATOM 2457 N N . ILE A 1 310 ? 18.204 -4.929 -18.569 1.00 94.94 310 ILE A N 1
ATOM 2458 C CA . ILE A 1 310 ? 19.618 -5.320 -18.494 1.00 94.94 310 ILE A CA 1
ATOM 2459 C C . ILE A 1 310 ? 20.517 -4.190 -19.018 1.00 94.94 310 ILE A C 1
ATOM 2461 O O . ILE A 1 310 ? 21.592 -3.960 -18.467 1.00 94.94 310 ILE A O 1
ATOM 2465 N N . ALA A 1 311 ? 20.055 -3.461 -20.038 1.00 93.06 311 ALA A N 1
ATOM 2466 C CA . ALA A 1 311 ? 20.777 -2.342 -20.636 1.00 93.06 311 ALA A CA 1
ATOM 2467 C C . ALA A 1 311 ? 21.002 -1.167 -19.667 1.00 93.06 311 ALA A C 1
ATOM 2469 O O . ALA A 1 311 ? 21.995 -0.460 -19.799 1.00 93.06 311 ALA A O 1
ATOM 2470 N N . SER A 1 312 ? 20.118 -0.979 -18.681 1.00 91.62 312 SER A N 1
ATOM 2471 C CA . SER A 1 312 ? 20.192 0.111 -17.700 1.00 91.62 312 SER A CA 1
ATOM 2472 C C . SER A 1 312 ? 20.582 -0.360 -16.296 1.00 91.62 312 SER A C 1
ATOM 2474 O O . SER A 1 312 ? 20.496 0.415 -15.346 1.00 91.62 312 SER A O 1
ATOM 2476 N N . LEU A 1 313 ? 20.986 -1.627 -16.127 1.00 94.62 313 LEU A N 1
ATOM 2477 C CA . LEU A 1 313 ? 21.264 -2.207 -14.808 1.00 94.62 313 LEU A CA 1
ATOM 2478 C C . LEU A 1 313 ? 22.381 -1.460 -14.065 1.00 94.62 313 LEU A C 1
ATOM 2480 O O . LEU A 1 313 ? 22.269 -1.217 -12.867 1.00 94.62 313 LEU A O 1
ATOM 2484 N N . THR A 1 314 ? 23.446 -1.092 -14.775 1.00 94.06 314 THR A N 1
ATOM 2485 C CA . THR A 1 314 ? 24.577 -0.346 -14.211 1.00 94.06 314 THR A CA 1
ATOM 2486 C C . THR A 1 314 ? 24.138 1.003 -13.647 1.00 94.06 314 THR A C 1
ATOM 2488 O O . THR A 1 314 ? 24.455 1.330 -12.508 1.00 94.06 314 THR A O 1
ATOM 2491 N N . GLU A 1 315 ? 23.366 1.761 -14.421 1.00 93.06 315 GLU A N 1
ATOM 2492 C CA . GLU A 1 315 ? 22.860 3.078 -14.031 1.00 93.06 315 GLU A CA 1
ATOM 2493 C C . GLU A 1 315 ? 21.880 2.968 -12.858 1.00 93.06 315 GLU A C 1
ATOM 2495 O O . GLU A 1 315 ? 22.007 3.692 -11.874 1.00 93.06 315 GLU A O 1
ATOM 2500 N N . HIS A 1 316 ? 20.989 1.968 -12.886 1.00 92.81 316 HIS A N 1
ATOM 2501 C CA . HIS A 1 316 ? 20.117 1.654 -11.757 1.00 92.81 316 HIS A CA 1
ATOM 2502 C C . HIS A 1 316 ? 20.916 1.446 -10.459 1.00 92.81 316 HIS A C 1
ATOM 2504 O O . HIS A 1 316 ? 20.572 2.023 -9.431 1.00 92.81 316 HIS A O 1
ATOM 2510 N N . LEU A 1 317 ? 21.992 0.651 -10.491 1.00 95.06 317 LEU A N 1
ATOM 2511 C CA . LEU A 1 317 ? 22.816 0.378 -9.308 1.00 95.06 317 LEU A CA 1
ATOM 2512 C C . LEU A 1 317 ? 23.547 1.617 -8.776 1.00 95.06 317 LEU A C 1
ATOM 2514 O O . LEU A 1 317 ? 23.780 1.688 -7.573 1.00 95.06 317 LEU A O 1
ATOM 2518 N N . LEU A 1 318 ? 23.902 2.570 -9.639 1.00 93.81 318 LEU A N 1
ATOM 2519 C CA . LEU A 1 318 ? 24.676 3.759 -9.266 1.00 93.81 318 LEU A CA 1
ATOM 2520 C C . LEU A 1 318 ? 23.796 4.940 -8.831 1.00 93.81 318 LEU A C 1
ATOM 2522 O O . LEU A 1 318 ? 24.202 5.719 -7.968 1.00 93.81 318 LEU A O 1
ATOM 2526 N N . GLU A 1 319 ? 22.595 5.069 -9.396 1.00 90.62 319 GLU A N 1
ATOM 2527 C CA . GLU A 1 319 ? 21.783 6.285 -9.262 1.00 90.62 319 GLU A CA 1
ATOM 2528 C C . GLU A 1 319 ? 20.452 6.060 -8.536 1.00 90.62 319 GLU A C 1
ATOM 2530 O O . GLU A 1 319 ? 20.035 6.903 -7.742 1.00 90.62 319 GLU A O 1
ATOM 2535 N N . GLU A 1 320 ? 19.792 4.923 -8.771 1.00 86.25 320 GLU A N 1
ATOM 2536 C CA . GLU A 1 320 ? 18.394 4.698 -8.366 1.00 86.25 320 GLU A CA 1
ATOM 2537 C C . GLU A 1 320 ? 18.249 3.700 -7.210 1.00 86.25 320 GLU A C 1
ATOM 2539 O O . GLU A 1 320 ? 17.311 3.782 -6.421 1.00 86.25 320 GLU A O 1
ATOM 2544 N N . CYS A 1 321 ? 19.155 2.728 -7.112 1.00 91.50 321 CYS A N 1
ATOM 2545 C CA . CYS A 1 321 ? 19.035 1.613 -6.184 1.00 91.50 321 CYS A CA 1
ATOM 2546 C C . CYS A 1 321 ? 19.178 2.064 -4.722 1.00 91.50 321 CYS A C 1
ATOM 2548 O O . CYS A 1 321 ? 20.064 2.844 -4.374 1.00 91.50 321 CYS A O 1
ATOM 2550 N N . GLU A 1 322 ? 18.395 1.461 -3.825 1.00 89.00 322 GLU A N 1
ATOM 2551 C CA . GLU A 1 322 ? 18.513 1.661 -2.371 1.00 89.00 322 GLU A CA 1
ATOM 2552 C C . GLU A 1 322 ? 19.931 1.373 -1.846 1.00 89.00 322 GLU A C 1
ATOM 2554 O O . GLU A 1 322 ? 20.388 1.981 -0.882 1.00 89.00 322 GLU A O 1
ATOM 2559 N N . SER A 1 323 ? 20.657 0.458 -2.499 1.00 91.88 323 SER A N 1
ATOM 2560 C CA . SER A 1 323 ? 22.035 0.089 -2.149 1.00 91.88 323 SER A CA 1
ATOM 2561 C C . SER A 1 323 ? 23.102 0.848 -2.944 1.00 91.88 323 SER A C 1
ATOM 2563 O O . SER A 1 323 ? 24.253 0.416 -2.953 1.00 91.88 323 SER A O 1
ATOM 2565 N N . ARG A 1 324 ? 22.770 1.972 -3.597 1.00 93.44 324 ARG A N 1
ATOM 2566 C CA . ARG A 1 324 ? 23.707 2.728 -4.453 1.00 93.44 324 ARG A CA 1
ATOM 2567 C C . ARG A 1 324 ? 25.027 3.107 -3.779 1.00 93.44 324 ARG A C 1
ATOM 2569 O O . ARG A 1 324 ? 26.066 3.119 -4.422 1.00 93.44 324 ARG A O 1
ATOM 2576 N N . SER A 1 325 ? 25.011 3.356 -2.467 1.00 94.06 325 SER A N 1
ATOM 2577 C CA . SER A 1 325 ? 26.211 3.691 -1.684 1.00 94.06 325 SER A CA 1
ATOM 2578 C C . SER A 1 325 ? 27.242 2.557 -1.615 1.00 94.06 325 SER A C 1
ATOM 2580 O O . SER A 1 325 ? 28.392 2.790 -1.247 1.00 94.06 325 SER A O 1
ATOM 2582 N N . GLN A 1 326 ? 26.849 1.333 -1.969 1.00 95.62 326 GLN A N 1
ATOM 2583 C CA . GLN A 1 326 ? 27.713 0.155 -1.988 1.00 95.62 326 GLN A CA 1
ATOM 2584 C C . GLN A 1 326 ? 28.383 -0.077 -3.346 1.00 95.62 326 GLN A C 1
ATOM 2586 O O . GLN A 1 326 ? 29.075 -1.083 -3.496 1.00 95.62 326 GLN A O 1
ATOM 2591 N N . TYR A 1 327 ? 28.180 0.807 -4.325 1.00 96.69 327 TYR A N 1
ATOM 2592 C CA . TYR A 1 327 ? 28.721 0.667 -5.673 1.00 96.69 327 TYR A CA 1
ATOM 2593 C C . TYR A 1 327 ? 29.524 1.902 -6.078 1.00 96.69 327 TYR A C 1
ATOM 2595 O O . TYR A 1 327 ? 29.215 3.028 -5.695 1.00 96.69 327 TYR A O 1
ATOM 2603 N N . GLN A 1 328 ? 30.553 1.675 -6.889 1.00 95.62 328 GLN A N 1
ATOM 2604 C CA . GLN A 1 328 ? 31.343 2.710 -7.548 1.00 95.62 328 GLN A CA 1
ATOM 2605 C C . GLN A 1 328 ? 31.488 2.369 -9.028 1.00 95.62 328 GLN A C 1
ATOM 2607 O O . GLN A 1 328 ? 31.609 1.198 -9.396 1.00 95.62 328 GLN A O 1
ATOM 2612 N N . GLN A 1 329 ? 31.476 3.383 -9.890 1.00 96.06 329 GLN A N 1
ATOM 2613 C CA . GLN A 1 329 ? 31.631 3.169 -11.323 1.00 96.06 329 GLN A CA 1
ATOM 2614 C C . GLN A 1 329 ? 33.103 2.960 -11.682 1.00 96.06 329 GLN A C 1
ATOM 2616 O O . GLN A 1 329 ? 33.949 3.792 -11.360 1.00 96.06 329 GLN A O 1
ATOM 2621 N N . CYS A 1 330 ? 33.417 1.873 -12.388 1.00 95.25 330 CYS A N 1
ATOM 2622 C CA . CYS A 1 330 ? 34.754 1.688 -12.944 1.00 95.25 330 CYS A CA 1
ATOM 2623 C C . CYS A 1 330 ? 34.986 2.655 -14.119 1.00 95.25 330 CYS A C 1
ATOM 2625 O O . CYS A 1 330 ? 34.203 2.633 -15.065 1.00 95.25 330 CYS A O 1
ATOM 2627 N N . PRO A 1 331 ? 36.080 3.434 -14.161 1.00 92.50 331 PRO A N 1
ATOM 2628 C CA . PRO A 1 331 ? 36.357 4.341 -15.277 1.00 92.50 331 PRO A CA 1
ATOM 2629 C C . PRO A 1 331 ? 36.760 3.619 -16.575 1.00 92.50 331 PRO A C 1
ATOM 2631 O O . PRO A 1 331 ? 36.821 4.255 -17.621 1.00 92.50 331 PRO A O 1
ATOM 2634 N N . LEU A 1 332 ? 37.067 2.314 -16.524 1.00 93.94 332 LEU A N 1
ATOM 2635 C CA . LEU A 1 332 ? 37.502 1.534 -17.690 1.00 93.94 332 LEU A CA 1
ATOM 2636 C C . LEU A 1 332 ? 36.350 0.766 -18.342 1.00 93.94 332 LEU A C 1
ATOM 2638 O O . LEU A 1 332 ? 36.118 0.911 -19.537 1.00 93.94 332 LEU A O 1
ATOM 2642 N N . CYS A 1 333 ? 35.639 -0.071 -17.582 1.00 94.25 333 CYS A N 1
ATOM 2643 C CA . CYS A 1 333 ? 34.512 -0.853 -18.106 1.00 94.25 333 CYS A CA 1
ATOM 2644 C C . CYS A 1 333 ? 33.152 -0.166 -17.919 1.00 94.25 333 CYS A C 1
ATOM 2646 O O . CYS A 1 333 ? 32.149 -0.663 -18.419 1.00 94.25 333 CYS A O 1
ATOM 2648 N N . LEU A 1 334 ? 33.101 0.963 -17.203 1.00 94.12 334 LEU A N 1
ATOM 2649 C CA . LEU A 1 334 ? 31.887 1.731 -16.895 1.00 94.12 334 LEU A CA 1
ATOM 2650 C C . LEU A 1 334 ? 30.830 0.986 -16.068 1.00 94.12 334 LEU A C 1
ATOM 2652 O O . LEU A 1 334 ? 29.778 1.559 -15.800 1.00 94.12 334 LEU A O 1
ATOM 2656 N N . GLU A 1 335 ? 31.103 -0.242 -15.621 1.00 95.88 335 GLU A N 1
ATOM 2657 C CA . GLU A 1 335 ? 30.201 -1.037 -14.786 1.00 95.88 335 GLU A CA 1
ATOM 2658 C C . GLU A 1 335 ? 30.148 -0.552 -13.330 1.00 95.88 335 GLU A C 1
ATOM 2660 O O . GLU A 1 335 ? 31.082 0.068 -12.814 1.00 95.88 335 GLU A O 1
ATOM 2665 N N . ALA A 1 336 ? 29.049 -0.895 -12.655 1.00 96.50 336 ALA A N 1
ATOM 2666 C CA . ALA A 1 336 ? 28.855 -0.674 -11.230 1.00 96.50 336 ALA A CA 1
ATOM 2667 C C . ALA A 1 336 ? 29.567 -1.779 -10.439 1.00 96.50 336 ALA A C 1
ATOM 2669 O O . ALA A 1 336 ? 29.099 -2.917 -10.370 1.00 96.50 336 ALA A O 1
ATOM 2670 N N . ILE A 1 337 ? 30.701 -1.447 -9.829 1.00 96.19 337 ILE A N 1
ATOM 2671 C CA . ILE A 1 337 ? 31.523 -2.385 -9.066 1.00 96.19 337 ILE A CA 1
ATOM 2672 C C . ILE A 1 337 ? 31.213 -2.231 -7.573 1.00 96.19 337 ILE A C 1
ATOM 2674 O O . ILE A 1 337 ? 31.236 -1.106 -7.072 1.00 96.19 337 ILE A O 1
ATOM 2678 N N . PRO A 1 338 ? 30.954 -3.324 -6.829 1.00 95.38 338 PRO A N 1
ATOM 2679 C CA . PRO A 1 338 ? 30.797 -3.251 -5.381 1.00 95.38 338 PRO A CA 1
ATOM 2680 C C . PRO A 1 338 ? 32.017 -2.601 -4.719 1.00 95.38 338 PRO A C 1
ATOM 2682 O O . PRO A 1 338 ? 33.148 -3.017 -4.982 1.00 95.38 338 PRO A O 1
ATOM 2685 N N . SER A 1 339 ? 31.798 -1.639 -3.820 1.00 94.38 339 SER A N 1
ATOM 2686 C CA . SER A 1 339 ? 32.854 -0.869 -3.144 1.00 94.38 339 SER A CA 1
ATOM 2687 C C . SER A 1 339 ? 33.898 -1.767 -2.474 1.00 94.38 339 SER A C 1
ATOM 2689 O O . SER A 1 339 ? 35.082 -1.452 -2.487 1.00 94.38 339 SER A O 1
ATOM 2691 N N . LEU A 1 340 ? 33.478 -2.931 -1.962 1.00 94.06 340 LEU A N 1
ATOM 2692 C CA . LEU A 1 340 ? 34.361 -3.917 -1.330 1.00 94.06 340 LEU A CA 1
ATOM 2693 C C . LEU A 1 340 ? 35.417 -4.504 -2.289 1.00 94.06 340 LEU A C 1
ATOM 2695 O O . LEU A 1 340 ? 36.496 -4.896 -1.857 1.00 94.06 340 LEU A O 1
ATOM 2699 N N . ASN A 1 341 ? 35.108 -4.563 -3.587 1.00 92.62 341 ASN A N 1
ATOM 2700 C CA . ASN A 1 341 ? 35.951 -5.173 -4.619 1.00 92.62 341 ASN A CA 1
ATOM 2701 C C . ASN A 1 341 ? 36.588 -4.135 -5.558 1.00 92.62 341 ASN A C 1
ATOM 2703 O O . ASN A 1 341 ? 37.363 -4.514 -6.441 1.00 92.62 341 ASN A O 1
ATOM 2707 N N . TYR A 1 342 ? 36.266 -2.849 -5.391 1.00 93.56 342 TYR A N 1
ATOM 2708 C CA . TYR A 1 342 ? 36.631 -1.785 -6.326 1.00 93.56 342 TYR A CA 1
ATOM 2709 C C . TYR A 1 342 ? 38.147 -1.635 -6.486 1.00 93.56 342 TYR A C 1
ATOM 2711 O O . TYR A 1 342 ? 38.665 -1.737 -7.599 1.00 93.56 342 TYR A O 1
ATOM 2719 N N . ASP A 1 343 ? 38.880 -1.498 -5.379 1.00 93.31 343 ASP A N 1
ATOM 2720 C CA . ASP A 1 343 ? 40.335 -1.315 -5.420 1.00 93.31 343 ASP A CA 1
ATOM 2721 C C . ASP A 1 343 ? 41.041 -2.475 -6.121 1.00 93.31 343 ASP A C 1
ATOM 2723 O O . ASP A 1 343 ? 41.970 -2.274 -6.903 1.00 93.31 343 ASP A O 1
ATOM 2727 N N . ASN A 1 344 ? 40.591 -3.704 -5.862 1.00 93.25 344 ASN A N 1
ATOM 2728 C CA . ASN A 1 344 ? 41.167 -4.889 -6.484 1.00 93.25 344 ASN A CA 1
ATOM 2729 C C . ASN A 1 344 ? 40.861 -4.941 -7.989 1.00 93.25 344 ASN A C 1
ATOM 2731 O O . ASN A 1 344 ? 41.747 -5.210 -8.799 1.00 93.25 344 ASN A O 1
ATOM 2735 N N . HIS A 1 345 ? 39.623 -4.617 -8.371 1.00 94.00 345 HIS A N 1
ATOM 2736 C CA . HIS A 1 345 ? 39.201 -4.540 -9.767 1.00 94.00 345 HIS A CA 1
ATOM 2737 C C . HIS A 1 345 ? 40.059 -3.542 -10.568 1.00 94.00 345 HIS A C 1
ATOM 2739 O O . HIS A 1 345 ? 40.546 -3.875 -11.651 1.00 94.00 345 HIS A O 1
ATOM 2745 N N . ILE A 1 346 ? 40.306 -2.348 -10.015 1.00 92.50 346 ILE A N 1
ATOM 2746 C CA . ILE A 1 346 ? 41.111 -1.301 -10.665 1.00 92.50 346 ILE A CA 1
ATOM 2747 C C . ILE A 1 346 ? 42.598 -1.658 -10.717 1.00 92.50 346 ILE A C 1
ATOM 2749 O O . ILE A 1 346 ? 43.252 -1.378 -11.723 1.00 92.50 346 ILE A O 1
ATOM 2753 N N . LYS A 1 347 ? 43.145 -2.283 -9.667 1.00 91.50 347 LYS A N 1
ATOM 2754 C CA . LYS A 1 347 ? 44.561 -2.685 -9.619 1.00 91.50 347 LYS A CA 1
ATOM 2755 C C . LYS A 1 347 ? 44.893 -3.756 -10.654 1.00 91.50 347 LYS A C 1
ATOM 2757 O O . LYS A 1 347 ? 45.913 -3.653 -11.325 1.00 91.50 347 LYS A O 1
ATOM 2762 N N . ILE A 1 348 ? 44.034 -4.766 -10.785 1.00 88.38 348 ILE A N 1
ATOM 2763 C CA . ILE A 1 348 ? 44.281 -5.924 -11.652 1.00 88.38 348 ILE A CA 1
ATOM 2764 C C . ILE A 1 348 ? 44.048 -5.591 -13.139 1.00 88.38 348 ILE A C 1
ATOM 2766 O O . ILE A 1 348 ? 44.689 -6.186 -14.001 1.00 88.38 348 ILE A O 1
ATOM 2770 N N . ARG A 1 349 ? 43.150 -4.642 -13.456 1.00 85.31 349 ARG A N 1
ATOM 2771 C CA . ARG A 1 349 ? 42.836 -4.198 -14.835 1.00 85.31 349 ARG A CA 1
ATOM 2772 C C . ARG A 1 349 ? 42.477 -5.329 -15.812 1.00 85.31 349 ARG A C 1
ATOM 2774 O O . ARG A 1 349 ? 42.734 -5.232 -17.007 1.00 85.31 349 ARG A O 1
ATOM 2781 N N . MET A 1 350 ? 41.850 -6.394 -15.319 1.00 85.50 350 MET A N 1
ATOM 2782 C CA . MET A 1 350 ? 41.383 -7.515 -16.150 1.00 85.50 350 MET A CA 1
ATOM 2783 C C . MET A 1 350 ? 39.962 -7.319 -16.699 1.00 85.50 350 MET A C 1
ATOM 2785 O O . MET A 1 350 ? 39.414 -8.227 -17.322 1.00 85.50 350 MET A O 1
ATOM 2789 N N . CYS A 1 351 ? 39.339 -6.163 -16.458 1.00 92.50 351 CYS A N 1
ATOM 2790 C CA . CYS A 1 351 ? 38.029 -5.859 -17.017 1.00 92.50 351 CYS A CA 1
ATOM 2791 C C . CYS A 1 351 ? 38.125 -5.477 -18.498 1.00 92.50 351 CYS A C 1
ATOM 2793 O O . CYS A 1 351 ? 39.118 -4.917 -18.967 1.00 92.50 351 CYS A O 1
ATOM 2795 N N . THR A 1 352 ? 37.067 -5.777 -19.248 1.00 93.94 352 THR A N 1
ATOM 2796 C CA . THR A 1 352 ? 36.964 -5.366 -20.647 1.00 93.94 352 THR A CA 1
ATOM 2797 C C . THR A 1 352 ? 36.699 -3.866 -20.699 1.00 93.94 352 THR A C 1
ATOM 2799 O O . THR A 1 352 ? 35.671 -3.408 -20.208 1.00 93.94 352 THR A O 1
ATOM 2802 N N . MET A 1 353 ? 37.594 -3.102 -21.322 1.00 93.62 353 MET A N 1
ATOM 2803 C CA . MET A 1 353 ? 37.395 -1.665 -21.515 1.00 93.62 353 MET A CA 1
ATOM 2804 C C . MET A 1 353 ? 36.127 -1.405 -22.339 1.00 93.62 353 MET A C 1
ATOM 2806 O O . MET A 1 353 ? 35.956 -1.976 -23.424 1.00 93.62 353 MET A O 1
ATOM 2810 N N . ALA A 1 354 ? 35.237 -0.564 -21.820 1.00 92.75 354 ALA A N 1
ATOM 2811 C CA . ALA A 1 354 ? 34.035 -0.154 -22.525 1.00 92.75 354 ALA A CA 1
ATOM 2812 C C . ALA A 1 354 ? 34.408 0.780 -23.678 1.00 92.75 354 ALA A C 1
ATOM 2814 O O . ALA A 1 354 ? 35.320 1.600 -23.565 1.00 92.75 354 ALA A O 1
ATOM 2815 N N . LYS A 1 355 ? 33.710 0.635 -24.803 1.00 92.38 355 LYS A N 1
ATOM 2816 C CA . LYS A 1 355 ? 33.826 1.575 -25.922 1.00 92.38 355 LYS A CA 1
ATOM 2817 C C . LYS A 1 355 ? 32.824 2.713 -25.764 1.00 92.38 355 LYS A C 1
ATOM 2819 O O . LYS A 1 355 ? 31.952 2.668 -24.896 1.00 92.38 355 LYS A O 1
ATOM 2824 N N . SER A 1 356 ? 32.937 3.718 -26.627 1.00 88.12 356 SER A N 1
ATOM 2825 C CA . SER A 1 356 ? 31.910 4.751 -26.729 1.00 88.12 356 SER A CA 1
ATOM 2826 C C . SER A 1 356 ? 30.557 4.140 -27.119 1.00 88.12 356 SER A C 1
ATOM 2828 O O . SER A 1 356 ? 30.495 3.124 -27.817 1.00 88.12 356 SER A O 1
ATOM 2830 N N . SER A 1 357 ? 29.462 4.777 -26.704 1.00 82.06 357 SER A N 1
ATOM 2831 C CA . SER A 1 357 ? 28.099 4.291 -26.967 1.00 82.06 357 SER A CA 1
ATOM 2832 C C . SER A 1 357 ? 27.750 4.199 -28.460 1.00 82.06 357 SER A C 1
ATOM 2834 O O . SER A 1 357 ? 26.882 3.411 -28.835 1.00 82.06 357 SER A O 1
ATOM 2836 N N . SER A 1 358 ? 28.437 4.961 -29.320 1.00 86.19 358 SER A N 1
ATOM 2837 C CA . SER A 1 358 ? 28.324 4.871 -30.782 1.00 86.19 358 SER A CA 1
ATOM 2838 C C . SER A 1 358 ? 29.004 3.636 -31.373 1.00 86.19 358 SER A C 1
ATOM 2840 O O . SER A 1 358 ? 28.622 3.193 -32.452 1.00 86.19 358 SER A O 1
ATOM 2842 N N . GLU A 1 359 ? 30.007 3.079 -30.692 1.00 92.81 359 GLU A N 1
ATOM 2843 C CA . GLU A 1 359 ? 30.796 1.946 -31.187 1.00 92.81 359 GLU A CA 1
ATOM 2844 C C . GLU A 1 359 ? 30.325 0.606 -30.627 1.00 92.81 359 GLU A C 1
ATOM 2846 O O . GLU A 1 359 ? 30.351 -0.395 -31.340 1.00 92.81 359 GLU A O 1
ATOM 2851 N N . ALA A 1 360 ? 29.946 0.556 -29.348 1.00 93.69 360 ALA A N 1
ATOM 2852 C CA . ALA A 1 360 ? 29.429 -0.654 -28.721 1.00 93.69 360 ALA A CA 1
ATOM 2853 C C . ALA A 1 360 ? 28.640 -0.341 -27.448 1.00 93.69 360 ALA A C 1
ATOM 2855 O O . ALA A 1 360 ? 28.955 0.593 -26.713 1.00 93.69 360 ALA A O 1
ATOM 2856 N N . ASN A 1 361 ? 27.668 -1.197 -27.132 1.00 94.38 361 ASN A N 1
ATOM 2857 C CA . ASN A 1 361 ? 27.147 -1.269 -25.769 1.00 94.38 361 ASN A CA 1
ATOM 2858 C C . ASN A 1 361 ? 28.058 -2.158 -24.907 1.00 94.38 361 ASN A C 1
ATOM 2860 O O . ASN A 1 361 ? 28.758 -3.027 -25.429 1.00 94.38 361 ASN A O 1
ATOM 2864 N N . HIS A 1 362 ? 27.992 -2.010 -23.582 1.00 95.69 362 HIS A N 1
ATOM 2865 C CA . HIS A 1 362 ? 28.709 -2.866 -22.635 1.00 95.69 362 HIS A CA 1
ATOM 2866 C C . HIS A 1 362 ? 27.730 -3.697 -21.797 1.00 95.69 362 HIS A C 1
ATOM 2868 O O . HIS A 1 362 ? 26.886 -3.142 -21.096 1.00 95.69 362 HIS A O 1
ATOM 2874 N N . CYS A 1 363 ? 27.804 -5.030 -21.884 1.00 96.12 363 CYS A N 1
ATOM 2875 C CA . CYS A 1 363 ? 26.859 -5.917 -21.204 1.00 96.12 363 CYS A CA 1
ATOM 2876 C C . CYS A 1 363 ? 27.297 -6.245 -19.766 1.00 96.12 363 CYS A C 1
ATOM 2878 O O . CYS A 1 363 ? 28.228 -7.038 -19.620 1.00 96.12 363 CYS A O 1
ATOM 2880 N N . PRO A 1 364 ? 26.567 -5.805 -18.718 1.00 95.00 364 PRO A N 1
ATOM 2881 C CA . PRO A 1 364 ? 26.956 -6.028 -17.320 1.00 95.00 364 PRO A CA 1
ATOM 2882 C C . PRO A 1 364 ? 26.777 -7.479 -16.844 1.00 95.00 364 PRO A C 1
ATOM 2884 O O . PRO A 1 364 ? 27.112 -7.808 -15.712 1.00 95.00 364 PRO A O 1
ATOM 2887 N N . LEU A 1 365 ? 26.206 -8.357 -17.680 1.00 95.62 365 LEU A N 1
ATOM 2888 C CA . LEU A 1 365 ? 26.038 -9.779 -17.354 1.00 95.62 365 LEU A CA 1
ATOM 2889 C C . LEU A 1 365 ? 27.231 -10.621 -17.795 1.00 95.62 365 LEU A C 1
ATOM 2891 O O . LEU A 1 365 ? 27.567 -11.603 -17.144 1.00 95.62 365 LEU A O 1
ATOM 2895 N N . CYS A 1 366 ? 27.822 -10.287 -18.943 1.00 95.25 366 CYS A N 1
ATOM 2896 C CA . CYS A 1 366 ? 28.936 -11.045 -19.510 1.00 95.25 366 CYS A CA 1
ATOM 2897 C C . CYS A 1 366 ? 30.236 -10.246 -19.612 1.00 95.25 366 CYS A C 1
ATOM 2899 O O . CYS A 1 366 ? 31.235 -10.813 -20.054 1.00 95.25 366 CYS A O 1
ATOM 2901 N N . HIS A 1 367 ? 30.216 -8.971 -19.213 1.00 95.00 367 HIS A N 1
ATOM 2902 C CA . HIS A 1 367 ? 31.353 -8.050 -19.160 1.00 95.00 367 HIS A CA 1
ATOM 2903 C C . HIS A 1 367 ? 32.044 -7.869 -20.519 1.00 95.00 367 HIS A C 1
ATOM 2905 O O . HIS A 1 367 ? 33.272 -7.797 -20.621 1.00 95.00 367 HIS A O 1
ATOM 2911 N N . LYS A 1 368 ? 31.255 -7.878 -21.602 1.00 95.44 368 LYS A N 1
ATOM 2912 C CA . LYS A 1 368 ? 31.733 -7.773 -22.989 1.00 95.44 368 LYS A CA 1
ATOM 2913 C C . LYS A 1 368 ? 31.057 -6.627 -23.721 1.00 95.44 368 LYS A C 1
ATOM 2915 O O . LYS A 1 368 ? 29.882 -6.336 -23.497 1.00 95.44 368 LYS A O 1
ATOM 2920 N N . ASN A 1 369 ? 31.805 -6.055 -24.659 1.00 96.69 369 ASN A N 1
ATOM 2921 C CA . ASN A 1 369 ? 31.269 -5.131 -25.647 1.00 96.69 369 ASN A CA 1
ATOM 2922 C C . ASN A 1 369 ? 30.423 -5.898 -26.672 1.00 96.69 369 ASN A C 1
ATOM 2924 O O . ASN A 1 369 ? 30.823 -6.966 -27.143 1.00 96.69 369 ASN A O 1
ATOM 2928 N N . ILE A 1 3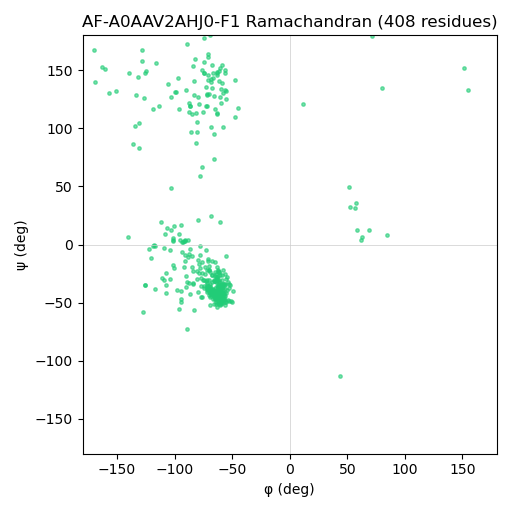70 ? 29.260 -5.348 -26.997 1.00 95.75 370 ILE A N 1
ATOM 2929 C CA . ILE A 1 370 ? 28.288 -5.890 -27.948 1.00 95.75 370 ILE A CA 1
ATOM 2930 C C . ILE A 1 370 ? 27.929 -4.807 -28.964 1.00 95.75 370 ILE A C 1
ATOM 2932 O O . ILE A 1 370 ? 28.232 -3.636 -28.746 1.00 95.75 370 ILE A O 1
ATOM 2936 N N . GLU A 1 371 ? 27.258 -5.185 -30.050 1.00 94.56 371 GLU A N 1
ATOM 2937 C CA . GLU A 1 371 ? 26.797 -4.233 -31.069 1.00 94.56 371 GLU A CA 1
ATOM 2938 C C . GLU A 1 371 ? 26.090 -3.009 -30.442 1.00 94.56 371 GLU A C 1
ATOM 2940 O O . GLU A 1 371 ? 25.385 -3.169 -29.435 1.00 94.56 371 GLU A O 1
ATOM 2945 N N . PRO A 1 372 ? 26.286 -1.793 -30.985 1.00 92.94 372 PRO A N 1
ATOM 2946 C CA . PRO A 1 372 ? 25.719 -0.564 -30.436 1.00 92.94 372 PRO A CA 1
ATOM 2947 C C . PRO A 1 372 ? 24.193 -0.471 -30.632 1.00 92.94 372 PRO A C 1
ATOM 2949 O O . PRO A 1 372 ? 23.587 -1.187 -31.433 1.00 92.94 372 PRO A O 1
ATOM 2952 N N . GLY A 1 373 ? 23.557 0.436 -29.883 1.00 89.56 373 GLY A N 1
ATOM 2953 C CA . GLY A 1 373 ? 22.120 0.726 -29.973 1.00 89.56 373 GLY A CA 1
ATOM 2954 C C . GLY A 1 373 ? 21.190 -0.368 -29.424 1.00 89.56 373 GLY A C 1
ATOM 2955 O O . GLY A 1 373 ? 21.626 -1.419 -28.952 1.00 89.56 373 GLY A O 1
ATOM 2956 N N . GLU A 1 374 ? 19.874 -0.132 -29.477 1.00 85.94 374 GLU A N 1
ATOM 2957 C CA . GLU A 1 374 ? 18.868 -1.079 -28.957 1.00 85.94 374 GLU A CA 1
ATOM 2958 C C . GLU A 1 374 ? 18.881 -2.425 -29.693 1.00 85.94 374 GLU A C 1
ATOM 2960 O O . GLU A 1 374 ? 18.741 -3.482 -29.073 1.00 85.94 374 GLU A O 1
ATOM 2965 N N . GLN A 1 375 ? 19.096 -2.413 -31.011 1.00 87.56 375 GLN A N 1
ATOM 2966 C CA . GLN A 1 375 ? 19.135 -3.640 -31.807 1.00 87.56 375 GLN A CA 1
ATOM 2967 C C . GLN A 1 375 ? 20.317 -4.543 -31.415 1.00 87.56 375 GLN A C 1
ATOM 2969 O O . GLN A 1 375 ? 20.202 -5.775 -31.444 1.00 87.56 375 GLN A O 1
ATOM 2974 N N . GLY A 1 376 ? 21.432 -3.949 -30.982 1.00 92.25 376 GLY A N 1
ATOM 2975 C CA . GLY A 1 376 ? 22.567 -4.678 -30.431 1.00 92.25 376 GLY A CA 1
ATOM 2976 C C . GLY A 1 376 ? 22.226 -5.414 -29.134 1.00 92.25 376 GLY A C 1
ATOM 2977 O O . GLY A 1 376 ? 22.531 -6.599 -28.991 1.00 92.25 376 GLY A O 1
ATOM 2978 N N . TRP A 1 377 ? 21.475 -4.780 -28.230 1.00 93.44 377 TRP A N 1
ATOM 2979 C CA . TRP A 1 377 ? 20.947 -5.448 -27.034 1.00 93.44 377 TRP A CA 1
ATOM 2980 C C . TRP A 1 377 ? 19.985 -6.584 -27.372 1.00 93.44 377 TRP A C 1
ATOM 2982 O O . TRP A 1 377 ? 20.117 -7.683 -26.830 1.00 93.44 377 TRP A O 1
ATOM 2992 N N . ARG A 1 378 ? 19.042 -6.354 -28.294 1.00 90.88 378 ARG A N 1
ATOM 2993 C CA . ARG A 1 378 ? 18.065 -7.374 -28.713 1.00 90.88 378 ARG A CA 1
ATOM 2994 C C . ARG A 1 378 ? 18.756 -8.603 -29.293 1.00 90.88 378 ARG A C 1
ATOM 2996 O O . ARG A 1 378 ? 18.483 -9.728 -28.872 1.00 90.88 378 ARG A O 1
ATOM 3003 N N . SER A 1 379 ? 19.680 -8.394 -30.228 1.00 91.62 379 SER A N 1
ATOM 3004 C CA . SER A 1 379 ? 20.443 -9.478 -30.853 1.00 91.62 379 SER A CA 1
ATOM 3005 C C . SER A 1 379 ? 21.318 -10.222 -29.839 1.00 91.62 379 SER A C 1
ATOM 3007 O O . SER A 1 379 ? 21.326 -11.455 -29.834 1.00 91.62 379 SER A O 1
ATOM 3009 N N . HIS A 1 380 ? 21.976 -9.512 -28.919 1.00 95.44 380 HIS A N 1
ATOM 3010 C CA . HIS A 1 380 ? 22.795 -10.126 -27.877 1.00 95.44 380 HIS A CA 1
ATOM 3011 C C . HIS A 1 380 ? 21.983 -10.910 -26.837 1.00 95.44 380 HIS A C 1
ATOM 3013 O O . HIS A 1 380 ? 22.430 -11.958 -26.380 1.00 95.44 380 HIS A O 1
ATOM 3019 N N . LEU A 1 381 ? 20.803 -10.438 -26.432 1.00 94.31 381 LEU A N 1
ATOM 3020 C CA . LEU A 1 381 ? 20.024 -11.069 -25.359 1.00 94.31 381 LEU A CA 1
ATOM 3021 C C . LEU A 1 381 ? 19.053 -12.143 -25.869 1.00 94.31 381 LEU A C 1
ATOM 3023 O O . LEU A 1 381 ? 18.746 -13.077 -25.128 1.00 94.31 381 LEU A O 1
ATOM 3027 N N . MET A 1 382 ? 18.597 -12.045 -27.122 1.00 90.62 382 MET A N 1
ATOM 3028 C CA . MET A 1 382 ? 17.554 -12.917 -27.687 1.00 90.62 382 MET A CA 1
ATOM 3029 C C . MET A 1 382 ? 17.994 -13.714 -28.924 1.00 90.62 382 MET A C 1
ATOM 3031 O O . MET A 1 382 ? 17.277 -14.622 -29.353 1.00 90.62 382 MET A O 1
ATOM 3035 N N . GLY A 1 383 ? 19.148 -13.392 -29.512 1.00 85.69 383 GLY A N 1
ATOM 3036 C CA . GLY A 1 383 ? 19.636 -14.019 -30.738 1.00 85.69 383 GLY A CA 1
ATOM 3037 C C . GLY A 1 383 ? 20.068 -15.480 -30.578 1.00 85.69 383 GLY A C 1
ATOM 3038 O O . GLY A 1 383 ? 20.033 -16.079 -29.503 1.00 85.69 383 GLY A O 1
ATOM 3039 N N . GLU A 1 384 ? 20.517 -16.088 -31.677 1.00 79.88 384 GLU A N 1
ATOM 3040 C CA . GLU A 1 384 ? 20.956 -17.493 -31.685 1.00 79.88 384 GLU A CA 1
ATOM 3041 C C . GLU A 1 384 ? 22.153 -17.750 -30.761 1.00 79.88 384 GLU A C 1
ATOM 3043 O O . GLU A 1 384 ? 22.227 -18.791 -30.103 1.00 79.88 384 GLU A O 1
ATOM 3048 N N . ARG A 1 385 ? 23.054 -16.766 -30.667 1.00 83.38 385 ARG A N 1
ATOM 3049 C CA . ARG A 1 385 ? 24.191 -16.730 -29.738 1.00 83.38 385 ARG A CA 1
ATOM 3050 C C . ARG A 1 385 ? 23.907 -15.785 -28.568 1.00 83.38 385 ARG A C 1
ATOM 3052 O O . ARG A 1 385 ? 24.728 -14.928 -28.253 1.00 83.38 385 ARG A O 1
ATOM 3059 N N . ALA A 1 386 ? 22.728 -15.927 -27.961 1.00 88.31 386 ALA A N 1
ATOM 3060 C CA . ALA A 1 386 ? 22.328 -15.109 -26.823 1.00 88.31 386 ALA A CA 1
ATOM 3061 C C . ALA A 1 386 ? 23.335 -15.184 -25.661 1.00 88.31 386 ALA A C 1
ATOM 3063 O O . ALA A 1 386 ? 23.972 -16.222 -25.449 1.00 88.31 386 ALA A O 1
ATOM 3064 N N . CYS A 1 387 ? 23.421 -14.102 -24.888 1.00 93.75 387 CYS A N 1
ATOM 3065 C CA . CYS A 1 387 ? 24.261 -13.964 -23.705 1.00 93.75 387 CYS A CA 1
ATOM 3066 C C . CYS A 1 387 ? 24.185 -15.201 -22.801 1.00 93.75 387 CYS A C 1
ATOM 3068 O O . CYS A 1 387 ? 23.129 -15.532 -22.258 1.00 93.75 387 CYS A O 1
ATOM 3070 N N . ALA A 1 388 ? 25.322 -15.878 -22.623 1.00 91.81 388 ALA A N 1
ATOM 3071 C CA . ALA A 1 388 ? 25.406 -17.096 -21.818 1.00 91.81 388 ALA A CA 1
ATOM 3072 C C . ALA A 1 388 ? 25.120 -16.847 -20.327 1.00 91.81 388 ALA A C 1
ATOM 3074 O O . ALA A 1 388 ? 24.698 -17.762 -19.628 1.00 91.81 388 ALA A O 1
ATOM 3075 N N . PHE A 1 389 ? 25.323 -15.611 -19.870 1.00 92.50 389 PHE A N 1
ATOM 3076 C CA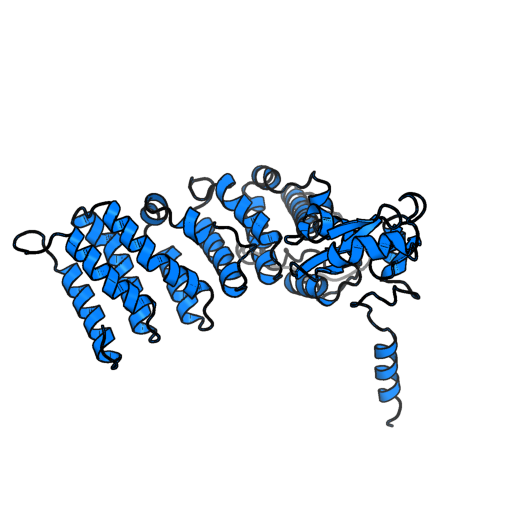 . PHE A 1 389 ? 25.123 -15.186 -18.486 1.00 92.50 389 PHE A CA 1
ATOM 3077 C C . PHE A 1 389 ? 23.743 -14.566 -18.242 1.00 92.50 389 PHE A C 1
ATOM 3079 O O . PHE A 1 389 ? 23.459 -14.118 -17.136 1.00 92.50 389 PHE A O 1
ATOM 3086 N N . ASN A 1 390 ? 22.862 -14.541 -19.250 1.00 93.62 390 ASN A N 1
ATOM 3087 C CA . ASN A 1 390 ? 21.488 -14.102 -19.048 1.00 93.62 390 ASN A CA 1
ATOM 3088 C C . ASN A 1 390 ? 20.683 -15.199 -18.324 1.00 93.62 390 ASN A C 1
ATOM 3090 O O . ASN A 1 390 ? 20.425 -16.251 -18.920 1.00 93.62 390 ASN A O 1
ATOM 3094 N N . PRO A 1 391 ? 20.229 -14.966 -17.075 1.00 90.00 391 PRO A N 1
ATOM 3095 C CA . PRO A 1 391 ? 19.530 -15.982 -16.289 1.00 90.00 391 PRO A CA 1
ATOM 3096 C C . PRO A 1 391 ? 18.149 -16.343 -16.857 1.00 90.00 391 PRO A C 1
ATOM 3098 O O . PRO A 1 391 ? 17.573 -17.355 -16.469 1.00 90.00 391 PRO A O 1
ATOM 3101 N N . ARG A 1 392 ? 17.607 -15.535 -17.777 1.00 89.75 392 ARG A N 1
ATOM 3102 C CA . ARG A 1 392 ? 16.282 -15.725 -18.389 1.00 89.75 392 ARG A CA 1
ATOM 3103 C C . ARG A 1 392 ? 16.341 -16.338 -19.784 1.00 89.75 392 ARG A C 1
ATOM 3105 O O . ARG A 1 392 ? 15.371 -16.305 -20.540 1.00 89.75 392 ARG A O 1
ATOM 3112 N N . ARG A 1 393 ? 17.484 -16.916 -20.155 1.00 80.12 393 ARG A N 1
ATOM 3113 C CA . ARG A 1 393 ? 17.658 -17.576 -21.447 1.00 80.12 393 ARG A CA 1
ATOM 3114 C C . ARG A 1 393 ? 16.718 -18.784 -21.555 1.00 80.12 393 ARG A C 1
ATOM 3116 O O . ARG A 1 393 ? 16.906 -19.799 -20.889 1.00 80.12 393 ARG A O 1
ATOM 3123 N N . LYS A 1 394 ? 15.728 -18.708 -22.454 1.00 62.81 394 LYS A N 1
ATOM 3124 C CA . LYS A 1 394 ? 14.937 -19.872 -22.884 1.00 62.81 394 LYS A CA 1
ATOM 3125 C C . LYS A 1 394 ? 15.882 -20.816 -23.641 1.00 62.81 394 LYS A C 1
ATOM 3127 O O . LYS A 1 394 ? 16.134 -20.627 -24.831 1.00 62.81 394 LYS A O 1
ATOM 3132 N N . ASP A 1 395 ? 16.449 -21.824 -22.975 1.00 53.69 395 ASP A N 1
ATOM 3133 C CA . ASP A 1 395 ? 17.237 -22.858 -23.649 1.00 53.69 395 ASP A CA 1
ATOM 3134 C C . ASP A 1 395 ? 16.361 -23.551 -24.708 1.00 53.69 395 ASP A C 1
ATOM 3136 O O . ASP A 1 395 ? 15.572 -24.455 -24.408 1.00 53.69 395 ASP A O 1
ATOM 3140 N N . LYS A 1 396 ? 16.543 -23.181 -25.986 1.00 45.44 396 LYS A N 1
ATOM 3141 C CA . LYS A 1 396 ? 15.913 -23.844 -27.148 1.00 45.44 396 LYS A CA 1
ATOM 3142 C C . LYS A 1 396 ? 16.198 -25.362 -27.200 1.00 45.44 396 LYS A C 1
ATOM 3144 O O . LYS A 1 396 ? 15.584 -26.082 -27.986 1.00 45.44 396 LYS A O 1
ATOM 3149 N N . LYS A 1 397 ? 17.104 -25.883 -26.357 1.00 40.06 397 LYS A N 1
ATOM 3150 C CA . LYS A 1 397 ? 17.406 -27.318 -26.209 1.00 40.06 397 LYS A CA 1
ATOM 3151 C C . LYS A 1 397 ? 16.315 -28.118 -25.476 1.00 40.06 397 LYS A C 1
ATOM 3153 O O . LYS A 1 397 ? 16.257 -29.335 -25.655 1.00 40.06 397 LYS A O 1
ATOM 3158 N N . SER A 1 398 ? 15.421 -27.483 -24.712 1.00 36.53 398 SER A N 1
ATOM 3159 C CA . SER A 1 398 ? 14.352 -28.192 -23.981 1.00 36.53 398 SER A CA 1
ATOM 3160 C C . SER A 1 398 ? 13.138 -28.550 -24.861 1.00 36.53 398 SER A C 1
ATOM 3162 O O . SER A 1 398 ? 12.526 -29.605 -24.677 1.00 36.53 398 SER A O 1
ATOM 3164 N N . SER A 1 399 ? 12.845 -27.756 -25.896 1.00 34.62 399 SER A N 1
ATOM 3165 C CA . SER A 1 399 ? 11.689 -27.970 -26.784 1.00 34.62 399 SER A CA 1
ATOM 3166 C C . SER A 1 399 ? 11.890 -29.119 -27.783 1.00 34.62 399 SER A C 1
ATOM 3168 O O . SER A 1 399 ? 10.937 -29.825 -28.110 1.00 34.62 399 SER A O 1
ATOM 3170 N N . LYS A 1 400 ? 13.131 -29.390 -28.222 1.00 34.75 400 LYS A N 1
ATOM 3171 C CA . LYS A 1 400 ? 13.429 -30.510 -29.142 1.00 34.75 400 LYS A CA 1
ATOM 3172 C C . LYS A 1 400 ? 13.384 -31.888 -28.462 1.00 34.75 400 LYS A C 1
ATOM 3174 O O . LYS A 1 400 ? 12.961 -32.856 -29.092 1.00 34.75 400 LYS A O 1
ATOM 3179 N N . LYS A 1 401 ? 13.715 -31.995 -27.165 1.00 34.66 401 LYS A N 1
ATOM 3180 C CA . LYS A 1 401 ? 13.608 -33.270 -26.418 1.00 34.66 401 LYS A CA 1
ATOM 3181 C C . LYS A 1 401 ? 12.158 -33.717 -26.188 1.00 34.66 401 LYS A C 1
ATOM 3183 O O . LYS A 1 401 ? 11.909 -34.913 -26.044 1.00 34.66 401 LYS A O 1
ATOM 3188 N N . ARG A 1 402 ? 11.193 -32.790 -26.201 1.00 36.47 402 ARG A N 1
ATOM 3189 C CA . ARG A 1 402 ? 9.766 -33.102 -26.008 1.00 36.47 402 ARG A CA 1
ATOM 3190 C C . ARG A 1 402 ? 9.080 -33.626 -27.279 1.00 36.47 402 ARG A C 1
ATOM 3192 O O . ARG A 1 402 ? 8.096 -34.351 -27.172 1.00 36.47 402 ARG A O 1
ATOM 3199 N N . ILE A 1 403 ? 9.628 -33.326 -28.460 1.00 41.34 403 ILE A N 1
ATOM 3200 C CA . ILE A 1 403 ? 9.085 -33.765 -29.759 1.00 41.34 403 ILE A CA 1
ATOM 3201 C C . ILE A 1 403 ? 9.630 -35.149 -30.160 1.00 41.34 403 ILE A C 1
ATOM 3203 O O . ILE A 1 403 ? 8.891 -35.962 -30.709 1.00 41.34 403 ILE A O 1
ATOM 3207 N N . LEU A 1 404 ? 10.878 -35.477 -29.805 1.00 38.16 404 LEU A N 1
ATOM 3208 C CA . LEU A 1 404 ? 11.481 -36.779 -30.133 1.00 38.16 404 LEU A CA 1
ATOM 3209 C C . LEU A 1 404 ? 10.986 -37.942 -29.250 1.00 38.16 404 LEU A C 1
ATOM 3211 O O . LEU A 1 404 ? 10.952 -39.074 -29.717 1.00 38.16 404 LEU A O 1
ATOM 3215 N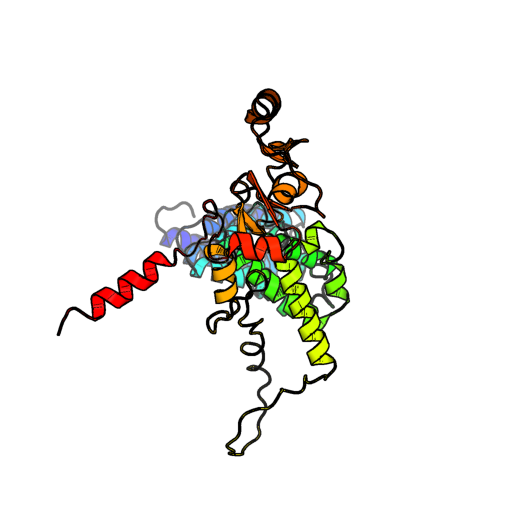 N . LYS A 1 405 ? 10.497 -37.690 -28.024 1.00 39.44 405 LYS A N 1
ATOM 3216 C CA . LYS A 1 405 ? 9.894 -38.746 -27.178 1.00 39.44 405 LYS A CA 1
ATOM 3217 C C . LYS A 1 405 ? 8.476 -39.170 -27.595 1.00 39.44 405 LYS A C 1
ATOM 3219 O O . LYS A 1 405 ? 8.025 -40.220 -27.152 1.00 39.44 405 LYS A O 1
ATOM 3224 N N . LYS A 1 406 ? 7.776 -38.401 -28.442 1.00 45.53 406 LYS A N 1
ATOM 3225 C CA . LYS A 1 406 ? 6.422 -38.746 -28.930 1.00 45.53 406 LYS A CA 1
ATOM 3226 C C . LYS A 1 406 ? 6.405 -39.548 -30.239 1.00 45.53 406 LYS A C 1
ATOM 3228 O O . LYS A 1 406 ? 5.347 -40.037 -30.611 1.00 45.53 406 LYS A O 1
ATOM 3233 N N . LYS A 1 407 ? 7.545 -39.713 -30.922 1.00 43.81 407 LYS A N 1
ATOM 3234 C CA . LYS A 1 407 ? 7.644 -40.484 -32.179 1.00 43.81 407 LYS A CA 1
ATOM 3235 C C . LYS A 1 407 ? 8.228 -41.900 -32.023 1.00 43.81 407 LYS A C 1
ATOM 3237 O O . LYS A 1 407 ? 8.371 -42.588 -33.020 1.00 43.81 407 LYS A O 1
ATOM 3242 N N . GLY A 1 408 ? 8.537 -42.339 -30.798 1.00 42.84 408 GLY A N 1
ATOM 3243 C CA . GLY A 1 408 ? 9.165 -43.642 -30.514 1.00 42.84 408 GLY A CA 1
ATOM 3244 C C . GLY A 1 408 ? 8.284 -44.661 -29.782 1.00 42.84 408 GLY A C 1
ATOM 3245 O O . GLY A 1 408 ? 8.815 -45.563 -29.147 1.00 42.84 408 GLY A O 1
ATOM 3246 N N . LYS A 1 409 ? 6.957 -44.498 -29.804 1.00 44.53 409 LYS A N 1
ATOM 3247 C CA . LYS A 1 409 ? 6.003 -45.531 -29.374 1.00 44.53 409 LYS A CA 1
ATOM 3248 C C . LYS A 1 409 ? 4.861 -45.597 -30.386 1.00 44.53 409 LYS A C 1
ATOM 3250 O O . LYS A 1 409 ? 3.862 -44.896 -30.239 1.00 44.53 409 LYS A O 1
ATOM 3255 N N . LYS A 1 410 ? 5.062 -46.386 -31.433 1.00 38.59 410 LYS A N 1
ATOM 3256 C CA . LYS A 1 410 ? 4.000 -47.088 -32.147 1.00 38.59 410 LYS A CA 1
ATOM 3257 C C . LYS A 1 410 ? 4.402 -48.546 -32.193 1.00 38.59 410 LYS A C 1
ATOM 3259 O O . LYS A 1 410 ? 5.609 -48.771 -32.433 1.00 38.59 410 LYS A O 1
#

Organism: NCBI:txid280406

Mean predicted aligned error: 13.14 Å

Sequence (410 aa):
MYSKSFDRREEAMKELQIFLEKYQKKGQQHSPNDVVKAASFLIQKALCDKVFSIYTAALSILAMCFKTFIPKHQVSKIEATSLVEKSMPEIINKLGDTAPRLKNASLQYLTNDLPYSELENLQIIPVYVLSPLQNVLNVRLAQSRCELLEKLIKKYPPSSHSILSLSKIMPFLVDALQHPASSVRGAAEHIILCLYEQDGAKVRKYVPFDSAASKRNIMHRRLLQAFDKIDKQKSGIKEKPNHDAKGSTSKQSLTPPVTQIATDELSIMKTCIFCEEKNDKFTSEGLDEHYDKECPMLIRCSNCKQIVEIASLTEHLLEECESRSQYQQCPLCLEAIPSLNYDNHIKIRMCTMAKSSSEANHCPLCHKNIEPGEQGWRSHLMGERACAFNPRRKDKKSSKKRILKKKGKK

Nearest PDB structures (foldseek):
  5lpi-assembly3_A  TM=9.750E-01  e=1.033E-11  Homo sapiens
  5lph-assembly1_A  TM=8.815E-01  e=1.353E-11  Homo sapiens
  5jo8-assembly1_A  TM=8.832E-01  e=4.558E-11  Gallus gallus
  2bku-assembly1_B  TM=4.108E-01  e=1.726E-02  Saccharomyces cerevisiae
  5ve8-assembly1_A  TM=5.599E-01  e=2.685E-01  Kluyveromyces lactis